Protein 1S1F (pdb70)

Nearest PDB structures (foldseek):
  1s1f-assembly1_A  TM=1.003E+00  e=2.176E-70  Streptomyces coelicolor A3(2)
  2nz5-assembly1_B  TM=9.493E-01  e=1.781E-42  Streptomyces coelicolor A3(2)
  2nza-assembly1_B  TM=9.553E-01  e=6.452E-41  Streptomyces coelicolor A3(2)
  5x7e-assembly1_A  TM=8.746E-01  e=1.124E-27  Streptomyces griseolus
  5foi-assembly2_B  TM=8.870E-01  e=5.517E-25  Micromonospora griseorubida

CATH classification: 1.10.630.10

Sequence (397 aa):
QAVPPVRDDWPAVDLPGSDFDPVLTELMREGPVTRISLPNGEGWAWLVTRHDDVRRLVTNDPRFGREAVMDRQVTRLAPHFIPARGAVGFLDPPDHTRLRRSVAAAFTARGVERVRRERSRGMLDELVDAMLRAGPPADLTEAVLSPFPIAVICELMGVPATDRHSMHTWTQLILSSSHGAEVSERAKNEMNAYFSDLIGLRSDSAGEDVTSLLGAAVGRDEITLSEAVGLAVLLQIGGEAVTNNSGQMFHLLLSRPELAERLRSEPEIRPRAIDELLRWIPHHRNAVGLSRIALEDVEIKGVRIRAGDAVYVSYLAANRDPEVFPDPDRIDFERNPHVSFGFGPHYCPGGMLARLESELLVDAVLDRVPGLKLAVAPEDVPFKKGALIRGPEALPVTWHA

Solvent-accessible surface area: 17422 Å² total; per-residue (Å²): 123,31,115,14,109,59,91,97,7,78,69,94,64,24,88,14,15,82,44,22,90,32,3,42,73,0,48,182,94,25,49,9,4,35,0,25,11,66,45,33,130,50,98,0,15,0,0,6,62,10,81,6,0,88,66,0,5,84,25,120,84,14,1,25,84,32,3,50,76,100,94,10,1,36,20,13,44,91,59,52,21,68,170,37,9,21,12,4,18,23,71,113,60,4,66,76,3,29,156,24,2,46,79,10,9,67,56,216,11,6,104,99,0,64,120,82,0,103,30,33,1,24,124,46,0,39,47,9,48,188,92,24,44,101,26,45,0,16,129,30,0,0,22,41,0,0,17,6,0,3,0,44,2,0,26,8,65,61,118,33,67,144,44,1,40,54,48,0,93,66,16,57,45,19,1,88,27,40,164,32,73,136,66,29,32,65,86,0,64,59,45,0,41,54,20,7,36,113,135,33,129,92,109,38,59,34,0,1,9,53,0,14,46,2,38,63,148,133,78,8,78,68,89,41,0,3,20,2,0,11,39,15,4,16,42,11,30,38,12,22,23,18,1,0,0,1,1,18,11,0,15,34,88,87,107,25,4,95,87,0,63,74,44,76,131,8,13,75,112,0,4,32,1,0,6,3,24,4,2,46,50,20,11,3,25,41,2,8,3,1,92,92,100,6,121,7,117,60,14,146,1,166,39,30,21,8,0,4,13,3,52,26,1,0,3,13,5,76,144,52,2,92,92,19,101,122,21,34,10,85,63,66,60,23,4,40,41,16,56,14,55,37,120,51,36,18,6,76,6,16,62,5,1,3,45,7,0,0,56,6,1,5,89,93,3,69,35,12,124,17,45,59,40,52,142,95,9,56,7,81,126,55,11,26,49,12,1,3,88,25,0,37,0,31,18,136,122

GO terms:
  GO:0005506 iron ion binding (F, IDA)
  GO:0042440 pigment metabolic process (P, IDA)
  GO:0016705 oxidoreductase activity, acting on paired donors, with incorporation or reduction of molecular oxygen (F, IDA)
  GO:0004497 monooxygenase activity (F, IDA)
  GO:0020037 heme binding (F, IDA)

InterPro domains:
  IPR001128 Cytochrome P450 [PF00067] (277-373)
  IPR002397 Cytochrome P450, B-class [PR00359] (96-107)
  IPR002397 Cytochrome P450, B-class [PR00359] (143-159)
  IPR002397 Cytochrome P450, B-class [PR00359] (160-175)
  IPR002397 Cytochrome P450, B-class [PR00359] (197-219)
  IPR002397 Cytochrome P450, B-class [PR00359] (276-287)
  IPR002397 Cytochrome P450, B-class [PR00359] (295-322)
  IPR002397 Cytochrome P450, B-class [PR00359] (323-338)
  IPR002397 Cytochrome P450, B-class [PR00359] (344-353)
  IPR002397 Cytochrome P450, B-class [PR00359] (353-364)
  IPR017972 Cytochrome P450, conserved site [PS00086] (346-355)
  IPR036396 Cytochrome P450 superfamily [G3DSA:1.10.630.10] (1-404)
  IPR036396 Cytochrome P450 superfamily [SSF48264] (13-404)

B-factor: mean 22.92, std 8.65, range [10.4, 55.28]

Radius of gyration: 21.13 Å; Cα contacts (8 Å, |Δi|>4): 660; chains: 1; bounding box: 53×37×59 Å

Organism: Streptomyces coelicolor (strain ATCC BAA-471 / A3(2) / M145) (NCBI:txid100226)

Foldseek 3Di:
DLDADEAEDEFDDDFQQDDDPVVVVVLVPDQKHKYAYDWFDDIFIEGQAQVLQQDQQADLLWAQLPQPPHRYGFHWNDDLADRLFLSRDDPPVNVLLCVLCLCCQDLVNLVVCLVVLLVVQLVLLVVCVVVADWDWCLVSHLQPSLLVSLCVLQVNDPVCSVVLVVLLVVSQVVRLVDDDDPVSNCPLLVVLLCCLVPHLCDQDSGLSVSLNVCCVVVSDPSNRSSSHSSVSSSVSRLLSFLLQSVVLVCQLPVVNLVCCLVCVPLVLLLVQLSLLQRQFWDDFHGWIFRCAWDADPNHTDHGGGTYTYRLNSNSQNCVQFPVSNDRDSPGHDRASQHHHSNRHSNVSVSSSSSSSVSCCVSPVFAAKHFPDNSSPFAWDRSHGTTGTPTTTMHHDD

Secondary structure (DSSP, 8-state):
--SPPEEE----PPPTT---HHHHHHHHH-SEEEEE-SBSBS-EEEE-SHHHHHHHHT-TTEESTTTTTTTB-BSSSS-SSPTTSGGG--TTHHHHHHHHHHHHHSHHHHHHHHHHHHHHHHHHHHHHHHH-SSEEHIIIIITHHHHHHHHHHHT--GGGHHHHHHHHHHHHHHHTT----HHHHTHHHHHHHHHHHTS--S---SHHHHHHHHHHTTSS-HHHHHHHHHHHHHHTTHHHHHHHHHHHHHHHSHHHHHHHHH-GGGHHHHHHHHHHHS--BSS----E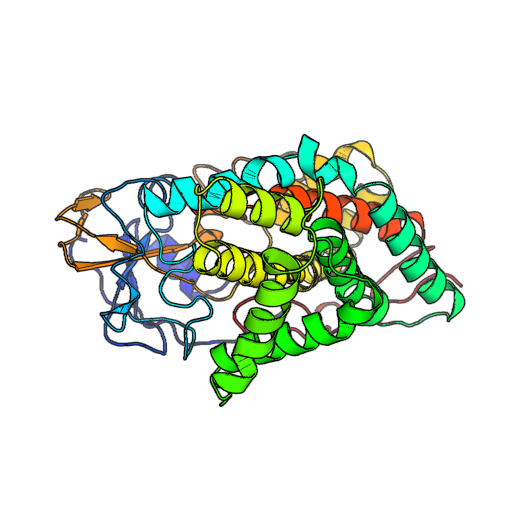EESS-EEETTEEE-TT-EEEE-HHHHTT-TTTSSSTTS--TT-----TT--STT--TTHHHHHHHHHHHHHHHHHHSTT-EESS-GGGS-B-SS-SB--BS--EEE---

Structure (mmCIF, N/CA/C/O backbone):
data_1S1F
#
_entry.id   1S1F
#
_cell.length_a   54.250
_cell.length_b   65.553
_cell.length_c   104.245
_cell.angle_alpha   90.00
_cell.angle_beta   90.00
_cell.angle_gamma   90.00
#
_symmetry.space_group_name_H-M   'P 21 21 21'
#
loop_
_entity.id
_entity.type
_entity.pdbx_description
1 polymer 'putative cytochrome P450'
2 non-polymer 'MERCURY (II) ION'
3 non-polymer 'PROTOPORPHYRIN IX CONTAINING FE'
4 non-polymer 4-PHENYL-1H-IMIDAZOLE
5 non-polymer 'MALONIC ACID'
6 non-polymer GLYCEROL
7 water water
#
loop_
_atom_site.group_PDB
_atom_site.id
_atom_site.type_symbol
_atom_site.label_atom_id
_atom_site.label_alt_id
_atom_site.label_comp_id
_atom_site.label_asym_id
_atom_site.label_entity_id
_atom_site.label_seq_id
_atom_site.pdbx_PDB_ins_code
_atom_site.Cartn_x
_atom_site.Cartn_y
_atom_site.Cartn_z
_atom_site.occupancy
_atom_site.B_iso_or_equiv
_atom_site.auth_seq_id
_atom_site.auth_comp_id
_atom_site.auth_asym_id
_atom_site.auth_atom_id
_atom_site.pdbx_PDB_model_num
ATOM 1 N N . GLN A 1 8 ? 21.383 30.468 93.488 1.00 48.97 8 GLN A N 1
ATOM 2 C CA . GLN A 1 8 ? 21.832 29.618 92.392 1.00 48.53 8 GLN A CA 1
ATOM 3 C C . GLN A 1 8 ? 20.725 29.459 91.357 1.00 46.86 8 GLN A C 1
ATOM 4 O O . GLN A 1 8 ? 20.966 29.566 90.156 1.00 47.20 8 GLN A O 1
ATOM 6 N N . ALA A 1 9 ? 19.509 29.201 91.829 1.00 43.38 9 ALA A N 1
ATOM 7 C CA . ALA A 1 9 ? 18.368 29.035 90.937 1.00 39.28 9 ALA A CA 1
ATOM 8 C C . ALA A 1 9 ? 17.950 30.386 90.368 1.00 35.92 9 ALA A C 1
ATOM 9 O O . ALA A 1 9 ? 17.302 30.457 89.323 1.00 34.32 9 ALA A O 1
ATOM 11 N N . VAL A 1 10 ? 18.320 31.456 91.067 1.00 32.02 10 VAL A N 1
ATOM 12 C CA . VAL A 1 10 ? 17.992 32.810 90.632 1.00 29.94 10 VAL A CA 1
ATOM 13 C C . VAL A 1 10 ? 19.241 33.688 90.579 1.00 29.07 10 VAL A C 1
ATOM 14 O O . VAL A 1 10 ? 19.480 34.507 91.466 1.00 28.84 10 VAL A O 1
ATOM 18 N N . PRO A 1 11 ? 20.065 33.516 89.536 1.00 27.04 11 PRO A N 1
ATOM 19 C CA . PRO A 1 11 ? 21.288 34.310 89.384 1.00 25.99 11 PRO A CA 1
ATOM 20 C C . PRO A 1 11 ? 20.939 35.762 89.062 1.00 25.36 11 PRO A C 1
ATOM 21 O O . PRO A 1 11 ? 19.912 36.035 88.445 1.00 25.52 11 PRO A O 1
ATOM 25 N N . PRO A 1 12 ? 21.783 36.712 89.482 1.00 24.64 12 PRO A N 1
ATOM 26 C CA . PRO A 1 12 ? 21.509 38.125 89.198 1.00 24.89 12 PRO A CA 1
ATOM 27 C C . PRO A 1 12 ? 21.620 38.359 87.688 1.00 23.71 12 PRO A C 1
ATOM 28 O O . PRO A 1 12 ? 22.349 37.644 86.998 1.00 25.29 12 PRO A O 1
ATOM 32 N N . VAL A 1 13 ? 20.899 39.346 87.169 1.00 21.72 13 VAL A N 1
ATOM 33 C CA . VAL A 1 13 ? 20.988 39.637 85.739 1.00 20.38 13 VAL A CA 1
ATOM 34 C C . VAL A 1 13 ? 22.222 40.493 85.506 1.00 20.64 13 VAL A C 1
ATOM 35 O O . VAL A 1 13 ? 22.383 41.549 86.116 1.00 20.25 13 VAL A O 1
ATOM 39 N N . ARG A 1 14 ? 23.097 40.036 84.620 1.00 19.42 14 ARG A N 1
ATOM 40 C CA . ARG A 1 14 ? 24.314 40.773 84.324 1.00 20.53 14 ARG A CA 1
ATOM 41 C C . ARG A 1 14 ? 24.103 41.558 83.035 1.00 19.86 14 ARG A C 1
ATOM 42 O O . ARG A 1 14 ? 23.732 40.982 82.012 1.00 19.55 14 ARG A O 1
ATOM 50 N N A ASP A 1 15 ? 24.309 42.870 83.085 0.50 20.16 15 ASP A N 1
ATOM 51 N N B ASP A 1 15 ? 24.309 42.870 83.085 0.50 20.41 15 ASP A N 1
ATOM 52 C CA A ASP A 1 15 ? 24.163 43.680 81.882 0.50 20.94 15 ASP A CA 1
ATOM 53 C CA B ASP A 1 15 ? 24.163 43.680 81.882 0.50 21.41 15 ASP A CA 1
ATOM 54 C C A ASP A 1 15 ? 25.423 43.500 81.045 0.50 20.08 15 ASP A C 1
ATOM 55 C C B ASP A 1 15 ? 25.423 43.500 81.045 0.50 20.31 15 ASP A C 1
ATOM 56 O O A ASP A 1 15 ? 26.544 43.545 81.561 0.50 19.85 15 ASP A O 1
ATOM 57 O O B ASP A 1 15 ? 26.544 43.545 81.561 0.50 20.01 15 ASP A O 1
ATOM 66 N N . TRP A 1 16 ? 25.227 43.287 79.748 1.00 18.75 16 TRP A N 1
ATOM 67 C CA . TRP A 1 16 ? 26.328 43.050 78.826 1.00 18.61 16 TRP A CA 1
ATOM 68 C C . TRP A 1 16 ? 26.253 44.072 77.693 1.00 19.04 16 TRP A C 1
ATOM 69 O O . TRP A 1 16 ? 25.837 43.754 76.580 1.00 18.48 16 TRP A O 1
ATOM 80 N N . PRO A 1 17 ? 26.643 45.326 77.971 1.00 18.32 17 PRO A N 1
ATOM 81 C CA . PRO A 1 17 ? 26.603 46.371 76.944 1.00 19.16 17 PRO A CA 1
ATOM 82 C C . PRO A 1 17 ? 27.619 46.130 75.831 1.00 19.11 17 PRO A C 1
ATOM 83 O O . PRO A 1 17 ? 28.591 45.399 76.022 1.00 19.87 17 PRO A O 1
ATOM 87 N N . ALA A 1 18 ? 27.392 46.743 74.673 1.00 19.21 18 ALA A N 1
ATOM 88 C CA . ALA A 1 18 ? 28.307 46.582 73.550 1.00 20.48 18 ALA A CA 1
ATOM 89 C C . ALA A 1 18 ? 29.589 47.362 73.804 1.00 21.02 18 ALA A C 1
ATOM 90 O O . ALA A 1 18 ? 29.553 48.553 74.118 1.00 23.59 18 ALA A O 1
ATOM 92 N N . VAL A 1 19 ? 30.718 46.678 73.667 1.00 22.99 19 VAL A N 1
ATOM 93 C CA . VAL A 1 19 ? 32.030 47.279 73.871 1.00 23.47 19 VAL A CA 1
ATOM 94 C C . VAL A 1 19 ? 32.985 46.709 72.826 1.00 22.99 19 VAL A C 1
ATOM 95 O O . VAL A 1 19 ? 33.007 45.498 72.596 1.00 25.04 19 VAL A O 1
ATOM 99 N N . ASP A 1 20 ? 33.755 47.580 72.183 1.00 22.83 20 ASP A N 1
ATOM 100 C CA . ASP A 1 20 ? 34.716 47.144 71.177 1.00 19.58 20 ASP A CA 1
ATOM 101 C C . ASP A 1 20 ? 35.990 46.667 71.861 1.00 20.61 20 ASP A C 1
ATOM 102 O O . ASP A 1 20 ? 36.567 47.377 72.686 1.00 22.58 20 ASP A O 1
ATOM 107 N N . LEU A 1 21 ? 36.417 45.453 71.525 1.00 18.08 21 LEU A N 1
ATOM 108 C CA . LEU A 1 21 ? 37.619 44.876 72.114 1.00 19.51 21 LEU A CA 1
ATOM 109 C C . LEU A 1 21 ? 38.789 44.953 71.137 1.00 18.94 21 LEU A C 1
ATOM 110 O O . LEU A 1 21 ? 38.619 44.786 69.930 1.00 19.09 21 LEU A O 1
ATOM 115 N N . PRO A 1 22 ? 39.997 45.223 71.654 1.00 20.08 22 PRO A N 1
ATOM 116 C CA . PRO A 1 22 ? 41.198 45.323 70.819 1.00 20.99 22 PRO A CA 1
ATOM 117 C C . PRO A 1 22 ? 41.654 43.955 70.322 1.00 20.08 22 PRO A C 1
ATOM 118 O O . PRO A 1 22 ? 41.571 42.970 71.055 1.00 19.65 22 PRO A O 1
ATOM 122 N N . GLY A 1 23 ? 42.141 43.909 69.084 1.00 20.29 23 GLY A N 1
ATOM 123 C CA . GLY A 1 23 ? 42.627 42.665 68.507 1.00 19.07 23 GLY A CA 1
ATOM 124 C C . GLY A 1 23 ? 41.787 41.445 68.840 1.00 18.84 23 GLY A C 1
ATOM 125 O O . GLY A 1 23 ? 40.581 41.445 68.608 1.00 20.58 23 GLY A O 1
ATOM 126 N N . SER A 1 24 ? 42.425 40.409 69.382 1.00 18.70 24 SER A N 1
ATOM 127 C CA . SER A 1 24 ? 41.730 39.176 69.747 1.00 18.25 24 SER A CA 1
ATOM 128 C C . SER A 1 24 ? 41.592 39.000 71.257 1.00 17.95 24 SER A C 1
ATOM 129 O O . SER A 1 24 ? 41.467 37.875 71.738 1.00 18.39 24 SER A O 1
ATOM 132 N N . ASP A 1 25 ? 41.608 40.103 72.001 1.00 17.73 25 ASP A N 1
ATOM 133 C CA . ASP A 1 25 ? 41.478 40.035 73.456 1.00 17.26 25 ASP A CA 1
ATOM 134 C C . ASP A 1 25 ? 40.132 39.423 73.830 1.00 17.44 25 ASP A C 1
ATOM 135 O O . ASP A 1 25 ? 39.122 39.670 73.165 1.00 15.73 25 ASP A O 1
ATOM 140 N N . PHE A 1 26 ? 40.120 38.612 74.883 1.00 16.55 26 PHE A N 1
ATOM 141 C CA . PHE A 1 26 ? 38.884 37.967 75.321 1.00 16.50 26 PHE A CA 1
ATOM 142 C C . PHE A 1 26 ? 38.018 38.943 76.120 1.00 17.87 26 PHE A C 1
ATOM 143 O O . PHE A 1 26 ? 38.530 39.751 76.891 1.00 19.74 26 PHE A O 1
ATOM 151 N N . ASP A 1 27 ? 36.706 38.855 75.926 1.00 15.27 27 ASP A N 1
ATOM 152 C CA . ASP A 1 27 ? 35.731 39.717 76.604 1.00 16.53 27 ASP A CA 1
ATOM 153 C C . ASP A 1 27 ? 35.775 39.539 78.130 1.00 16.73 27 ASP A C 1
ATOM 154 O O . ASP A 1 27 ? 35.457 38.475 78.642 1.00 15.86 27 ASP A O 1
ATOM 159 N N . PRO A 1 28 ? 36.150 40.594 78.874 1.00 17.46 28 PRO A N 1
ATOM 160 C CA . PRO A 1 28 ? 36.221 40.508 80.339 1.00 18.36 28 PRO A CA 1
ATOM 161 C C . PRO A 1 28 ? 34.888 40.154 81.009 1.00 18.20 28 PRO A C 1
ATOM 162 O O . PRO A 1 28 ? 34.866 39.508 82.062 1.00 16.62 28 PRO A O 1
ATOM 166 N N . VAL A 1 29 ? 33.781 40.584 80.409 1.00 18.21 29 VAL A N 1
ATOM 167 C CA . VAL A 1 29 ? 32.470 40.290 80.975 1.00 18.05 29 VAL A CA 1
ATOM 168 C C . VAL A 1 29 ? 32.175 38.802 80.812 1.00 17.78 29 VAL A C 1
ATOM 169 O O . VAL A 1 29 ? 31.594 38.174 81.697 1.00 17.86 29 VAL A O 1
ATOM 173 N N . LEU A 1 30 ? 32.574 38.238 79.675 1.00 16.77 30 LEU A N 1
ATOM 174 C CA . LEU A 1 30 ? 32.355 36.819 79.444 1.00 16.13 30 LEU A CA 1
ATOM 175 C C . LEU A 1 30 ? 33.223 36.030 80.429 1.00 16.46 30 LEU A C 1
ATOM 176 O O . LEU A 1 30 ? 32.796 35.010 80.963 1.00 16.87 30 LEU A O 1
ATOM 181 N N . THR A 1 31 ? 34.439 36.508 80.672 1.00 16.70 31 THR A N 1
ATOM 182 C CA . THR A 1 31 ? 35.327 35.844 81.622 1.00 18.11 31 THR A CA 1
ATOM 183 C C . THR A 1 31 ? 34.680 35.783 83.008 1.00 18.97 31 THR A C 1
ATOM 184 O O . THR A 1 31 ? 34.770 34.765 83.699 1.00 18.65 31 THR A O 1
ATOM 188 N N . GLU A 1 32 ? 34.017 36.865 83.409 1.00 19.45 32 GLU A N 1
ATOM 189 C CA . GLU A 1 32 ? 33.363 36.891 84.715 1.00 19.05 32 GLU A CA 1
ATOM 190 C C . GLU A 1 32 ? 32.163 35.951 84.758 1.00 19.29 32 GLU A C 1
ATOM 191 O O . GLU A 1 32 ? 31.947 35.253 85.749 1.00 19.65 32 GLU A O 1
ATOM 197 N N . LEU A 1 33 ? 31.374 35.939 83.689 1.00 17.83 33 LEU A N 1
ATOM 198 C CA . LEU A 1 33 ? 30.211 35.064 83.641 1.00 17.37 33 LEU A CA 1
ATOM 199 C C . LEU A 1 33 ? 30.660 33.608 83.745 1.00 18.36 33 LEU A C 1
ATOM 200 O O . LEU A 1 33 ? 30.031 32.802 84.427 1.00 19.08 33 LEU A O 1
ATOM 205 N N . MET A 1 34 ? 31.761 33.275 83.082 1.00 18.02 34 MET A N 1
ATOM 206 C CA . MET A 1 34 ? 32.277 31.912 83.110 1.00 19.19 34 MET A CA 1
ATOM 207 C C . MET A 1 34 ? 32.663 31.461 84.519 1.00 21.93 34 MET A C 1
ATOM 208 O O . MET A 1 34 ? 32.556 30.280 84.851 1.00 23.33 34 MET A O 1
ATOM 213 N N . ARG A 1 35 ? 33.092 32.407 85.346 1.00 22.79 35 ARG A N 1
ATOM 214 C CA . ARG A 1 35 ? 33.509 32.104 86.715 1.00 25.58 35 ARG A CA 1
ATOM 215 C C . ARG A 1 35 ? 32.362 31.988 87.716 1.00 26.45 35 ARG A C 1
ATOM 216 O O . ARG A 1 35 ? 32.523 31.389 88.780 1.00 25.55 35 ARG A O 1
ATOM 224 N N . GLU A 1 36 ? 31.208 32.551 87.375 1.00 27.78 36 GLU A N 1
ATOM 225 C CA . GLU A 1 36 ? 30.060 32.555 88.281 1.00 30.62 36 GLU A CA 1
ATOM 226 C C . GLU A 1 36 ? 29.276 31.264 88.472 1.00 31.38 36 GLU A C 1
ATOM 227 O O . GLU A 1 36 ? 28.565 31.114 89.463 1.00 33.69 36 GLU A O 1
ATOM 233 N N . GLY A 1 37 ? 29.396 30.332 87.539 1.00 30.48 37 GLY A N 1
ATOM 234 C CA . GLY A 1 37 ? 28.657 29.089 87.664 1.00 28.17 37 GLY A CA 1
ATOM 235 C C . GLY A 1 37 ? 28.159 28.674 86.299 1.00 25.41 37 GLY A C 1
ATOM 236 O O . GLY A 1 37 ? 28.148 29.495 85.386 1.00 25.91 37 GLY A O 1
ATOM 237 N N . PRO A 1 38 ? 27.721 27.419 86.128 1.00 23.01 38 PRO A N 1
ATOM 238 C CA . PRO A 1 38 ? 27.231 26.928 84.834 1.00 21.83 38 PRO A CA 1
ATOM 239 C C . PRO A 1 38 ? 26.100 27.727 84.191 1.00 19.49 38 PRO A C 1
ATOM 240 O O . PRO A 1 38 ? 26.092 27.917 82.973 1.00 18.39 38 PRO A O 1
ATOM 244 N N . VAL A 1 39 ? 25.145 28.183 84.997 1.00 18.79 39 VAL A N 1
ATOM 245 C CA . VAL A 1 39 ? 24.003 28.926 84.473 1.00 18.71 39 VAL A CA 1
ATOM 246 C C . VAL A 1 39 ? 23.900 30.346 85.019 1.00 18.06 39 VAL A C 1
ATOM 247 O O . VAL A 1 39 ? 23.820 30.552 86.230 1.00 17.69 39 VAL A O 1
ATOM 251 N N . THR A 1 40 ? 23.892 31.320 84.113 1.00 15.71 40 THR A N 1
ATOM 252 C CA . THR A 1 40 ? 23.798 32.727 84.491 1.00 16.12 40 THR A CA 1
ATOM 253 C C . THR A 1 40 ? 22.656 33.400 83.739 1.00 15.25 40 THR A C 1
ATOM 254 O O . THR A 1 40 ? 21.996 32.768 82.918 1.00 15.46 40 THR A O 1
ATOM 258 N N . ARG A 1 41 ? 22.409 34.671 84.042 1.00 14.24 41 ARG A N 1
ATOM 259 C CA . ARG A 1 41 ? 21.367 35.440 83.365 1.00 15.59 41 ARG A CA 1
ATOM 260 C C . ARG A 1 41 ? 21.997 36.726 82.845 1.00 16.07 41 ARG A C 1
ATOM 261 O O . ARG A 1 41 ? 22.794 37.362 83.543 1.00 16.75 41 ARG A O 1
ATOM 269 N N . ILE A 1 42 ? 21.634 37.105 81.623 1.00 15.15 42 ILE A N 1
ATOM 270 C CA . ILE A 1 42 ? 22.176 38.305 80.993 1.00 15.88 42 ILE A CA 1
ATOM 271 C C . ILE A 1 42 ? 21.115 39.191 80.333 1.00 14.84 42 ILE A C 1
ATOM 272 O O . ILE A 1 42 ? 19.990 38.755 80.063 1.00 14.94 42 ILE A O 1
ATOM 277 N N . SER A 1 43 ? 21.481 40.449 80.095 1.00 15.70 43 SER A N 1
ATOM 278 C CA . SER A 1 43 ? 20.626 41.388 79.380 1.00 14.88 43 SER A CA 1
ATOM 279 C C . SER A 1 43 ? 21.557 42.126 78.420 1.00 15.39 43 SER A C 1
ATOM 280 O O . SER A 1 43 ? 22.548 42.734 78.844 1.00 14.72 43 SER A O 1
ATOM 283 N N . LEU A 1 44 ? 21.245 42.043 77.129 1.00 14.78 44 LEU A N 1
ATOM 284 C CA . LEU A 1 44 ? 22.045 42.676 76.083 1.00 15.65 44 LEU A CA 1
ATOM 285 C C . LEU A 1 44 ? 21.446 44.045 75.726 1.00 16.26 44 LEU A C 1
ATOM 286 O O . LEU A 1 44 ? 20.381 44.409 76.231 1.00 16.35 44 LEU A O 1
ATOM 291 N N . PRO A 1 45 ? 22.109 44.822 74.855 1.00 17.50 45 PRO A N 1
ATOM 292 C CA . PRO A 1 45 ? 21.609 46.155 74.476 1.00 17.19 45 PRO A CA 1
ATOM 293 C C . PRO A 1 45 ? 20.216 46.274 73.863 1.00 17.78 45 PRO A C 1
ATOM 294 O O . PRO A 1 45 ? 19.465 47.208 74.173 1.00 18.30 45 PRO A O 1
ATOM 298 N N . ASN A 1 46 ? 19.870 45.341 72.988 1.00 17.08 46 ASN A N 1
ATOM 299 C CA . ASN A 1 46 ? 18.581 45.399 72.326 1.00 17.40 46 ASN A CA 1
ATOM 300 C C . ASN A 1 46 ? 17.616 44.321 72.782 1.00 17.89 46 ASN A C 1
ATOM 301 O O . ASN A 1 46 ? 17.960 43.469 73.605 1.00 18.58 46 ASN A O 1
ATOM 306 N N . GLY A 1 47 ? 16.397 44.370 72.257 1.00 18.71 47 GLY A N 1
ATOM 307 C CA . GLY A 1 47 ? 15.398 43.408 72.676 1.00 20.01 47 GLY A CA 1
ATOM 308 C C . GLY A 1 47 ? 14.934 43.811 74.062 1.00 20.69 47 GLY A C 1
ATOM 309 O O . GLY A 1 47 ? 15.336 44.865 74.569 1.00 20.26 47 GLY A O 1
ATOM 310 N N . GLU A 1 48 ? 14.104 42.981 74.683 1.00 20.01 48 GLU A N 1
ATOM 311 C CA . GLU A 1 48 ? 13.580 43.295 76.009 1.00 20.58 48 GLU A CA 1
ATOM 312 C C . GLU A 1 48 ? 13.810 42.197 77.034 1.00 19.58 48 GLU A C 1
ATOM 313 O O . GLU A 1 48 ? 13.706 41.012 76.723 1.00 20.07 48 GLU A O 1
ATOM 319 N N . GLY A 1 49 ? 14.117 42.603 78.262 1.00 17.87 49 GLY A N 1
ATOM 320 C CA . GLY A 1 49 ? 14.318 41.644 79.332 1.00 16.32 49 GLY A CA 1
ATOM 321 C C . GLY A 1 49 ? 15.668 40.960 79.434 1.00 15.95 49 GLY A C 1
ATOM 322 O O . GLY A 1 49 ? 16.700 41.516 79.051 1.00 16.70 49 GLY A O 1
ATOM 323 N N . TRP A 1 50 ? 15.643 39.737 79.957 1.00 14.92 50 TRP A N 1
ATOM 324 C CA . TRP A 1 50 ? 16.842 38.934 80.168 1.00 15.97 50 TRP A CA 1
ATOM 325 C C . TRP A 1 50 ? 16.743 37.563 79.512 1.00 15.62 50 TRP A C 1
ATOM 326 O O . TRP A 1 50 ? 15.700 37.190 78.976 1.00 13.95 50 TRP A O 1
ATOM 337 N N . ALA A 1 51 ? 17.844 36.819 79.573 1.00 15.65 51 ALA A N 1
ATOM 338 C CA . ALA A 1 51 ? 17.906 35.471 79.019 1.00 15.88 51 ALA A CA 1
ATOM 339 C C . ALA A 1 51 ? 18.917 34.664 79.819 1.00 14.88 51 ALA A C 1
ATOM 340 O O . ALA A 1 51 ? 19.824 35.232 80.435 1.00 14.22 51 ALA A O 1
ATOM 342 N N . TRP A 1 52 ? 18.752 33.343 79.829 1.00 13.87 52 TRP A N 1
ATOM 343 C CA . TRP A 1 52 ? 19.700 32.483 80.525 1.00 13.77 52 TRP A CA 1
ATOM 344 C C . TRP A 1 52 ? 20.912 32.331 79.608 1.00 13.14 52 TRP A C 1
ATOM 345 O O . TRP A 1 52 ? 20.805 32.540 78.391 1.00 14.05 52 TRP A O 1
ATOM 356 N N . LEU A 1 53 ? 22.052 31.969 80.194 1.00 13.38 53 LEU A N 1
ATOM 357 C CA . LEU A 1 53 ? 23.289 31.753 79.443 1.00 12.85 53 LEU A CA 1
ATOM 358 C C . LEU A 1 53 ? 24.060 30.562 80.007 1.00 13.47 53 LEU A C 1
ATOM 359 O O . LEU A 1 53 ? 24.183 30.424 81.225 1.00 15.14 53 LEU A O 1
ATOM 364 N N . VAL A 1 54 ? 24.548 29.692 79.126 1.00 13.72 54 VAL A N 1
ATOM 365 C CA . VAL A 1 54 ? 25.362 28.555 79.556 1.00 14.56 54 VAL A CA 1
ATOM 366 C C . VAL A 1 54 ? 26.725 28.677 78.886 1.00 15.86 54 VAL A C 1
ATOM 367 O O . VAL A 1 54 ? 26.831 29.086 77.718 1.00 14.87 54 VAL A O 1
ATOM 371 N N . THR A 1 55 ? 27.764 28.326 79.640 1.00 15.96 55 THR A N 1
ATOM 372 C CA . THR A 1 55 ? 29.131 28.447 79.169 1.00 15.58 55 THR A CA 1
ATOM 373 C C . THR A 1 55 ? 29.972 27.179 79.144 1.00 16.26 55 THR A C 1
ATOM 374 O O . THR A 1 55 ? 30.979 27.135 78.444 1.00 16.68 55 THR A O 1
ATOM 378 N N . ARG A 1 56 ? 29.581 26.152 79.896 1.00 15.63 56 ARG A N 1
ATOM 379 C CA . ARG A 1 56 ? 30.360 24.915 79.904 1.00 16.07 56 ARG A CA 1
ATOM 380 C C . ARG A 1 56 ? 30.145 24.121 78.619 1.00 14.71 56 ARG A C 1
ATOM 381 O O . ARG A 1 56 ? 29.067 24.144 78.033 1.00 15.55 56 ARG A O 1
ATOM 389 N N . HIS A 1 57 ? 31.184 23.408 78.199 1.00 14.83 57 HIS A N 1
ATOM 390 C CA . HIS A 1 57 ? 31.157 22.608 76.981 1.00 15.75 57 HIS A CA 1
ATOM 391 C C . HIS A 1 57 ? 29.985 21.612 76.949 1.00 14.66 57 HIS A C 1
ATOM 392 O O . HIS A 1 57 ? 29.261 21.527 75.949 1.00 15.72 57 HIS A O 1
ATOM 399 N N . ASP A 1 58 ? 29.770 20.872 78.035 1.00 16.34 58 ASP A N 1
ATOM 400 C CA . ASP A 1 58 ? 28.675 19.909 78.046 1.00 16.35 58 ASP A CA 1
ATOM 401 C C . ASP A 1 58 ? 27.289 20.560 78.034 1.00 15.00 58 ASP A C 1
ATOM 402 O O . ASP A 1 58 ? 26.381 20.080 77.341 1.00 16.48 58 ASP A O 1
ATOM 407 N N . ASP A 1 59 ? 27.116 21.658 78.768 1.00 15.39 59 ASP A N 1
ATOM 408 C CA . ASP A 1 59 ? 25.816 22.336 78.781 1.00 15.70 59 ASP A CA 1
ATOM 409 C C . ASP A 1 59 ? 25.504 22.962 77.412 1.00 14.54 59 ASP A C 1
ATOM 410 O O . ASP A 1 59 ? 24.350 22.972 76.962 1.00 14.36 59 ASP A O 1
ATOM 415 N N . VAL A 1 60 ? 26.529 23.493 76.752 1.00 14.12 60 VAL A N 1
ATOM 416 C CA . VAL A 1 60 ? 26.351 24.085 75.429 1.00 15.61 60 VAL A CA 1
ATOM 417 C C . VAL A 1 60 ? 25.937 22.999 74.430 1.00 16.40 60 VAL A C 1
ATOM 418 O O . VAL A 1 60 ? 25.089 23.228 73.568 1.00 14.97 60 VAL A O 1
ATOM 422 N N A ARG A 1 61 ? 26.518 21.809 74.563 0.50 17.43 61 ARG A N 1
ATOM 423 N N B ARG A 1 61 ? 26.518 21.809 74.563 0.50 17.27 61 ARG A N 1
ATOM 424 C CA A ARG A 1 61 ? 26.165 20.700 73.682 0.50 19.70 61 ARG A CA 1
ATOM 425 C CA B ARG A 1 61 ? 26.165 20.700 73.682 0.50 19.33 61 ARG A CA 1
ATOM 426 C C A ARG A 1 61 ? 24.721 20.255 73.912 0.50 18.47 61 ARG A C 1
ATOM 427 C C B ARG A 1 61 ? 24.721 20.255 73.912 0.50 18.26 61 ARG A C 1
ATOM 428 O O A ARG A 1 61 ? 24.038 19.828 72.983 0.50 19.45 61 ARG A O 1
ATOM 429 O O B ARG A 1 61 ? 24.038 19.828 72.983 0.50 19.31 61 ARG A O 1
ATOM 444 N N . LEU A 1 62 ? 24.253 20.357 75.152 1.00 18.34 62 LEU A N 1
ATOM 445 C CA . LEU A 1 62 ? 22.889 19.954 75.476 1.00 18.45 62 LEU A CA 1
ATOM 446 C C . LEU A 1 62 ? 21.852 20.901 74.883 1.00 17.06 62 LEU A C 1
ATOM 447 O O . LEU A 1 62 ? 20.936 20.473 74.182 1.00 18.33 62 LEU A O 1
ATOM 452 N N . VAL A 1 63 ? 22.010 22.192 75.159 1.00 16.70 63 VAL A N 1
ATOM 453 C CA . VAL A 1 63 ? 21.076 23.199 74.681 1.00 15.72 63 VAL A CA 1
ATOM 454 C C . VAL A 1 63 ? 20.965 23.237 73.165 1.00 16.51 63 VAL A C 1
ATOM 455 O O . VAL A 1 63 ? 19.872 23.390 72.620 1.00 17.01 63 VAL A O 1
ATOM 459 N N . THR A 1 64 ? 22.094 23.092 72.479 1.00 15.54 64 THR A N 1
ATOM 460 C CA . THR A 1 64 ? 22.088 23.137 71.024 1.00 15.60 64 THR A CA 1
ATOM 461 C C . THR A 1 64 ? 21.689 21.832 70.345 1.00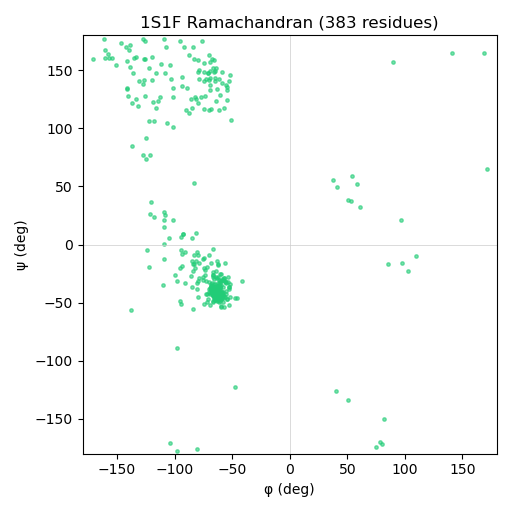 16.28 64 THR A C 1
ATOM 462 O O . THR A 1 64 ? 21.378 21.833 69.155 1.00 16.30 64 THR A O 1
ATOM 466 N N . ASN A 1 65 ? 21.670 20.732 71.096 1.00 17.25 65 ASN A N 1
ATOM 467 C CA . ASN A 1 65 ? 21.339 19.428 70.517 1.00 20.55 65 ASN A CA 1
ATOM 468 C C . ASN A 1 65 ? 20.139 18.721 71.153 1.00 23.47 65 ASN A C 1
ATOM 469 O O . ASN A 1 65 ? 20.043 17.488 71.126 1.00 24.78 65 ASN A O 1
ATOM 474 N N . ASP A 1 66 ? 19.222 19.494 71.723 1.00 24.01 66 ASP A N 1
ATOM 475 C CA . ASP A 1 66 ? 18.040 18.914 72.351 1.00 24.24 66 ASP A CA 1
ATOM 476 C C . ASP A 1 66 ? 16.772 19.547 71.774 1.00 23.62 66 ASP A C 1
ATOM 477 O O . ASP A 1 66 ? 16.639 20.771 71.739 1.00 23.18 66 ASP A O 1
ATOM 482 N N . PRO A 1 67 ? 15.824 18.715 71.306 1.00 23.82 67 PRO A N 1
ATOM 483 C CA . PRO A 1 67 ? 14.549 19.144 70.716 1.00 22.85 67 PRO A CA 1
ATOM 484 C C . PRO A 1 67 ? 13.684 20.039 71.604 1.00 22.18 67 PRO A C 1
ATOM 485 O O . PRO A 1 67 ? 12.759 20.692 71.117 1.00 21.50 67 PRO A O 1
ATOM 489 N N . ARG A 1 68 ? 13.988 20.069 72.897 1.00 21.43 68 ARG A N 1
ATOM 490 C CA . ARG A 1 68 ? 13.232 20.887 73.842 1.00 21.01 68 ARG A CA 1
ATOM 491 C C . ARG A 1 68 ? 13.575 22.370 73.733 1.00 20.87 68 ARG A C 1
ATOM 492 O O . ARG A 1 68 ? 12.886 23.215 74.305 1.00 20.98 68 ARG A O 1
ATOM 500 N N . PHE A 1 69 ? 14.649 22.680 73.013 1.00 18.55 69 PHE A N 1
ATOM 501 C CA . PHE A 1 69 ? 15.051 24.067 72.803 1.00 19.02 69 PHE A CA 1
ATOM 502 C C . PHE A 1 69 ? 14.884 24.341 71.310 1.00 20.09 69 PHE A C 1
ATOM 503 O O . PHE A 1 69 ? 15.452 23.627 70.479 1.00 21.00 69 PHE A O 1
ATOM 511 N N . GLY A 1 70 ? 14.101 25.363 70.970 1.00 16.36 70 GLY A N 1
ATOM 512 C CA . GLY A 1 70 ? 13.856 25.670 69.571 1.00 18.57 70 GLY A CA 1
ATOM 513 C C . GLY A 1 70 ? 14.146 27.082 69.089 1.00 16.93 70 GLY A C 1
ATOM 514 O O . GLY A 1 70 ? 14.200 28.035 69.870 1.00 16.45 70 GLY A O 1
ATOM 515 N N . ARG A 1 71 ? 14.322 27.213 67.777 1.00 16.23 71 ARG A N 1
ATOM 516 C CA . ARG A 1 71 ? 14.609 28.497 67.140 1.00 16.44 71 ARG A CA 1
ATOM 517 C C . ARG A 1 71 ? 13.358 29.150 66.555 1.00 18.31 71 ARG A C 1
ATOM 518 O O . ARG A 1 71 ? 13.260 30.374 66.493 1.00 19.09 71 ARG A O 1
ATOM 526 N N . GLU A 1 72 ? 12.414 28.329 66.109 1.00 20.42 72 GLU A N 1
ATOM 527 C CA . GLU A 1 72 ? 11.187 28.839 65.507 1.00 21.54 72 GLU A CA 1
ATOM 528 C C . GLU A 1 72 ? 10.418 29.801 66.413 1.00 21.40 72 GLU A C 1
ATOM 529 O O . GLU A 1 72 ? 9.792 30.745 65.934 1.00 24.23 72 GLU A O 1
ATOM 535 N N . ALA A 1 73 ? 10.491 29.575 67.718 1.00 20.37 73 ALA A N 1
ATOM 536 C CA . ALA A 1 73 ? 9.774 30.410 68.682 1.00 20.11 73 ALA A CA 1
ATOM 537 C C . ALA A 1 73 ? 10.471 31.717 69.073 1.00 20.98 73 ALA A C 1
ATOM 538 O O . ALA A 1 73 ? 9.878 32.561 69.747 1.00 20.61 73 ALA A O 1
ATOM 540 N N . VAL A 1 74 ? 11.721 31.890 68.655 1.00 21.06 74 VAL A N 1
ATOM 541 C CA . VAL A 1 74 ? 12.471 33.094 69.001 1.00 21.42 74 VAL A CA 1
ATOM 542 C C . VAL A 1 74 ? 11.922 34.391 68.414 1.00 24.44 74 VAL A C 1
ATOM 543 O O . VAL A 1 74 ? 11.858 35.405 69.102 1.00 24.89 74 VAL A O 1
ATOM 547 N N . MET A 1 75 ? 11.493 34.357 67.176 1.00 27.53 75 MET A N 1
ATOM 548 C CA . MET A 1 75 ? 11.027 35.548 66.460 1.00 31.29 75 MET A CA 1
ATOM 549 C C . MET A 1 75 ? 9.868 36.332 67.068 1.00 33.15 75 MET A C 1
ATOM 550 O O . MET A 1 75 ? 9.789 37.553 66.899 1.00 34.06 75 MET A O 1
ATOM 555 N N . ASP A 1 76 ? 8.989 35.658 67.774 1.00 33.57 7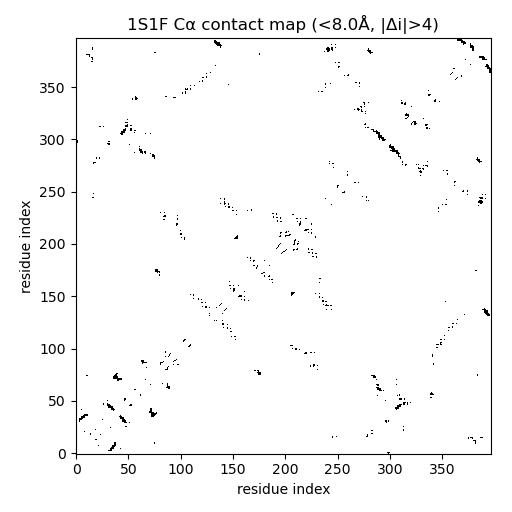6 ASP A N 1
ATOM 556 C CA . ASP A 1 76 ? 7.857 36.437 68.249 1.00 34.91 76 ASP A CA 1
ATOM 557 C C . ASP A 1 76 ? 8.022 37.257 69.550 1.00 35.22 76 ASP A C 1
ATOM 558 O O . ASP A 1 76 ? 7.223 38.165 69.780 1.00 35.95 76 ASP A O 1
ATOM 560 N N . ARG A 1 77 ? 9.021 36.981 70.354 1.00 34.58 77 ARG A N 1
ATOM 561 C CA . ARG A 1 77 ? 9.128 37.478 71.747 1.00 33.79 77 ARG A CA 1
ATOM 562 C C . ARG A 1 77 ? 10.151 38.532 72.131 1.00 31.21 77 ARG A C 1
ATOM 563 O O . ARG A 1 77 ? 10.483 38.662 73.311 1.00 32.04 77 ARG A O 1
ATOM 571 N N . GLN A 1 78 ? 10.637 39.290 71.169 1.00 28.64 78 GLN A N 1
ATOM 572 C CA . GLN A 1 78 ? 11.643 40.325 71.430 1.00 24.72 78 GLN A CA 1
ATOM 573 C C . GLN A 1 78 ? 12.686 39.945 72.487 1.00 21.95 78 GLN A C 1
ATOM 574 O O . GLN A 1 78 ? 12.883 40.661 73.476 1.00 19.64 78 GLN A O 1
ATOM 580 N N . VAL A 1 79 ? 13.355 38.821 72.277 1.00 17.68 79 VAL A N 1
ATOM 581 C CA . VAL A 1 79 ? 14.383 38.361 73.208 1.00 16.13 79 VAL A CA 1
ATOM 582 C C . VAL A 1 79 ? 15.566 39.330 73.242 1.00 14.61 79 VAL A C 1
ATOM 583 O O . VAL A 1 79 ? 15.959 39.869 72.208 1.00 15.42 79 VAL A O 1
ATOM 587 N N . THR A 1 80 ? 16.124 39.554 74.431 1.00 14.93 80 THR A N 1
ATOM 588 C CA . THR A 1 80 ? 17.268 40.447 74.576 1.00 14.32 80 THR A CA 1
ATOM 589 C C . THR A 1 80 ? 18.362 39.954 73.624 1.00 15.34 80 THR A C 1
ATOM 590 O O . THR A 1 80 ? 18.600 38.747 73.505 1.00 15.68 80 THR A O 1
ATOM 594 N N . ARG A 1 81 ? 19.010 40.885 72.931 1.00 13.58 81 ARG A N 1
ATOM 595 C CA . ARG A 1 81 ? 20.030 40.521 71.955 1.00 14.89 81 ARG A CA 1
ATOM 596 C C . ARG A 1 81 ? 20.998 41.660 71.691 1.00 15.33 81 ARG A C 1
ATOM 597 O O . ARG A 1 81 ? 20.715 42.814 72.006 1.00 15.23 81 ARG A O 1
ATOM 605 N N . LEU A 1 82 ? 22.134 41.326 71.082 1.00 15.33 82 LEU A N 1
ATOM 606 C CA . LEU A 1 82 ? 23.157 42.315 70.757 1.00 16.46 82 LEU A CA 1
ATOM 607 C C . LEU A 1 82 ? 22.781 43.195 69.562 1.00 17.04 82 LEU A C 1
ATOM 608 O O . LEU A 1 82 ? 22.844 44.418 69.639 1.00 17.35 82 LEU A O 1
ATOM 613 N N . ALA A 1 83 ? 22.394 42.565 68.460 1.00 17.46 83 ALA A N 1
ATOM 614 C CA . ALA A 1 83 ? 22.056 43.289 67.236 1.00 19.62 83 ALA A CA 1
ATOM 615 C C . ALA A 1 83 ? 20.717 44.009 67.255 1.00 20.17 83 ALA A C 1
ATOM 616 O O . ALA A 1 83 ? 19.734 43.501 67.796 1.00 21.03 83 ALA A O 1
ATOM 618 N N . PRO A 1 84 ? 20.663 45.217 66.669 1.00 21.28 84 PRO A N 1
ATOM 619 C CA . PRO A 1 84 ? 19.395 45.949 66.648 1.00 22.02 84 PRO A CA 1
ATOM 620 C C . PRO A 1 84 ? 18.340 45.133 65.897 1.00 22.78 84 PRO A C 1
ATOM 621 O O . PRO A 1 84 ? 17.173 45.112 66.283 1.00 24.71 84 PRO A O 1
ATOM 625 N N . HIS A 1 85 ? 18.766 44.450 64.832 1.00 23.76 85 HIS A N 1
ATOM 626 C CA . HIS A 1 85 ? 17.866 43.623 64.027 1.00 25.44 85 HIS A CA 1
ATOM 627 C C . HIS A 1 85 ? 18.506 42.297 63.614 1.00 25.88 85 HIS A C 1
ATOM 628 O O . HIS A 1 85 ? 19.726 42.194 63.485 1.00 24.49 85 HIS A O 1
ATOM 635 N N . PHE A 1 86 ? 17.664 41.289 63.402 1.00 28.06 86 PHE A N 1
ATOM 636 C CA . PHE A 1 86 ? 18.112 39.964 62.983 1.00 30.58 86 PHE A CA 1
ATOM 637 C C . PHE A 1 86 ? 18.523 39.968 61.521 1.00 30.58 86 PHE A C 1
ATOM 638 O O . PHE A 1 86 ? 18.063 40.798 60.736 1.00 32.33 86 PHE A O 1
ATOM 646 N N . ILE A 1 87 ? 19.383 39.024 61.157 1.00 31.10 87 ILE A N 1
ATOM 647 C CA . ILE A 1 87 ? 19.824 38.890 59.779 1.00 31.42 87 ILE A CA 1
ATOM 648 C C . ILE A 1 87 ? 18.925 37.856 59.099 1.00 31.48 87 ILE A C 1
ATOM 649 O O . ILE A 1 87 ? 18.369 38.116 58.033 1.00 31.53 87 ILE A O 1
ATOM 654 N N . PRO A 1 88 ? 18.768 36.668 59.710 1.00 30.38 88 PRO A N 1
ATOM 655 C CA . PRO A 1 88 ? 17.912 35.648 59.094 1.00 30.14 88 PRO A CA 1
ATOM 656 C C . PRO A 1 88 ? 16.443 36.053 59.159 1.00 30.34 88 PRO A C 1
ATOM 657 O O . PRO A 1 88 ? 15.993 36.624 60.154 1.00 29.52 88 PRO A O 1
ATOM 661 N N . ALA A 1 89 ? 15.700 35.760 58.097 1.00 31.25 89 ALA A N 1
ATOM 662 C CA . ALA A 1 89 ? 14.282 36.089 58.051 1.00 32.10 89 ALA A CA 1
ATOM 663 C C . ALA A 1 89 ? 13.459 34.914 58.565 1.00 31.65 89 ALA A C 1
ATOM 664 O O . ALA A 1 89 ? 13.984 33.823 58.785 1.00 32.45 89 ALA A O 1
ATOM 666 N N . ARG A 1 90 ? 12.167 35.148 58.764 1.00 31.93 90 ARG A N 1
ATOM 667 C CA . ARG A 1 90 ? 11.270 34.099 59.231 1.00 32.22 90 ARG A CA 1
ATOM 668 C C . ARG A 1 90 ? 11.283 32.984 58.193 1.00 31.46 90 ARG A C 1
ATOM 669 O O . ARG A 1 90 ? 11.106 33.238 57.004 1.00 31.68 90 ARG A O 1
ATOM 677 N N . GLY A 1 91 ? 11.509 31.752 58.636 1.00 30.69 91 GLY A N 1
ATOM 678 C CA . GLY A 1 91 ? 11.537 30.645 57.698 1.00 29.33 91 GLY A CA 1
ATOM 679 C C . GLY A 1 91 ? 12.933 30.239 57.258 1.00 28.30 91 GLY A C 1
ATOM 680 O O . GLY A 1 91 ? 13.110 29.161 56.692 1.00 30.09 91 GLY A O 1
ATOM 681 N N . ALA A 1 92 ? 13.925 31.096 57.498 1.00 25.74 92 ALA A N 1
ATOM 682 C CA . ALA A 1 92 ? 15.305 30.784 57.130 1.00 23.39 92 ALA A CA 1
ATOM 683 C C . ALA A 1 92 ? 15.778 29.666 58.053 1.00 22.11 92 ALA A C 1
ATOM 684 O O . ALA A 1 92 ? 15.242 29.502 59.149 1.00 18.83 92 ALA A O 1
ATOM 686 N N . VAL A 1 93 ? 16.787 28.911 57.629 1.00 20.80 93 VAL A N 1
ATOM 687 C CA . VAL A 1 93 ? 17.269 27.798 58.440 1.00 19.44 93 VAL A CA 1
ATOM 688 C C . VAL A 1 93 ? 17.639 28.173 59.866 1.00 18.78 93 VAL A C 1
ATOM 689 O O . VAL A 1 93 ? 17.483 27.363 60.773 1.00 17.64 93 VAL A O 1
ATOM 693 N N . GLY A 1 94 ? 18.125 29.394 60.067 1.00 17.65 94 GLY A N 1
ATOM 694 C CA . GLY A 1 94 ? 18.488 29.817 61.407 1.00 18.61 94 GLY A CA 1
ATOM 695 C C . GLY A 1 94 ? 17.299 29.796 62.351 1.00 17.19 94 GLY A C 1
ATOM 696 O O . GLY A 1 94 ? 17.447 29.543 63.549 1.00 17.92 94 GLY A O 1
ATOM 697 N N . PHE A 1 95 ? 16.110 30.052 61.813 1.00 16.02 95 PHE A N 1
ATOM 698 C CA . PHE A 1 95 ? 14.894 30.068 62.627 1.00 17.90 95 PHE A CA 1
ATOM 699 C C . PHE A 1 95 ? 13.969 28.884 62.359 1.00 17.35 95 PHE A C 1
ATOM 700 O O . PHE A 1 95 ? 12.756 28.970 62.552 1.00 19.56 95 PHE A O 1
ATOM 708 N N . LEU A 1 96 ? 14.555 27.775 61.930 1.00 16.85 96 LEU A N 1
ATOM 709 C CA . LEU A 1 96 ? 13.799 26.567 61.637 1.00 17.40 96 LEU A CA 1
ATOM 710 C C . LEU A 1 96 ? 14.207 25.451 62.591 1.00 17.66 96 LEU A C 1
ATOM 711 O O . LEU A 1 96 ? 15.361 25.385 63.022 1.00 17.84 96 LEU A O 1
ATOM 716 N N . ASP A 1 97 ? 13.257 24.582 62.933 1.00 17.98 97 ASP A N 1
ATOM 717 C CA . ASP A 1 97 ? 13.529 23.446 63.811 1.00 18.27 97 ASP A CA 1
ATOM 718 C C . ASP A 1 97 ? 13.216 22.179 63.034 1.00 17.34 97 ASP A C 1
ATOM 719 O O . ASP A 1 97 ? 12.525 22.227 62.020 1.00 15.85 97 ASP A O 1
ATOM 724 N N . PRO A 1 98 ? 13.742 21.029 63.486 1.00 18.66 98 PRO A N 1
ATOM 725 C CA . PRO A 1 98 ? 13.427 19.795 62.761 1.00 19.83 98 PRO A CA 1
ATOM 726 C C . PRO A 1 98 ? 11.909 19.650 62.938 1.00 21.23 98 PRO A C 1
ATOM 727 O O . PRO A 1 98 ? 11.365 20.096 63.952 1.00 21.81 98 PRO A O 1
ATOM 731 N N . PRO A 1 99 ? 11.208 19.000 61.994 1.00 19.51 99 PRO A N 1
ATOM 732 C CA . PRO A 1 99 ? 11.657 18.361 60.754 1.00 19.03 99 PRO A CA 1
ATOM 733 C C . PRO A 1 99 ? 12.012 19.261 59.576 1.00 17.65 99 PRO A C 1
ATOM 734 O O . PRO A 1 99 ? 12.854 18.885 58.764 1.00 16.80 99 PRO A O 1
ATOM 738 N N . ASP A 1 100 ? 11.375 20.425 59.452 1.00 16.54 100 ASP A N 1
ATOM 739 C CA . ASP A 1 100 ? 11.666 21.290 58.310 1.00 16.11 100 ASP A CA 1
ATOM 740 C C . ASP A 1 100 ? 13.142 21.632 58.168 1.00 15.82 100 ASP A C 1
ATOM 741 O O . ASP A 1 100 ? 13.681 21.622 57.058 1.00 14.48 100 ASP A O 1
ATOM 746 N N . HIS A 1 101 ? 13.796 21.934 59.285 1.00 15.94 101 HIS A N 1
ATOM 747 C CA . HIS A 1 101 ? 15.216 22.275 59.263 1.00 13.44 101 HIS A CA 1
ATOM 748 C C . HIS A 1 101 ? 16.042 21.144 58.669 1.00 14.90 101 HIS A C 1
ATOM 749 O O . HIS A 1 101 ? 16.955 21.380 57.871 1.00 13.72 101 HIS A O 1
ATOM 756 N N . THR A 1 102 ? 15.711 19.918 59.060 1.00 14.33 102 THR A N 1
ATOM 757 C CA . THR A 1 102 ? 16.418 18.734 58.575 1.00 15.63 102 THR A CA 1
ATOM 758 C C . THR A 1 102 ? 16.241 18.545 57.072 1.00 15.41 102 THR A C 1
ATOM 759 O O . THR A 1 102 ? 17.205 18.279 56.348 1.00 14.00 102 THR A O 1
ATOM 763 N N . ARG A 1 103 ? 15.003 18.686 56.611 1.00 13.84 103 ARG A N 1
ATOM 764 C CA . ARG A 1 103 ? 14.673 18.527 55.200 1.00 13.72 103 ARG A CA 1
ATOM 765 C C . ARG A 1 103 ? 15.440 19.536 54.344 1.00 14.01 103 ARG A C 1
ATOM 766 O O . ARG A 1 103 ? 15.992 19.191 53.297 1.00 15.38 103 ARG A O 1
ATOM 774 N N . LEU A 1 104 ? 15.493 20.782 54.806 1.00 14.89 104 LEU A N 1
ATOM 775 C CA . LEU A 1 104 ? 16.187 21.831 54.065 1.00 14.42 104 LEU A CA 1
ATOM 776 C C . LEU A 1 104 ? 17.712 21.667 54.078 1.00 13.63 104 LEU A C 1
ATOM 777 O O . LEU A 1 104 ? 18.360 21.761 53.036 1.00 14.24 104 LEU A O 1
ATOM 782 N N . ARG A 1 105 ? 18.292 21.418 55.246 1.00 14.21 105 ARG A N 1
ATOM 783 C CA . ARG A 1 105 ? 19.743 21.232 55.317 1.00 12.75 105 ARG A CA 1
ATOM 784 C C . ARG A 1 105 ? 20.221 20.043 54.472 1.00 13.64 105 ARG A C 1
ATOM 785 O O . ARG A 1 105 ? 21.291 20.100 53.872 1.00 13.44 105 ARG A O 1
ATOM 793 N N . ARG A 1 106 ? 19.436 18.972 54.412 1.00 12.47 106 ARG A N 1
ATOM 794 C CA . ARG A 1 106 ? 19.847 17.805 53.636 1.00 13.65 106 ARG A CA 1
ATOM 795 C C . ARG A 1 106 ? 19.913 18.065 52.138 1.00 13.95 106 ARG A C 1
ATOM 796 O O . ARG A 1 106 ? 20.668 17.392 51.430 1.00 13.81 106 ARG A O 1
ATOM 804 N N . SER A 1 107 ? 19.139 19.031 51.647 1.00 12.96 107 SER A N 1
ATOM 805 C CA . SER A 1 107 ? 19.151 19.317 50.212 1.00 14.22 107 SER A CA 1
ATOM 806 C C . SER A 1 107 ? 20.525 19.738 49.683 1.00 14.83 107 SER A C 1
ATOM 807 O O . SER A 1 107 ? 20.817 19.554 48.497 1.00 15.69 107 SER A O 1
ATOM 810 N N . VAL A 1 108 ? 21.369 20.284 50.562 1.00 14.21 108 VAL A N 1
ATOM 811 C CA . VAL A 1 108 ? 22.708 20.730 50.163 1.00 14.50 108 VAL A CA 1
ATOM 812 C C . VAL A 1 108 ? 23.864 20.121 50.960 1.00 14.84 108 VAL A C 1
ATOM 813 O O . VAL A 1 108 ? 25.029 20.350 50.635 1.00 14.47 108 VAL A O 1
ATOM 817 N N . ALA A 1 109 ? 23.554 19.333 51.981 1.00 14.01 109 ALA A N 1
ATOM 818 C CA . ALA A 1 109 ? 24.594 18.745 52.831 1.00 13.61 109 ALA A CA 1
ATOM 819 C C . ALA A 1 109 ? 25.765 18.090 52.095 1.00 13.47 109 ALA A C 1
ATOM 820 O O . ALA A 1 109 ? 26.926 18.315 52.448 1.00 14.40 109 ALA A O 1
ATOM 822 N N . ALA A 1 110 ? 25.474 17.281 51.081 1.00 14.36 110 ALA A N 1
ATOM 823 C CA . ALA A 1 110 ? 26.534 16.600 50.341 1.00 15.49 110 ALA A CA 1
ATOM 824 C C . ALA A 1 110 ? 27.510 17.534 49.613 1.00 15.30 110 ALA A C 1
ATOM 825 O O . ALA A 1 110 ? 28.614 17.121 49.249 1.00 17.47 110 ALA A O 1
ATOM 827 N N . ALA A 1 111 ? 27.124 18.788 49.408 1.00 13.43 111 ALA A N 1
ATOM 828 C CA . ALA A 1 111 ? 28.009 19.729 48.726 1.00 13.94 111 ALA A CA 1
ATOM 829 C C . ALA A 1 111 ? 28.994 20.358 49.710 1.00 14.43 111 ALA A C 1
ATOM 830 O O . ALA A 1 111 ? 29.999 20.950 49.297 1.00 16.43 111 ALA A O 1
ATOM 832 N N . PHE A 1 112 ? 28.719 20.205 51.005 1.00 12.07 112 PHE A N 1
ATOM 833 C CA . PHE A 1 112 ? 29.545 20.821 52.044 1.00 11.19 112 PHE A CA 1
ATOM 834 C C . PHE A 1 112 ? 30.421 19.919 52.912 1.00 12.32 112 PHE A C 1
ATOM 835 O O . PHE A 1 112 ? 31.106 20.398 53.824 1.00 13.40 112 PHE A O 1
ATOM 843 N N . THR A 1 113 ? 30.387 18.615 52.658 1.00 12.64 113 THR A N 1
ATOM 844 C CA . THR A 1 113 ? 31.236 17.685 53.399 1.00 12.05 113 THR A CA 1
ATOM 845 C C . THR A 1 113 ? 32.654 17.826 52.835 1.00 12.91 113 THR A C 1
ATOM 846 O O . THR A 1 113 ? 32.871 18.546 51.858 1.00 12.62 113 THR A O 1
ATOM 850 N N . ALA A 1 114 ? 33.619 17.130 53.433 1.00 14.48 114 ALA A N 1
ATOM 851 C CA . ALA A 1 114 ? 34.993 17.186 52.936 1.00 16.43 114 ALA A CA 1
ATOM 852 C C . ALA A 1 114 ? 35.036 16.722 51.479 1.00 16.12 114 ALA A C 1
ATOM 853 O O . ALA A 1 114 ? 35.708 17.324 50.646 1.00 17.19 114 ALA A O 1
ATOM 855 N N . ARG A 1 115 ? 34.324 15.643 51.171 1.00 17.29 115 ARG A N 1
ATOM 856 C CA . ARG A 1 115 ? 34.289 15.145 49.800 1.00 19.48 115 ARG A CA 1
ATOM 857 C C . ARG A 1 115 ? 33.635 16.175 48.883 1.00 18.45 115 ARG A C 1
ATOM 858 O O . ARG A 1 115 ? 34.089 16.390 47.757 1.00 21.41 115 ARG A O 1
ATOM 866 N N . GLY A 1 116 ? 32.573 16.818 49.369 1.00 17.29 116 GLY A N 1
ATOM 867 C CA . GLY A 1 116 ? 31.880 17.820 48.581 1.00 17.24 116 GLY A CA 1
ATOM 868 C C . GLY A 1 116 ? 32.686 19.067 48.249 1.00 16.82 116 GLY A C 1
ATOM 869 O O . GLY A 1 116 ? 32.712 19.497 47.092 1.00 17.95 116 GLY A O 1
ATOM 870 N N . VAL A 1 117 ? 33.352 19.660 49.238 1.00 15.52 117 VAL A N 1
ATOM 871 C CA . VAL A 1 117 ? 34.133 20.868 48.971 1.00 13.32 117 VAL A CA 1
ATOM 872 C C . VAL A 1 117 ? 35.412 20.601 48.178 1.00 14.59 117 VAL A C 1
ATOM 873 O O . VAL A 1 117 ? 35.963 21.512 47.567 1.00 14.29 117 VAL A O 1
ATOM 877 N N . GLU A 1 118 ? 35.877 19.355 48.169 1.00 14.98 118 GLU A N 1
ATOM 878 C CA . GLU A 1 118 ? 37.083 19.032 47.408 1.00 17.33 118 GLU A CA 1
ATOM 879 C C . GLU A 1 118 ? 36.886 19.407 45.935 1.00 18.49 118 GLU A C 1
ATOM 880 O O . GLU A 1 118 ? 37.842 19.752 45.239 1.00 17.24 118 GLU A O 1
ATOM 886 N N . ARG A 1 119 ? 35.639 19.358 45.473 1.00 19.65 119 ARG A N 1
ATOM 887 C CA . ARG A 1 119 ? 35.306 19.684 44.086 1.00 20.20 119 ARG A CA 1
ATOM 888 C C . ARG A 1 119 ? 35.827 21.046 43.627 1.00 20.48 119 ARG A C 1
ATOM 889 O O . ARG A 1 119 ? 36.229 21.201 42.470 1.00 21.82 119 ARG A O 1
ATOM 897 N N . VAL A 1 120 ? 35.822 22.032 44.520 1.00 19.09 120 VAL A N 1
ATOM 898 C CA . VAL A 1 120 ? 36.289 23.372 44.169 1.00 18.46 120 VAL A CA 1
ATOM 899 C C . VAL A 1 120 ? 37.683 23.721 44.689 1.00 17.34 120 VAL A C 1
ATOM 900 O O . VAL A 1 120 ? 38.147 24.846 44.502 1.00 17.05 120 VAL A O 1
ATOM 904 N N A ARG A 1 121 ? 38.363 22.764 45.316 0.50 16.86 121 ARG A N 1
ATOM 905 N N B ARG A 1 121 ? 38.363 22.764 45.316 0.50 16.90 121 ARG A N 1
ATOM 906 C CA A ARG A 1 121 ? 39.680 23.040 45.882 0.50 17.55 121 ARG A CA 1
ATOM 907 C CA B ARG A 1 121 ? 39.680 23.040 45.882 0.50 17.59 121 ARG A CA 1
ATOM 908 C C A ARG A 1 121 ? 40.753 23.468 44.878 0.50 18.26 121 ARG A C 1
ATOM 909 C C B ARG A 1 121 ? 40.753 23.468 44.878 0.50 18.27 121 ARG A C 1
ATOM 910 O O A ARG A 1 121 ? 41.454 24.448 45.110 0.50 17.11 121 ARG A O 1
ATOM 911 O O B ARG A 1 121 ? 41.454 24.448 45.110 0.50 17.25 121 ARG A O 1
ATOM 926 N N . GLU A 1 122 ? 40.885 22.751 43.765 1.00 18.29 122 GLU A N 1
ATOM 927 C CA . GLU A 1 122 ? 41.889 23.115 42.766 1.00 20.79 122 GLU A CA 1
ATOM 928 C C . GLU A 1 122 ? 41.659 24.507 42.180 1.00 19.65 122 GLU A C 1
ATOM 929 O O . GLU A 1 122 ? 42.587 25.310 42.096 1.00 19.35 122 GLU A O 1
ATOM 935 N N . ARG A 1 123 ? 40.426 24.795 41.772 1.00 19.27 123 ARG A N 1
ATOM 936 C CA . ARG A 1 123 ? 40.113 26.106 41.204 1.00 20.32 123 ARG A CA 1
ATOM 937 C C . ARG A 1 123 ? 40.358 27.208 42.237 1.00 20.00 123 ARG A C 1
ATOM 938 O O . ARG A 1 123 ? 40.841 28.291 41.903 1.00 19.72 123 ARG A O 1
ATOM 946 N N . SER A 1 124 ? 40.011 26.927 43.489 1.00 19.40 124 SER A N 1
ATOM 947 C CA . SER A 1 124 ? 40.202 27.894 44.563 1.00 18.14 124 SER A CA 1
ATOM 948 C C . SER A 1 124 ? 41.685 28.192 44.772 1.00 16.61 124 SER A C 1
ATOM 949 O O . SER A 1 124 ? 42.070 29.342 44.989 1.00 16.09 124 SER A O 1
ATOM 952 N N . ARG A 1 125 ? 42.519 27.161 44.702 1.00 16.54 125 ARG A N 1
ATOM 953 C CA . ARG A 1 125 ? 43.953 27.365 44.875 1.00 18.74 125 ARG A CA 1
ATOM 954 C C . ARG A 1 125 ? 44.475 28.243 43.738 1.00 18.10 125 ARG A C 1
ATOM 955 O O . ARG A 1 125 ? 45.309 29.119 43.952 1.00 17.60 125 ARG A O 1
ATOM 963 N N . GLY A 1 126 ? 43.966 28.012 42.529 1.00 18.88 126 GLY A N 1
ATOM 964 C CA . GLY A 1 126 ? 44.392 28.803 41.389 1.00 19.98 126 GLY A CA 1
ATOM 965 C C . GLY A 1 126 ? 44.016 30.269 41.532 1.00 19.15 126 GLY A C 1
ATOM 966 O O . GLY A 1 126 ? 44.836 31.154 41.277 1.00 20.21 126 GLY A O 1
ATOM 967 N N . MET A 1 127 ? 42.778 30.531 41.947 1.00 19.49 127 MET A N 1
ATOM 968 C CA . MET A 1 127 ? 42.309 31.904 42.128 1.00 20.34 127 MET A CA 1
ATOM 969 C C . MET A 1 127 ? 43.128 32.614 43.210 1.00 18.48 127 MET A C 1
ATOM 970 O O . MET A 1 127 ? 43.454 33.798 43.076 1.00 18.73 127 MET A O 1
ATOM 975 N N . LEU A 1 128 ? 43.454 31.889 44.278 1.00 18.02 128 LEU A N 1
ATOM 976 C CA . LEU A 1 128 ? 44.234 32.460 45.372 1.00 17.10 128 LEU A CA 1
ATOM 977 C C . LEU A 1 128 ? 45.642 32.826 44.921 1.00 17.09 128 LEU A C 1
ATOM 978 O O . LEU A 1 128 ? 46.150 33.893 45.260 1.00 17.03 128 LEU A O 1
ATOM 983 N N . ASP A 1 129 ? 46.273 31.943 44.152 1.00 17.83 129 ASP A N 1
ATOM 984 C CA . ASP A 1 129 ? 47.620 32.227 43.680 1.00 19.65 129 ASP A CA 1
ATOM 985 C C . ASP A 1 129 ? 47.637 33.479 42.807 1.00 18.26 129 ASP A C 1
ATOM 986 O O . ASP A 1 129 ? 48.599 34.241 42.839 1.00 20.10 129 ASP A O 1
ATOM 991 N N . GLU A 1 130 ? 46.571 33.706 42.044 1.00 19.57 130 GLU A N 1
ATOM 992 C CA . GLU A 1 130 ? 46.502 34.893 41.200 1.00 20.80 130 GLU A CA 1
ATOM 993 C C . GLU A 1 130 ? 46.395 36.149 42.063 1.00 19.55 130 GLU A C 1
ATOM 994 O O . GLU A 1 130 ? 47.045 37.154 41.783 1.00 20.94 130 GLU A O 1
ATOM 1000 N N . LEU A 1 131 ? 45.588 36.089 43.121 1.00 18.19 131 LEU A N 1
ATOM 1001 C CA . LEU A 1 131 ? 45.438 37.235 44.012 1.00 17.73 131 LEU A CA 1
ATOM 1002 C C . LEU A 1 131 ? 46.760 37.554 44.699 1.00 17.21 131 LEU A C 1
ATOM 1003 O O . LEU A 1 131 ? 47.158 38.713 44.769 1.00 16.98 131 LEU A O 1
ATOM 1008 N N . VAL A 1 132 ? 47.433 36.524 45.205 1.00 17.93 132 VAL A N 1
ATOM 1009 C CA . VAL A 1 132 ? 48.712 36.699 45.888 1.00 17.75 132 VAL A CA 1
ATOM 1010 C C . VAL A 1 132 ? 49.793 37.197 44.931 1.00 19.57 132 VAL A C 1
ATOM 1011 O O . VAL A 1 132 ? 50.557 38.100 45.268 1.00 19.43 132 VAL A O 1
ATOM 1015 N N . ASP A 1 133 ? 49.861 36.602 43.745 1.00 21.26 133 ASP A N 1
ATOM 1016 C CA . ASP A 1 133 ? 50.853 37.014 42.758 1.00 22.43 133 ASP A CA 1
ATOM 1017 C C . ASP A 1 133 ? 50.647 38.464 42.333 1.00 22.12 133 ASP A C 1
ATOM 1018 O O . ASP A 1 133 ? 51.615 39.193 42.108 1.00 22.03 133 ASP A O 1
ATOM 1023 N N . ALA A 1 134 ? 49.388 38.880 42.218 1.00 21.44 134 ALA A N 1
ATOM 1024 C CA . ALA A 1 134 ? 49.077 40.258 41.849 1.00 21.63 134 ALA A CA 1
ATOM 1025 C C . ALA A 1 134 ? 49.603 41.194 42.935 1.00 22.10 134 ALA A C 1
ATOM 1026 O O . ALA A 1 134 ? 50.105 42.282 42.643 1.00 23.46 134 ALA A O 1
ATOM 1028 N N . MET A 1 135 ? 49.480 40.770 44.193 1.00 21.36 135 MET A N 1
ATOM 1029 C CA . MET A 1 135 ? 49.953 41.567 45.322 1.00 20.23 135 MET A CA 1
ATOM 1030 C C . MET A 1 135 ? 51.475 41.694 45.267 1.00 21.21 135 MET A C 1
ATOM 1031 O O . MET A 1 135 ? 52.024 42.785 45.425 1.00 20.78 135 MET A O 1
ATOM 1036 N N . LEU A 1 136 ? 52.151 40.574 45.035 1.00 21.80 136 LEU A N 1
ATOM 1037 C CA . LEU A 1 136 ? 53.606 40.562 44.959 1.00 23.92 136 LEU A CA 1
ATOM 1038 C C . LEU A 1 136 ? 54.109 41.455 43.831 1.00 25.58 136 LEU A C 1
ATOM 1039 O O . LEU A 1 136 ? 55.089 42.181 43.996 1.00 26.15 136 LEU A O 1
ATOM 1044 N N . ARG A 1 137 ? 53.425 41.400 42.692 1.00 26.31 137 ARG A N 1
ATOM 1045 C CA . ARG A 1 137 ? 53.790 42.188 41.519 1.00 27.89 137 ARG A CA 1
ATOM 1046 C C . ARG A 1 137 ? 53.684 43.690 41.774 1.00 26.85 137 ARG A C 1
ATOM 1047 O O . ARG A 1 137 ? 54.560 44.458 41.362 1.00 27.39 137 ARG A O 1
ATOM 1055 N N . ALA A 1 138 ? 52.613 44.109 42.446 1.00 25.01 138 ALA A N 1
ATOM 1056 C CA . ALA A 1 138 ? 52.404 45.524 42.749 1.00 24.01 138 ALA A CA 1
ATOM 1057 C C . ALA A 1 138 ? 53.455 46.039 43.730 1.00 24.02 138 ALA A C 1
ATOM 1058 O O . ALA A 1 138 ? 53.767 47.230 43.752 1.00 26.23 138 ALA A O 1
ATOM 1060 N N . GLY A 1 139 ? 53.995 45.138 44.544 1.00 22.70 139 GLY A N 1
ATOM 1061 C CA . GLY A 1 139 ? 55.022 45.523 45.497 1.00 21.77 139 GLY A CA 1
ATOM 1062 C C . GLY A 1 139 ? 54.500 45.965 46.850 1.00 21.36 139 GLY A C 1
ATOM 1063 O O . GLY A 1 139 ? 53.348 46.390 46.963 1.00 22.81 139 GLY A O 1
ATOM 1064 N N . PRO A 1 140 ? 55.331 45.882 47.901 1.00 21.38 140 PRO A N 1
ATOM 1065 C CA . PRO A 1 140 ? 54.965 46.273 49.266 1.00 21.15 140 PRO A CA 1
ATOM 1066 C C . PRO A 1 140 ? 55.109 47.770 49.537 1.00 21.29 140 PRO A C 1
ATOM 1067 O O . PRO A 1 140 ? 55.818 48.478 48.821 1.00 21.01 140 PRO A O 1
ATOM 1071 N N . PRO A 1 141 ? 54.427 48.271 50.576 1.00 21.08 141 PRO A N 1
ATOM 1072 C CA . PRO A 1 141 ? 53.556 47.487 51.459 1.00 20.31 141 PRO A CA 1
ATOM 1073 C C . PRO A 1 141 ? 52.152 47.337 50.876 1.00 20.57 141 PRO A C 1
ATOM 1074 O O . PRO A 1 141 ? 51.799 47.987 49.890 1.00 21.47 141 PRO A O 1
ATOM 1078 N N . ALA A 1 142 ? 51.352 46.471 51.487 1.00 19.35 142 ALA A N 1
ATOM 1079 C CA . ALA A 1 142 ? 49.992 46.261 51.018 1.00 19.45 142 ALA A CA 1
ATOM 1080 C C . ALA A 1 142 ? 49.060 45.954 52.178 1.00 18.60 142 ALA A C 1
ATOM 1081 O O . ALA A 1 142 ? 49.492 45.810 53.318 1.00 20.70 142 ALA A O 1
ATOM 1083 N N . ASP A 1 143 ? 47.772 45.877 51.869 1.00 18.67 143 ASP A N 1
ATOM 1084 C CA . ASP A 1 143 ? 46.749 45.560 52.856 1.00 17.18 143 ASP A CA 1
ATOM 1085 C C . ASP A 1 143 ? 46.335 44.128 52.537 1.00 16.70 143 ASP A C 1
ATOM 1086 O O . ASP A 1 143 ? 45.628 43.882 51.562 1.00 17.61 143 ASP A O 1
ATOM 1091 N N . LEU A 1 144 ? 46.795 43.182 53.350 1.00 17.12 144 LEU A N 1
ATOM 1092 C CA . LEU A 1 144 ? 46.489 41.777 53.113 1.00 16.05 144 LEU A CA 1
ATOM 1093 C C . LEU A 1 144 ? 44.993 41.491 53.039 1.00 15.93 144 LEU A C 1
ATOM 1094 O O . LEU A 1 144 ? 44.565 40.591 52.318 1.00 15.20 144 LEU A O 1
ATOM 1099 N N . THR A 1 145 ? 44.197 42.258 53.778 1.00 15.54 145 THR A N 1
ATOM 1100 C CA . THR A 1 145 ? 42.752 42.060 53.770 1.00 15.94 145 THR A CA 1
ATOM 1101 C C . THR A 1 145 ? 42.135 42.463 52.427 1.00 16.29 145 THR A C 1
ATOM 1102 O O . THR A 1 145 ? 41.415 41.686 51.815 1.00 18.18 145 THR A O 1
ATOM 1106 N N . GLU A 1 146 ? 42.430 43.669 51.956 1.00 17.53 146 GLU A N 1
ATOM 1107 C CA . GLU A 1 146 ? 41.870 44.124 50.685 1.00 17.92 146 GLU A CA 1
ATOM 1108 C C . GLU A 1 146 ? 42.432 43.347 49.497 1.00 16.58 146 GLU A C 1
ATOM 1109 O O . GLU A 1 146 ? 41.720 43.062 48.534 1.00 17.45 146 GLU A O 1
ATOM 1115 N N . ALA A 1 147 ? 43.708 42.985 49.579 1.00 16.64 147 ALA A N 1
ATOM 1116 C CA . ALA A 1 147 ? 44.365 42.274 48.490 1.00 16.16 147 ALA A CA 1
ATOM 1117 C C . ALA A 1 147 ? 44.076 40.780 48.393 1.00 15.77 147 ALA A C 1
ATOM 1118 O O . ALA A 1 147 ? 44.093 40.218 47.294 1.00 16.29 147 ALA A O 1
ATOM 1120 N N . VAL A 1 148 ? 43.796 40.138 49.525 1.00 15.36 148 VAL A N 1
ATOM 1121 C CA . VAL A 1 148 ? 43.580 38.697 49.522 1.00 16.09 148 VAL A CA 1
ATOM 1122 C C . VAL A 1 148 ? 42.423 38.162 50.371 1.00 15.17 148 VAL A C 1
ATOM 1123 O O . VAL A 1 148 ? 41.535 37.475 49.858 1.00 16.38 148 VAL A O 1
ATOM 1127 N N . LEU A 1 149 ? 42.438 38.474 51.665 1.00 16.01 149 LEU A N 1
ATOM 1128 C CA . LEU A 1 149 ? 41.424 37.960 52.587 1.00 14.82 149 LEU A CA 1
ATOM 1129 C C . LEU A 1 149 ? 39.976 38.309 52.275 1.00 14.67 149 LEU A C 1
ATOM 1130 O O . LEU A 1 149 ? 39.075 37.547 52.608 1.00 14.62 149 LEU A O 1
ATOM 1135 N N . SER A 1 150 ? 39.745 39.457 51.644 1.00 15.15 150 SER A N 1
ATOM 1136 C CA . SER A 1 150 ? 38.390 39.845 51.289 1.00 16.10 150 SER A CA 1
ATOM 1137 C C . SER A 1 150 ? 37.937 39.216 49.962 1.00 15.37 150 SER A C 1
ATOM 1138 O O . SER A 1 150 ? 36.923 38.518 49.910 1.00 15.97 150 SER A O 1
ATOM 1141 N N . PRO A 1 151 ? 38.693 39.424 48.872 1.00 14.99 151 PRO A N 1
ATOM 1142 C CA . PRO A 1 151 ? 38.236 38.822 47.616 1.00 14.66 151 PRO A CA 1
ATOM 1143 C C . PRO A 1 151 ? 38.206 37.290 47.522 1.00 14.86 151 PRO A C 1
ATOM 1144 O O . PRO A 1 151 ? 37.316 36.730 46.883 1.00 17.02 151 PRO A O 1
ATOM 1148 N N . PHE A 1 152 ? 39.162 36.609 48.145 1.00 13.66 152 PHE A N 1
ATOM 1149 C CA . PHE A 1 152 ? 39.201 35.148 48.050 1.00 13.92 152 PHE A CA 1
ATOM 1150 C C . PHE A 1 152 ? 37.933 34.407 48.517 1.00 14.55 152 PHE A C 1
ATOM 1151 O O . PHE A 1 152 ? 37.383 33.607 47.766 1.00 14.34 152 PHE A O 1
ATOM 1159 N N . PRO A 1 153 ? 37.452 34.660 49.751 1.00 13.62 153 PRO A N 1
ATOM 1160 C CA . PRO A 1 153 ? 36.243 33.959 50.210 1.00 14.31 153 PRO A CA 1
ATOM 1161 C C . PRO A 1 153 ? 35.006 34.213 49.338 1.00 15.15 153 PRO A C 1
ATOM 1162 O O . PRO A 1 153 ? 34.167 33.324 49.165 1.00 14.98 153 PRO A O 1
ATOM 1166 N N . ILE A 1 154 ? 34.894 35.428 48.806 1.00 15.72 154 ILE A N 1
ATOM 1167 C CA . ILE A 1 154 ? 33.770 35.789 47.947 1.00 17.11 154 ILE A CA 1
ATOM 1168 C C . ILE A 1 154 ? 33.816 34.941 46.673 1.00 16.01 154 ILE A C 1
ATOM 1169 O O . ILE A 1 154 ? 32.805 34.389 46.246 1.00 16.18 154 ILE A O 1
ATOM 1174 N N . ALA A 1 155 ? 35.000 34.817 46.080 1.00 15.85 155 ALA A N 1
ATOM 1175 C CA . ALA A 1 155 ? 35.155 34.022 44.867 1.00 16.53 155 ALA A CA 1
ATOM 1176 C C . ALA A 1 155 ? 34.871 32.537 45.122 1.00 15.94 155 ALA A C 1
ATOM 1177 O O . ALA A 1 155 ? 34.224 31.867 44.310 1.00 16.53 155 ALA A O 1
ATOM 1179 N N . VAL A 1 156 ? 35.330 32.028 46.260 1.00 15.16 156 VAL A N 1
ATOM 1180 C CA . VAL A 1 156 ? 35.117 30.622 46.589 1.00 15.55 156 VAL A CA 1
ATOM 1181 C C . VAL A 1 156 ? 33.647 30.261 46.798 1.00 16.34 156 VAL A C 1
ATOM 1182 O O . VAL A 1 156 ? 33.176 29.274 46.232 1.00 16.21 156 VAL A O 1
ATOM 1186 N N . ILE A 1 157 ? 32.912 31.039 47.584 1.00 14.76 157 ILE A N 1
ATOM 1187 C CA . ILE A 1 157 ? 31.510 30.688 47.797 1.00 15.87 157 ILE A CA 1
ATOM 1188 C C . ILE A 1 157 ? 30.709 30.852 46.504 1.00 17.49 157 ILE A C 1
ATOM 1189 O O . ILE A 1 157 ? 29.809 30.063 46.230 1.00 17.31 157 ILE A O 1
ATOM 1194 N N . CYS A 1 158 ? 31.043 31.855 45.692 1.00 17.22 158 CYS A N 1
ATOM 1195 C CA . CYS A 1 158 ? 30.334 32.033 44.424 1.00 18.16 158 CYS A CA 1
ATOM 1196 C C . CYS A 1 158 ? 30.590 30.829 43.513 1.00 19.11 158 CYS A C 1
ATOM 1197 O O . CYS A 1 158 ? 29.683 30.356 42.827 1.00 19.46 158 CYS A O 1
ATOM 1200 N N . GLU A 1 159 ? 31.824 30.332 43.515 1.00 19.59 159 GLU A N 1
ATOM 1201 C CA . GLU A 1 159 ? 32.187 29.174 42.699 1.00 21.36 159 GLU A CA 1
ATOM 1202 C C . GLU A 1 159 ? 31.409 27.935 43.141 1.00 20.03 159 GLU A C 1
ATOM 1203 O O . GLU A 1 159 ? 30.854 27.209 42.315 1.00 21.07 159 GLU A O 1
ATOM 1209 N N . LEU A 1 160 ? 31.368 27.695 44.447 1.00 19.61 160 LEU A N 1
ATOM 1210 C CA . LEU A 1 160 ? 30.652 26.541 44.983 1.00 19.33 160 LEU A CA 1
ATOM 1211 C C . LEU A 1 160 ? 29.143 26.654 44.738 1.00 18.86 160 LEU A C 1
ATOM 1212 O O . LEU A 1 160 ? 28.478 25.650 44.472 1.00 18.25 160 LEU A O 1
ATOM 1217 N N . MET A 1 161 ? 28.611 27.873 44.825 1.00 17.94 161 MET A N 1
ATOM 1218 C CA . MET A 1 161 ? 27.183 28.109 44.622 1.00 17.92 161 MET A CA 1
ATOM 1219 C C . MET A 1 161 ? 26.760 28.054 43.156 1.00 19.98 161 MET A C 1
ATOM 1220 O O . MET A 1 161 ? 25.610 27.737 42.849 1.00 19.26 161 MET A O 1
ATOM 1225 N N . GLY A 1 162 ? 27.682 28.373 42.257 1.00 19.19 162 GLY A N 1
ATOM 1226 C CA . GLY A 1 162 ? 27.348 28.370 40.843 1.00 20.17 162 GLY A CA 1
ATOM 1227 C C . GLY A 1 162 ? 26.992 29.762 40.345 1.00 21.13 162 GLY A C 1
ATOM 1228 O O . GLY A 1 162 ? 26.323 29.914 39.321 1.00 22.14 162 GLY A O 1
ATOM 1229 N N . VAL A 1 163 ? 27.437 30.783 41.076 1.00 19.74 163 VAL A N 1
ATOM 1230 C CA . VAL A 1 163 ? 27.190 32.177 40.713 1.00 21.61 163 VAL A CA 1
ATOM 1231 C C . VAL A 1 163 ? 28.277 32.648 39.741 1.00 23.69 163 VAL A C 1
ATOM 1232 O O . VAL A 1 163 ? 29.470 32.549 40.037 1.00 23.98 163 VAL A O 1
ATOM 1236 N N . PRO A 1 164 ? 27.881 33.161 38.563 1.00 25.71 164 PRO A N 1
ATOM 1237 C CA . PRO A 1 164 ? 28.852 33.641 37.571 1.00 27.19 164 PRO A CA 1
ATOM 1238 C C . PRO A 1 164 ? 29.822 34.646 38.189 1.00 28.00 164 PRO A C 1
ATOM 1239 O O . PRO A 1 164 ? 29.424 35.486 38.998 1.00 28.10 164 PRO A O 1
ATOM 1243 N N . ALA A 1 165 ? 31.090 34.561 37.800 1.00 28.87 165 ALA A N 1
ATOM 1244 C CA . ALA A 1 165 ? 32.119 35.453 38.324 1.00 29.52 165 ALA A CA 1
ATOM 1245 C C . ALA A 1 165 ? 31.792 36.933 38.134 1.00 29.71 165 ALA A C 1
ATOM 1246 O O . ALA A 1 165 ? 32.146 37.767 38.969 1.00 30.34 165 ALA A O 1
ATOM 1248 N N . THR A 1 166 ? 31.113 37.253 37.037 1.00 29.17 166 THR A N 1
ATOM 1249 C CA . THR A 1 166 ? 30.752 38.632 36.732 1.00 29.54 166 THR A CA 1
ATOM 1250 C C . THR A 1 166 ? 29.815 39.253 37.773 1.00 28.13 166 THR A C 1
ATOM 1251 O O . THR A 1 166 ? 29.667 40.476 37.828 1.00 27.97 166 THR A O 1
ATOM 1255 N N . ASP A 1 167 ? 29.188 38.418 38.599 1.00 27.47 167 ASP A N 1
ATOM 1256 C CA . ASP A 1 167 ? 28.262 38.915 39.618 1.00 26.90 167 ASP A CA 1
ATOM 1257 C C . ASP A 1 167 ? 28.812 38.907 41.046 1.00 25.69 167 ASP A C 1
ATOM 1258 O O . ASP A 1 167 ? 28.082 39.202 41.993 1.00 26.32 167 ASP A O 1
ATOM 1263 N N . ARG A 1 168 ? 30.088 38.574 41.207 1.00 24.75 168 ARG A N 1
ATOM 1264 C CA . ARG A 1 168 ? 30.689 38.535 42.538 1.00 25.31 168 ARG A CA 1
ATOM 1265 C C . ARG A 1 168 ? 30.558 39.870 43.262 1.00 26.06 168 ARG A C 1
ATOM 1266 O O . ARG A 1 168 ? 30.208 39.914 44.444 1.00 24.90 168 ARG A O 1
ATOM 1274 N N . HIS A 1 169 ? 30.834 40.959 42.551 1.00 26.31 169 HIS A N 1
ATOM 1275 C CA . HIS A 1 169 ? 30.757 42.284 43.149 1.00 26.48 169 HIS A CA 1
ATOM 1276 C C . HIS A 1 169 ? 29.351 42.615 43.640 1.00 26.00 169 HIS A C 1
ATOM 1277 O O . HIS A 1 169 ? 29.187 43.164 44.732 1.00 23.52 169 HIS A O 1
ATOM 1284 N N . SER A 1 170 ? 28.342 42.289 42.835 1.00 25.46 170 SER A N 1
ATOM 1285 C CA . SER A 1 170 ? 26.955 42.547 43.215 1.00 24.94 170 SER A CA 1
ATOM 1286 C C . SER A 1 170 ? 26.596 41.759 44.469 1.00 24.19 170 SER A C 1
ATOM 1287 O O . SER A 1 170 ? 26.001 42.298 45.402 1.00 23.73 170 SER A O 1
ATOM 1290 N N . MET A 1 171 ? 26.959 40.482 44.485 1.00 23.72 171 MET A N 1
ATOM 1291 C CA . MET A 1 171 ? 26.689 39.628 45.637 1.00 23.14 171 MET A CA 1
ATOM 1292 C C . MET A 1 171 ? 27.261 40.245 46.900 1.00 22.38 171 MET A C 1
ATOM 1293 O O . MET A 1 171 ? 26.597 40.306 47.935 1.00 22.84 171 MET A O 1
ATOM 1298 N N . HIS A 1 172 ? 28.507 40.693 46.810 1.00 21.67 172 HIS A N 1
ATOM 1299 C CA . HIS A 1 172 ? 29.171 41.295 47.952 1.00 20.55 172 HIS A CA 1
ATOM 1300 C C . HIS A 1 172 ? 28.465 42.561 48.429 1.00 20.10 172 HIS A C 1
ATOM 1301 O O . HIS A 1 172 ? 28.303 42.774 49.631 1.00 20.43 172 HIS A O 1
ATOM 1308 N N . THR A 1 173 ? 28.048 43.408 47.491 1.00 19.18 173 THR A N 1
ATOM 1309 C CA . THR A 1 173 ? 27.362 44.637 47.865 1.00 18.40 173 THR A CA 1
ATOM 1310 C C . THR A 1 173 ? 26.044 44.312 48.556 1.00 17.93 173 THR A C 1
ATOM 1311 O O . THR A 1 173 ? 25.695 44.934 49.556 1.00 18.21 173 THR A O 1
ATOM 1315 N N . TRP A 1 174 ? 25.321 43.326 48.033 1.00 20.05 174 TRP A N 1
ATOM 1316 C CA . TRP A 1 174 ? 24.052 42.930 48.632 1.00 20.94 174 TRP A CA 1
ATOM 1317 C C . TRP A 1 174 ? 24.288 42.366 50.026 1.00 20.16 174 TRP A C 1
ATOM 1318 O O . TRP A 1 174 ? 23.533 42.649 50.957 1.00 20.15 174 TRP A O 1
ATOM 1329 N N . THR A 1 175 ? 25.345 41.573 50.170 1.00 20.73 175 THR A N 1
ATOM 1330 C CA . THR A 1 175 ? 25.671 40.999 51.466 1.00 19.91 175 THR A CA 1
ATOM 1331 C C . THR A 1 175 ? 25.954 42.123 52.456 1.00 20.10 175 THR A C 1
ATOM 1332 O O . THR A 1 175 ? 25.473 42.090 53.587 1.00 20.28 175 THR A O 1
ATOM 1336 N N . GLN A 1 176 ? 26.713 43.127 52.021 1.00 19.47 176 GLN A N 1
ATOM 1337 C CA . GLN A 1 176 ? 27.044 44.262 52.881 1.00 20.20 176 GLN A CA 1
ATOM 1338 C C . GLN A 1 176 ? 25.812 45.048 53.324 1.00 20.18 176 GLN A C 1
ATOM 1339 O O . GLN A 1 176 ? 25.742 45.510 54.461 1.00 20.78 176 GLN A O 1
ATOM 1345 N N . LEU A 1 177 ? 24.844 45.213 52.425 1.00 21.13 177 LEU A N 1
ATOM 1346 C CA . LEU A 1 177 ? 23.624 45.942 52.763 1.00 21.82 177 LEU A CA 1
ATOM 1347 C C . LEU A 1 177 ? 22.819 45.195 53.824 1.00 22.52 177 LEU A C 1
ATOM 1348 O O . LEU A 1 177 ? 22.318 45.795 54.780 1.00 21.40 177 LEU A O 1
ATOM 1353 N N . ILE A 1 178 ? 22.698 43.882 53.650 1.00 22.01 178 ILE A N 1
ATOM 1354 C CA . ILE A 1 178 ? 21.962 43.054 54.596 1.00 21.98 178 ILE A CA 1
ATOM 1355 C C . ILE A 1 178 ? 22.623 43.113 55.969 1.00 22.34 178 ILE A C 1
ATOM 1356 O O . ILE A 1 178 ? 21.952 43.308 56.982 1.00 22.58 178 ILE A O 1
ATOM 1361 N N . LEU A 1 179 ? 23.942 42.955 56.005 1.00 22.19 179 LEU A N 1
ATOM 1362 C CA . LEU A 1 179 ? 24.660 42.997 57.271 1.00 23.42 179 LEU A CA 1
ATOM 1363 C C . LEU A 1 179 ? 24.582 44.389 57.885 1.00 24.43 179 LEU A C 1
ATOM 1364 O O . LEU A 1 179 ? 24.454 44.537 59.100 1.00 24.89 179 LEU A O 1
ATOM 1369 N N . SER A 1 180 ? 24.656 45.413 57.042 1.00 25.36 180 SER A N 1
ATOM 1370 C CA . SER A 1 180 ? 24.577 46.785 57.522 1.00 26.23 180 SER A CA 1
ATOM 1371 C C . SER A 1 180 ? 23.229 47.000 58.208 1.00 26.87 180 SER A C 1
ATOM 1372 O O . SER A 1 180 ? 23.135 47.702 59.216 1.00 27.08 180 SER A O 1
ATOM 1375 N N . SER A 1 181 ? 22.188 46.380 57.657 1.00 27.61 181 SER A N 1
ATOM 1376 C CA . SER A 1 181 ? 20.839 46.484 58.207 1.00 28.54 181 SER A CA 1
ATOM 1377 C C . SER A 1 181 ? 20.762 45.905 59.621 1.00 29.79 181 SER A C 1
ATOM 1378 O O . SER A 1 181 ? 19.998 46.389 60.461 1.00 29.52 181 SER A O 1
ATOM 1381 N N . SER A 1 182 ? 21.549 44.867 59.885 1.00 29.90 182 SER A N 1
ATOM 1382 C CA . SER A 1 182 ? 21.551 44.251 61.206 1.00 32.24 182 SER A CA 1
ATOM 1383 C C . SER A 1 182 ? 22.152 45.224 62.210 1.00 33.56 182 SER A C 1
ATOM 1384 O O . SER A 1 182 ? 21.700 45.305 63.351 1.00 32.23 182 SER A O 1
ATOM 1387 N N . HIS A 1 183 ? 23.169 45.964 61.776 1.00 35.59 183 HIS A N 1
ATOM 1388 C CA . HIS A 1 183 ? 23.837 46.938 62.635 1.00 37.73 183 HIS A CA 1
ATOM 1389 C C . HIS A 1 183 ? 22.931 48.109 63.004 1.00 38.03 183 HIS A C 1
ATOM 1390 O O . HIS A 1 183 ? 23.323 48.987 63.773 1.00 37.74 183 HIS A O 1
ATOM 1397 N N . GLY A 1 184 ? 21.723 48.122 62.453 1.00 38.95 184 GLY A N 1
ATOM 1398 C CA . GLY A 1 184 ? 20.791 49.192 62.756 1.00 39.95 184 GLY A CA 1
ATOM 1399 C C . GLY A 1 184 ? 20.550 50.130 61.592 1.00 40.99 184 GLY A C 1
ATOM 1400 O O . GLY A 1 184 ? 19.654 50.972 61.643 1.00 41.40 184 GLY A O 1
ATOM 1401 N N . ALA A 1 185 ? 21.351 49.990 60.541 1.00 41.84 185 ALA A N 1
ATOM 1402 C CA . ALA A 1 185 ? 21.208 50.837 59.365 1.00 43.15 185 ALA A CA 1
ATOM 1403 C C . ALA A 1 185 ? 19.808 50.679 58.785 1.00 44.33 185 ALA A C 1
ATOM 1404 O O . ALA A 1 185 ? 19.203 49.610 58.876 1.00 43.69 185 ALA A O 1
ATOM 1406 N N . GLU A 1 186 ? 19.295 51.753 58.196 1.00 45.60 186 GLU A N 1
ATOM 1407 C CA . GLU A 1 186 ? 17.968 51.727 57.599 1.00 46.84 186 GLU A CA 1
ATOM 1408 C C . GLU A 1 186 ? 18.059 51.306 56.136 1.00 46.94 186 GLU A C 1
ATOM 1409 O O . GLU A 1 186 ? 18.662 51.998 55.314 1.00 47.02 186 GLU A O 1
ATOM 1415 N N . VAL A 1 187 ? 17.468 50.157 55.823 1.00 46.84 187 VAL A N 1
ATOM 141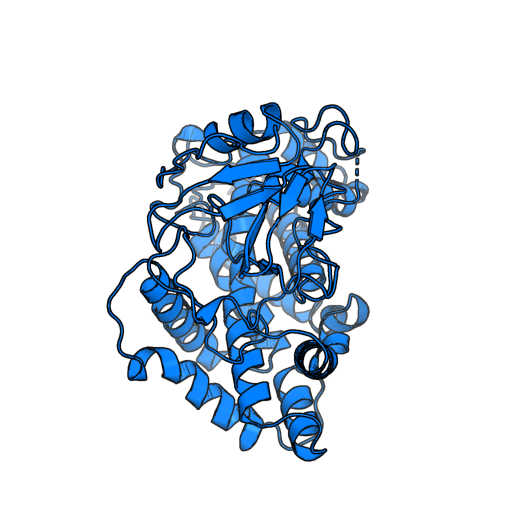6 C CA . VAL A 1 187 ? 17.473 49.633 54.464 1.00 46.81 187 VAL A CA 1
ATOM 1417 C C . VAL A 1 187 ? 16.101 49.029 54.174 1.00 46.92 187 VAL A C 1
ATOM 1418 O O . VAL A 1 187 ? 15.604 48.204 54.942 1.00 47.43 187 VAL A O 1
ATOM 1422 N N . SER A 1 188 ? 15.488 49.446 53.071 1.00 46.51 188 SER A N 1
ATOM 1423 C CA . SER A 1 188 ? 14.169 48.945 52.699 1.00 45.81 188 SER A CA 1
ATOM 1424 C C . SER A 1 188 ? 14.207 47.455 52.385 1.00 45.42 188 SER A C 1
ATOM 1425 O O . SER A 1 188 ? 15.217 46.934 51.909 1.00 45.10 188 SER A O 1
ATOM 1428 N N . GLU A 1 189 ? 13.101 46.770 52.655 1.00 44.79 189 GLU A N 1
ATOM 1429 C CA . GLU A 1 189 ? 13.023 45.343 52.385 1.00 44.74 189 GLU A CA 1
ATOM 1430 C C . GLU A 1 189 ? 13.287 45.119 50.902 1.00 44.64 189 GLU A C 1
ATOM 1431 O O . GLU A 1 189 ? 13.821 44.085 50.504 1.00 43.60 189 GLU A O 1
ATOM 1437 N N . ARG A 1 190 ? 12.917 46.107 50.092 1.00 45.07 190 ARG A N 1
ATOM 1438 C CA . ARG A 1 190 ? 13.114 46.038 48.650 1.00 45.57 190 ARG A CA 1
ATOM 1439 C C . ARG A 1 190 ? 14.602 45.992 48.322 1.00 46.03 190 ARG A C 1
ATOM 1440 O O . ARG A 1 190 ? 15.003 45.439 47.298 1.00 46.65 190 ARG A O 1
ATOM 1442 N N . ALA A 1 191 ? 15.418 46.571 49.199 1.00 45.50 191 ALA A N 1
ATOM 1443 C CA . ALA A 1 191 ? 16.861 46.595 48.999 1.00 45.36 191 ALA A CA 1
ATOM 1444 C C . ALA A 1 191 ? 17.509 45.277 49.418 1.00 45.08 191 ALA A C 1
ATOM 1445 O O . ALA A 1 191 ? 18.437 44.799 48.765 1.00 45.32 191 ALA A O 1
ATOM 1447 N N . LYS A 1 192 ? 17.018 44.690 50.506 1.00 44.70 192 LYS A N 1
ATOM 1448 C CA . LYS A 1 192 ? 17.566 43.426 50.990 1.00 44.42 192 LYS A CA 1
ATOM 1449 C C . LYS A 1 192 ? 17.076 42.206 50.221 1.00 43.93 192 LYS A C 1
ATOM 1450 O O . LYS A 1 192 ? 17.665 41.131 50.331 1.00 43.44 192 LYS A O 1
ATOM 1456 N N . ASN A 1 193 ? 16.002 42.361 49.452 1.00 42.53 193 ASN A N 1
ATOM 1457 C CA . ASN A 1 193 ? 15.467 41.235 48.694 1.00 41.56 193 ASN A CA 1
ATOM 1458 C C . ASN A 1 193 ? 16.014 41.139 47.273 1.00 39.82 193 ASN A C 1
ATOM 1459 O O . ASN A 1 193 ? 15.517 40.353 46.465 1.00 40.10 193 ASN A O 1
ATOM 1464 N N . GLU A 1 194 ? 17.027 41.942 46.963 1.00 37.24 194 GLU A N 1
ATOM 1465 C CA . GLU A 1 194 ? 17.624 41.904 45.634 1.00 34.98 194 GLU A CA 1
ATOM 1466 C C . GLU A 1 194 ? 18.367 40.586 45.432 1.00 32.21 194 GLU A C 1
ATOM 1467 O O . GLU A 1 194 ? 18.343 40.015 44.340 1.00 30.01 194 GLU A O 1
ATOM 1473 N N . MET A 1 195 ? 19.028 40.101 46.481 1.00 29.41 195 MET A N 1
ATOM 1474 C CA . MET A 1 195 ? 19.740 38.833 46.373 1.00 26.70 195 MET A CA 1
ATOM 1475 C C . MET A 1 195 ? 18.687 37.732 46.279 1.00 25.93 195 MET A C 1
ATOM 1476 O O . MET A 1 195 ? 18.897 36.713 45.628 1.00 23.32 195 MET A O 1
ATOM 1481 N N . ASN A 1 196 ? 17.549 37.953 46.932 1.00 25.68 196 ASN A N 1
ATOM 1482 C CA . ASN A 1 196 ? 16.451 36.991 46.910 1.00 26.39 196 ASN A CA 1
ATOM 1483 C C . ASN A 1 196 ? 15.941 36.817 45.483 1.00 25.20 196 ASN A C 1
ATOM 1484 O O . ASN A 1 196 ? 15.713 35.698 45.021 1.00 24.88 196 ASN A O 1
ATOM 1489 N N . ALA A 1 197 ? 15.760 37.934 44.787 1.00 23.07 197 ALA A N 1
ATOM 1490 C CA . ALA A 1 197 ? 15.279 37.889 43.416 1.00 22.00 197 ALA A CA 1
ATOM 1491 C C . ALA A 1 197 ? 16.331 37.263 42.514 1.00 21.46 197 ALA A C 1
ATOM 1492 O O . ALA A 1 197 ? 16.002 36.548 41.567 1.00 21.44 197 ALA A O 1
ATOM 1494 N N . TYR A 1 198 ? 17.600 37.529 42.816 1.00 20.51 198 TYR A N 1
ATOM 1495 C CA . TYR A 1 198 ? 18.691 36.991 42.017 1.00 18.86 198 TYR A CA 1
ATOM 1496 C C . TYR A 1 198 ? 18.700 35.472 42.070 1.00 17.62 198 TYR A C 1
ATOM 1497 O O . TYR A 1 198 ? 18.824 34.813 41.037 1.00 18.27 198 TYR A O 1
ATOM 1506 N N . PHE A 1 199 ? 18.589 34.916 43.276 1.00 17.32 199 PHE A N 1
ATOM 1507 C CA . PHE A 1 199 ? 18.587 33.469 43.424 1.00 16.01 199 PHE A CA 1
ATOM 1508 C C . PHE A 1 199 ? 17.278 32.851 42.962 1.00 17.27 199 PHE A C 1
ATOM 1509 O O . PHE A 1 199 ? 17.257 31.698 42.548 1.00 17.16 199 PHE A O 1
ATOM 1517 N N . SER A 1 200 ? 16.185 33.610 43.018 1.00 17.50 200 SER A N 1
ATOM 1518 C CA . SER A 1 200 ? 14.903 33.083 42.547 1.00 18.81 200 SER A CA 1
ATOM 1519 C C . SER A 1 200 ? 15.040 32.814 41.053 1.00 20.53 200 SER A C 1
ATOM 1520 O O . SER A 1 200 ? 14.532 31.814 40.538 1.00 19.18 200 SER A O 1
ATOM 1523 N N . ASP A 1 201 ? 15.739 33.708 40.362 1.00 19.91 201 ASP A N 1
ATOM 1524 C CA . ASP A 1 201 ? 15.959 33.546 38.930 1.00 21.34 201 ASP A CA 1
ATOM 1525 C C . ASP A 1 201 ? 16.946 32.415 38.658 1.00 20.56 201 ASP A C 1
ATOM 1526 O O . ASP A 1 201 ? 16.674 31.527 37.849 1.00 20.75 201 ASP A O 1
ATOM 1531 N N . LEU A 1 202 ? 18.085 32.437 39.343 1.00 19.53 202 LEU A N 1
ATOM 1532 C CA . LEU A 1 202 ? 19.106 31.417 39.139 1.00 19.22 202 LEU A CA 1
ATOM 1533 C C . LEU A 1 202 ? 18.634 29.993 39.437 1.00 19.78 202 LEU A C 1
ATOM 1534 O O . LEU A 1 202 ? 18.901 29.072 38.666 1.00 21.39 202 LEU A O 1
ATOM 1539 N N . ILE A 1 203 ? 17.935 29.816 40.553 1.00 18.86 203 ILE A N 1
ATOM 1540 C CA . ILE A 1 203 ? 17.444 28.500 40.945 1.00 19.51 203 ILE A CA 1
ATOM 1541 C C . ILE A 1 203 ? 16.175 28.093 40.200 1.00 20.42 203 ILE A C 1
ATOM 1542 O O . ILE A 1 203 ? 16.060 26.967 39.712 1.00 21.47 203 ILE A O 1
ATOM 1547 N N . GLY A 1 204 ? 15.231 29.021 40.110 1.00 19.44 204 GLY A N 1
ATOM 1548 C CA . GLY A 1 204 ? 13.966 28.726 39.466 1.00 21.13 204 GLY A CA 1
ATOM 1549 C C . GLY A 1 204 ? 13.899 28.754 37.951 1.00 22.52 204 GLY A C 1
ATOM 1550 O O . GLY A 1 204 ? 13.117 28.007 37.367 1.00 25.03 204 GLY A O 1
ATOM 1551 N N . LEU A 1 205 ? 14.703 29.596 37.307 1.00 23.46 205 LEU A N 1
ATOM 1552 C CA . LEU A 1 205 ? 14.668 29.700 35.846 1.00 24.45 205 LEU A CA 1
ATOM 1553 C C . LEU A 1 205 ? 15.898 29.144 35.142 1.00 26.70 205 LEU A C 1
ATOM 1554 O O . LEU A 1 205 ? 15.798 28.600 34.040 1.00 27.17 205 LEU A O 1
ATOM 1559 N N . ARG A 1 206 ? 17.058 29.300 35.770 1.00 29.25 206 ARG A N 1
ATOM 1560 C CA . ARG A 1 206 ? 18.309 28.828 35.193 1.00 32.18 206 ARG A CA 1
ATOM 1561 C C . ARG A 1 206 ? 18.717 27.552 35.926 1.00 36.52 206 ARG A C 1
ATOM 1562 O O . ARG A 1 206 ? 17.934 27.014 36.713 1.00 38.11 206 ARG A O 1
ATOM 1570 N N . SER A 1 207 ? 19.929 27.065 35.678 1.00 40.47 207 SER A N 1
ATOM 1571 C CA . SER A 1 207 ? 20.393 25.836 36.321 1.00 44.55 207 SER A CA 1
ATOM 1572 C C . SER A 1 207 ? 19.241 24.833 36.342 1.00 46.91 207 SER A C 1
ATOM 1573 O O . SER A 1 207 ? 18.917 24.255 37.380 1.00 48.17 207 SER A O 1
ATOM 1576 N N . ASP A 1 208 ? 18.620 24.644 35.182 1.00 49.03 208 ASP A N 1
ATOM 1577 C CA . ASP A 1 208 ? 17.492 23.732 35.045 1.00 50.64 208 ASP A CA 1
ATOM 1578 C C . ASP A 1 208 ? 17.981 22.357 34.592 1.00 50.53 208 ASP A C 1
ATOM 1579 O O . ASP A 1 208 ? 17.219 21.390 34.564 1.00 51.32 208 ASP A O 1
ATOM 1584 N N . SER A 1 209 ? 19.260 22.283 34.240 1.00 49.34 209 SER A N 1
ATOM 1585 C CA . SER A 1 209 ? 19.870 21.035 33.799 1.00 47.95 209 SER A CA 1
ATOM 1586 C C . SER A 1 209 ? 20.615 20.389 34.966 1.00 46.28 209 SER A C 1
ATOM 1587 O O . SER A 1 209 ? 20.601 20.910 36.083 1.00 46.35 209 SER A O 1
ATOM 1590 N N . ALA A 1 210 ? 21.262 19.258 34.704 1.00 43.32 210 ALA A N 1
ATOM 1591 C CA . ALA A 1 210 ? 22.009 18.553 35.740 1.00 40.42 210 ALA A CA 1
ATOM 1592 C C . ALA A 1 210 ? 23.242 19.351 36.144 1.00 38.12 210 ALA A C 1
ATOM 1593 O O . ALA A 1 210 ? 23.944 19.903 35.296 1.00 37.76 210 ALA A O 1
ATOM 1595 N N . GLY A 1 211 ? 23.496 19.413 37.447 1.00 34.32 211 GLY A N 1
ATOM 1596 C CA . GLY A 1 211 ? 24.644 20.148 37.943 1.00 31.89 211 GLY A CA 1
ATOM 1597 C C . GLY A 1 211 ? 25.017 19.712 39.345 1.00 29.11 211 GLY A C 1
ATOM 1598 O O . GLY A 1 211 ? 24.200 19.122 40.057 1.00 27.93 211 GLY A O 1
ATOM 1599 N N . GLU A 1 212 ? 26.249 20.010 39.748 1.00 26.67 212 GLU A N 1
ATOM 1600 C CA . GLU A 1 212 ? 26.728 19.632 41.071 1.00 26.14 212 GLU A CA 1
ATOM 1601 C C . GLU A 1 212 ? 26.902 20.825 42.009 1.00 24.11 212 GLU A C 1
ATOM 1602 O O . GLU A 1 212 ? 27.080 20.640 43.218 1.00 23.83 212 GLU A O 1
ATOM 1604 N N . ASP A 1 213 ? 26.859 22.041 41.467 1.00 21.78 213 ASP A N 1
ATOM 1605 C CA . ASP A 1 213 ? 26.999 23.220 42.315 1.00 19.69 213 ASP A CA 1
ATOM 1606 C C . ASP A 1 213 ? 25.749 23.354 43.180 1.00 18.59 213 ASP A C 1
ATOM 1607 O O . ASP A 1 213 ? 24.713 22.752 42.895 1.00 17.54 213 ASP A O 1
ATOM 1612 N N . VAL A 1 214 ? 25.838 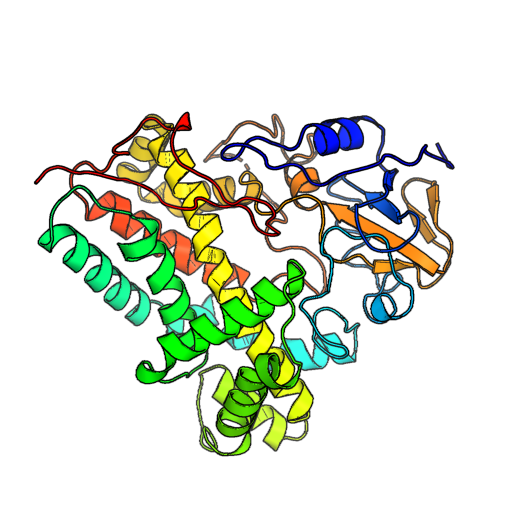24.150 44.236 1.00 15.76 214 VAL A N 1
ATOM 1613 C CA . VAL A 1 214 ? 24.718 24.283 45.153 1.00 15.96 214 VAL A CA 1
ATOM 1614 C C . VAL A 1 214 ? 23.389 24.729 44.546 1.00 15.16 214 VAL A C 1
ATOM 1615 O O . VAL A 1 214 ? 22.350 24.141 44.853 1.00 14.97 214 VAL A O 1
ATOM 1619 N N . THR A 1 215 ? 23.400 25.744 43.687 1.00 15.44 215 THR A N 1
ATOM 1620 C CA . THR A 1 215 ? 22.143 26.188 43.093 1.00 14.72 215 THR A CA 1
ATOM 1621 C C . THR A 1 215 ? 21.530 25.123 42.182 1.00 16.51 215 THR A C 1
ATOM 1622 O O . THR A 1 215 ? 20.306 25.050 42.061 1.00 17.15 215 THR A O 1
ATOM 1626 N N . SER A 1 216 ? 22.362 24.287 41.561 1.00 17.08 216 SER A N 1
ATOM 1627 C CA . SER A 1 216 ? 21.839 23.211 40.714 1.00 16.78 216 SER A CA 1
ATOM 1628 C C . SER A 1 216 ? 21.139 22.168 41.594 1.00 16.45 216 SER A C 1
ATOM 1629 O O . SER A 1 216 ? 20.063 21.672 41.247 1.00 15.49 216 SER A O 1
ATOM 1632 N N . LEU A 1 217 ? 21.748 21.833 42.732 1.00 15.50 217 LEU A N 1
ATOM 1633 C CA . LEU A 1 217 ? 21.161 20.857 43.647 1.00 15.81 217 LEU A CA 1
ATOM 1634 C C . LEU A 1 217 ? 19.843 21.397 44.194 1.00 15.13 217 LEU A C 1
ATOM 1635 O O . LEU A 1 217 ? 18.859 20.660 44.312 1.00 15.57 217 LEU A O 1
ATOM 1640 N N . LEU A 1 218 ? 19.818 22.686 44.522 1.00 14.47 218 LEU A N 1
ATOM 1641 C CA . LEU A 1 218 ? 18.595 23.286 45.041 1.00 14.32 218 LEU A CA 1
ATOM 1642 C C . LEU A 1 218 ? 17.505 23.258 43.974 1.00 14.89 218 LEU A C 1
ATOM 1643 O O . LEU A 1 218 ? 16.366 22.900 44.256 1.00 15.20 218 LEU A O 1
ATOM 1648 N N . GLY A 1 219 ? 17.860 23.624 42.746 1.00 14.95 219 GLY A N 1
ATOM 1649 C CA . GLY A 1 219 ? 16.881 23.619 41.669 1.00 16.53 219 GLY A CA 1
ATOM 1650 C C . GLY A 1 219 ? 16.296 22.238 41.439 1.00 16.51 219 GLY A C 1
ATOM 1651 O O . GLY A 1 219 ? 15.086 22.080 41.243 1.00 17.63 219 GLY A O 1
ATOM 1652 N N . ALA A 1 220 ? 17.148 21.220 41.482 1.00 16.60 220 ALA A N 1
ATOM 1653 C CA . ALA A 1 220 ? 16.683 19.857 41.266 1.00 15.56 220 ALA A CA 1
ATOM 1654 C C . ALA A 1 220 ? 15.802 19.373 42.412 1.00 16.11 220 ALA A C 1
ATOM 1655 O O . ALA A 1 220 ? 14.858 18.613 42.194 1.00 16.58 220 ALA A O 1
ATOM 1657 N N . ALA A 1 221 ? 16.106 19.817 43.629 1.00 15.28 221 ALA A N 1
ATOM 1658 C CA . ALA A 1 221 ? 15.327 19.423 44.798 1.00 15.55 221 ALA A CA 1
ATOM 1659 C C . ALA A 1 221 ? 13.929 20.037 44.704 1.00 16.01 221 ALA A C 1
ATOM 1660 O O . ALA A 1 221 ? 12.937 19.413 45.087 1.00 17.27 221 ALA A O 1
ATOM 1662 N N . VAL A 1 222 ? 13.855 21.260 44.187 1.00 15.99 222 VAL A N 1
ATOM 1663 C CA . VAL A 1 222 ? 12.568 21.930 44.015 1.00 17.86 222 VAL A CA 1
ATOM 1664 C C . VAL A 1 222 ? 11.788 21.172 42.936 1.00 19.42 222 VAL A C 1
ATOM 1665 O O . VAL A 1 222 ? 10.582 20.945 43.068 1.00 19.27 222 VAL A O 1
ATOM 1669 N N . GLY A 1 223 ? 12.486 20.773 41.875 1.00 19.68 223 GLY A N 1
ATOM 1670 C CA . GLY A 1 223 ? 11.843 20.036 40.797 1.00 20.43 223 GLY A CA 1
ATOM 1671 C C . GLY A 1 223 ? 11.270 18.697 41.226 1.00 21.05 223 GLY A C 1
ATOM 1672 O O . GLY A 1 223 ? 10.306 18.206 40.627 1.00 21.21 223 GLY A O 1
ATOM 1673 N N . ARG A 1 224 ? 11.862 18.094 42.256 1.00 19.46 224 ARG A N 1
ATOM 1674 C CA . ARG A 1 224 ? 11.394 16.808 42.771 1.00 18.39 224 ARG A CA 1
ATOM 1675 C C . ARG A 1 224 ? 10.398 16.984 43.921 1.00 17.46 224 ARG A C 1
ATOM 1676 O O . ARG A 1 224 ? 10.027 16.015 44.584 1.00 18.65 224 ARG A O 1
ATOM 1684 N N . ASP A 1 225 ? 9.971 18.224 44.145 1.00 17.50 225 ASP A N 1
ATOM 1685 C CA . ASP A 1 225 ? 9.010 18.547 45.203 1.00 19.65 225 ASP A CA 1
ATOM 1686 C C . ASP A 1 225 ? 9.479 18.224 46.622 1.00 19.03 225 ASP A C 1
ATOM 1687 O O . ASP A 1 225 ? 8.668 17.890 47.491 1.00 19.19 225 ASP A O 1
ATOM 1692 N N . GLU A 1 226 ? 10.782 18.338 46.864 1.00 18.11 226 GLU A N 1
ATOM 1693 C CA . GLU A 1 226 ? 11.348 18.058 48.182 1.00 16.93 226 GLU A CA 1
ATOM 1694 C C . GLU A 1 226 ? 11.385 19.322 49.038 1.00 17.96 226 GLU A C 1
ATOM 1695 O O . GLU A 1 226 ? 11.227 19.254 50.254 1.00 18.47 226 GLU A O 1
ATOM 1701 N N . ILE A 1 227 ? 11.598 20.464 48.389 1.00 16.46 227 ILE A N 1
ATOM 1702 C CA . ILE A 1 227 ? 11.618 21.773 49.047 1.00 16.87 227 ILE A CA 1
ATOM 1703 C C . ILE A 1 227 ? 10.933 22.769 48.101 1.00 18.06 227 ILE A C 1
ATOM 1704 O O . ILE A 1 227 ? 10.830 22.518 46.897 1.00 18.91 227 ILE A O 1
ATOM 1709 N N . THR A 1 228 ? 10.441 23.882 48.638 1.00 17.91 228 THR A N 1
ATOM 1710 C CA . THR A 1 228 ? 9.796 24.887 47.796 1.00 19.14 228 THR A CA 1
ATOM 1711 C C . THR A 1 228 ? 10.849 25.854 47.272 1.00 19.16 228 THR A C 1
ATOM 1712 O O . THR A 1 228 ? 11.962 25.916 47.796 1.00 18.11 228 THR A O 1
ATOM 1716 N N . LEU A 1 229 ? 10.508 26.603 46.228 1.00 18.38 229 LEU A N 1
ATOM 1717 C CA . LEU A 1 229 ? 11.449 27.569 45.680 1.00 19.02 229 LEU A CA 1
ATOM 1718 C C . LEU A 1 229 ? 11.821 28.554 46.785 1.00 19.30 229 LEU A C 1
ATOM 1719 O O . LEU A 1 229 ? 12.987 28.925 46.939 1.00 17.25 229 LEU A O 1
ATOM 1724 N N . SER A 1 230 ? 10.821 28.963 47.562 1.00 18.25 230 SER A N 1
ATOM 1725 C CA . SER A 1 230 ? 11.032 29.896 48.662 1.00 18.52 230 SER A CA 1
ATOM 1726 C C . SER A 1 230 ? 12.051 29.364 49.668 1.00 17.31 230 SER A C 1
ATOM 1727 O O . SER A 1 230 ? 12.948 30.090 50.104 1.00 17.36 230 SER A O 1
ATOM 1730 N N . GLU A 1 231 ? 11.910 28.097 50.038 1.00 15.42 231 GLU A N 1
ATOM 1731 C CA . GLU A 1 231 ? 12.835 27.498 50.993 1.00 15.79 231 GLU A CA 1
ATOM 1732 C C . GLU A 1 231 ? 14.243 27.464 50.399 1.00 15.77 231 GLU A C 1
ATOM 1733 O O . GLU A 1 231 ? 15.224 27.778 51.083 1.00 17.42 231 GLU A O 1
ATOM 1739 N N . ALA A 1 232 ? 14.331 27.095 49.124 1.00 16.58 232 ALA A N 1
ATOM 1740 C CA . ALA A 1 232 ? 15.614 27.008 48.424 1.00 14.64 232 ALA A CA 1
ATOM 1741 C C . ALA A 1 232 ? 16.319 28.363 48.361 1.00 14.13 232 ALA A C 1
ATOM 1742 O O . ALA A 1 232 ? 17.509 28.475 48.677 1.00 15.72 232 ALA A O 1
ATOM 1744 N N . VAL A 1 233 ? 15.583 29.390 47.944 1.00 15.03 233 VAL A N 1
ATOM 1745 C CA . VAL A 1 233 ? 16.136 30.737 47.843 1.00 16.42 233 VAL A CA 1
ATOM 1746 C C . VAL A 1 233 ? 16.610 31.251 49.201 1.00 17.00 233 VAL A C 1
ATOM 1747 O O . VAL A 1 233 ? 17.677 31.859 49.307 1.00 17.75 233 VAL A O 1
ATOM 1751 N N . GLY A 1 234 ? 15.824 30.995 50.242 1.00 16.91 234 GLY A N 1
ATOM 1752 C CA . GLY A 1 234 ? 16.197 31.448 51.568 1.00 17.22 234 GLY A CA 1
ATOM 1753 C C . GLY A 1 234 ? 17.500 30.825 52.025 1.00 17.08 234 GLY A C 1
ATOM 1754 O O . GLY A 1 234 ? 18.310 31.474 52.689 1.00 18.58 234 GLY A O 1
ATOM 1755 N N . LEU A 1 235 ? 17.708 29.562 51.673 1.00 15.93 235 LEU A N 1
ATOM 1756 C CA . LEU A 1 235 ? 18.936 28.881 52.059 1.00 16.32 235 LEU A CA 1
ATOM 1757 C C . LEU A 1 235 ? 20.127 29.421 51.264 1.00 16.77 235 LEU A C 1
ATOM 1758 O O . LEU A 1 235 ? 21.202 29.651 51.826 1.00 14.92 235 LEU A O 1
ATOM 1763 N N . ALA A 1 236 ? 19.940 29.628 49.961 1.00 15.86 236 ALA A N 1
ATOM 1764 C CA . ALA A 1 236 ? 21.015 30.140 49.114 1.00 14.27 236 ALA A CA 1
ATOM 1765 C C . ALA A 1 236 ? 21.518 31.490 49.616 1.00 15.53 236 ALA A C 1
ATOM 1766 O O . ALA A 1 236 ? 22.727 31.732 49.674 1.00 14.74 236 ALA A O 1
ATOM 1768 N N . VAL A 1 237 ? 20.589 32.367 49.984 1.00 14.07 237 VAL A N 1
ATOM 1769 C CA . VAL A 1 237 ? 20.954 33.688 50.480 1.00 15.64 237 VAL A CA 1
ATOM 1770 C C . VAL A 1 237 ? 21.827 33.605 51.731 1.00 15.39 237 VAL A C 1
ATOM 1771 O O . VAL A 1 237 ? 22.859 34.275 51.818 1.00 14.40 237 VAL A O 1
ATOM 1775 N N . LEU A 1 238 ? 21.425 32.775 52.692 1.00 15.39 238 LEU A N 1
ATOM 1776 C CA . LEU A 1 238 ? 22.184 32.636 53.932 1.00 15.35 238 LEU A CA 1
ATOM 1777 C C . LEU A 1 238 ? 23.559 32.000 53.708 1.00 14.92 238 LEU A C 1
ATOM 1778 O O . LEU A 1 238 ? 24.536 32.373 54.370 1.00 14.07 238 LEU A O 1
ATOM 1783 N N . LEU A 1 239 ? 23.642 31.038 52.790 1.00 12.60 239 LEU A N 1
ATOM 1784 C CA . LEU A 1 239 ? 24.927 30.411 52.486 1.00 12.99 239 LEU A CA 1
ATOM 1785 C C . LEU A 1 239 ? 25.856 31.446 51.842 1.00 14.16 239 LEU A C 1
ATOM 1786 O O . LEU A 1 239 ? 27.052 31.508 52.154 1.00 13.40 239 LEU A O 1
ATOM 1791 N N . GLN A 1 240 ? 25.299 32.265 50.950 1.00 15.19 240 GLN A N 1
ATOM 1792 C CA . GLN A 1 240 ? 26.069 33.294 50.256 1.00 15.93 240 GLN A CA 1
ATOM 1793 C C . GLN A 1 240 ? 26.651 34.290 51.256 1.00 15.38 240 GLN A C 1
ATOM 1794 O O . GLN A 1 240 ? 27.837 34.637 51.187 1.00 18.04 240 GLN A O 1
ATOM 1800 N N . ILE A 1 241 ? 25.817 34.736 52.194 1.00 16.88 241 ILE A N 1
ATOM 1801 C CA . ILE A 1 241 ? 26.239 35.678 53.225 1.00 15.55 241 ILE A CA 1
ATOM 1802 C C . ILE A 1 241 ? 27.258 35.013 54.146 1.00 13.82 241 ILE A C 1
ATOM 1803 O O . ILE A 1 241 ? 28.287 35.602 54.485 1.00 14.77 241 ILE A O 1
ATOM 1808 N N . GLY A 1 242 ? 26.972 33.777 54.539 1.00 13.00 242 GLY A N 1
ATOM 1809 C CA . GLY A 1 242 ? 27.873 33.062 55.427 1.00 14.74 242 GLY A CA 1
ATOM 1810 C C . GLY A 1 242 ? 29.288 32.898 54.907 1.00 13.27 242 GLY A C 1
ATOM 1811 O O . GLY A 1 242 ? 30.252 32.933 55.674 1.00 13.81 242 GLY A O 1
ATOM 1812 N N . GLY A 1 243 ? 29.415 32.701 53.599 1.00 13.44 243 GLY A N 1
ATOM 1813 C CA . GLY A 1 243 ? 30.723 32.510 53.005 1.00 14.18 243 GLY A CA 1
ATOM 1814 C C . GLY A 1 243 ? 31.740 33.592 53.311 1.00 14.38 243 GLY A C 1
ATOM 1815 O O . GLY A 1 243 ? 32.947 33.334 53.333 1.00 16.31 243 GLY A O 1
ATOM 1816 N N . GLU A 1 244 ? 31.269 34.806 53.558 1.00 14.44 244 GLU A N 1
ATOM 1817 C CA . GLU A 1 244 ? 32.182 35.909 53.837 1.00 14.64 244 GLU A CA 1
ATOM 1818 C C . GLU A 1 244 ? 32.843 35.907 55.212 1.00 14.97 244 GLU A C 1
ATOM 1819 O O . GLU A 1 244 ? 33.801 36.647 55.436 1.00 15.12 244 GLU A O 1
ATOM 1825 N N . ALA A 1 245 ? 32.369 35.056 56.118 1.00 13.94 245 ALA A N 1
ATOM 1826 C CA . ALA A 1 245 ? 32.937 35.012 57.465 1.00 14.52 245 ALA A CA 1
ATOM 1827 C C . ALA A 1 245 ? 34.428 34.666 57.499 1.00 14.25 245 ALA A C 1
ATOM 1828 O O . ALA A 1 245 ? 35.132 35.032 58.443 1.00 14.48 245 ALA A O 1
ATOM 1830 N N . VAL A 1 246 ? 34.915 33.967 56.478 1.00 12.99 246 VAL A N 1
ATOM 1831 C CA . VAL A 1 246 ? 36.327 33.592 56.444 1.00 12.84 246 VAL A CA 1
ATOM 1832 C C . VAL A 1 246 ? 37.239 34.820 56.388 1.00 12.18 246 VAL A C 1
ATOM 1833 O O . VAL A 1 246 ? 38.357 34.781 56.873 1.00 13.16 246 VAL A O 1
ATOM 1837 N N . THR A 1 247 ? 36.752 35.913 55.815 1.00 13.60 247 THR A N 1
ATOM 1838 C CA . THR A 1 247 ? 37.564 37.124 55.734 1.00 13.24 247 THR A CA 1
ATOM 1839 C C . THR A 1 247 ? 37.962 37.624 57.120 1.00 13.85 247 THR A C 1
ATOM 1840 O O . THR A 1 247 ? 39.147 37.829 57.400 1.00 13.82 247 THR A O 1
ATOM 1844 N N . ASN A 1 248 ? 36.979 37.823 57.994 1.00 13.24 248 ASN A N 1
ATOM 1845 C CA . ASN A 1 248 ? 37.294 38.289 59.344 1.00 14.04 248 ASN A CA 1
ATOM 1846 C C . ASN A 1 248 ? 38.074 37.253 60.159 1.00 14.16 248 ASN A C 1
ATOM 1847 O O . ASN A 1 248 ? 39.032 37.596 60.861 1.00 15.55 248 ASN A O 1
ATOM 1852 N N . ASN A 1 249 ? 37.668 35.988 60.080 1.00 13.49 249 ASN A N 1
ATOM 1853 C CA . ASN A 1 249 ? 38.344 34.949 60.850 1.00 14.75 249 ASN A CA 1
ATOM 1854 C C . ASN A 1 249 ? 39.802 34.750 60.435 1.00 14.19 249 ASN A C 1
ATOM 1855 O O . ASN A 1 249 ? 40.694 34.671 61.288 1.00 13.04 249 ASN A O 1
ATOM 1860 N N . SER A 1 250 ? 40.053 34.670 59.129 1.00 13.79 250 SER A N 1
ATOM 1861 C CA . SER A 1 250 ? 41.422 34.500 58.656 1.00 13.53 250 SER A CA 1
ATOM 1862 C C . SER A 1 250 ? 42.216 35.759 58.974 1.00 13.81 250 SER A C 1
ATOM 1863 O O . SER A 1 250 ? 43.429 35.700 59.164 1.00 13.48 250 SER A O 1
ATOM 1866 N N . GLY A 1 251 ? 41.526 36.895 59.034 1.00 14.05 251 GLY A N 1
ATOM 1867 C CA . GLY A 1 251 ? 42.184 38.145 59.381 1.00 15.68 251 GLY A CA 1
ATOM 1868 C C . GLY A 1 251 ? 42.713 38.068 60.807 1.00 14.83 251 GLY A C 1
ATOM 1869 O O . GLY A 1 251 ? 43.827 38.510 61.100 1.00 15.29 251 GLY A O 1
ATOM 1870 N N . GLN A 1 252 ? 41.916 37.502 61.710 1.00 15.59 252 GLN A N 1
ATOM 1871 C CA . GLN A 1 252 ? 42.363 37.354 63.090 1.00 15.65 252 GLN A CA 1
ATOM 1872 C C . GLN A 1 252 ? 43.487 36.332 63.139 1.00 16.35 252 GLN A C 1
ATOM 1873 O O . GLN A 1 252 ? 44.431 36.466 63.920 1.00 16.43 252 GLN A O 1
ATOM 1879 N N . MET A 1 253 ? 43.392 35.308 62.293 1.00 15.55 253 MET A N 1
ATOM 1880 C CA . MET A 1 253 ? 44.404 34.264 62.265 1.00 16.99 253 MET A CA 1
ATOM 1881 C C . MET A 1 253 ? 45.762 34.824 61.870 1.00 17.16 253 MET A C 1
ATOM 1882 O O . MET A 1 253 ? 46.768 34.537 62.518 1.00 16.30 253 MET A O 1
ATOM 1887 N N . PHE A 1 254 ? 45.801 35.627 60.810 1.00 16.16 254 PHE A N 1
ATOM 1888 C CA . PHE A 1 254 ? 47.075 36.197 60.390 1.00 16.05 254 PHE A CA 1
ATOM 1889 C C . PHE A 1 254 ? 47.583 37.295 61.318 1.00 17.57 254 PHE A C 1
ATOM 1890 O O . PHE A 1 254 ? 48.794 37.462 61.472 1.00 17.54 254 PHE A O 1
ATOM 1898 N N . HIS A 1 255 ? 46.675 38.039 61.944 1.00 16.20 255 HIS A N 1
ATOM 1899 C CA . HIS A 1 255 ? 47.106 39.070 62.887 1.00 16.80 255 HIS A CA 1
ATOM 1900 C C . HIS A 1 255 ? 47.823 38.364 64.040 1.00 17.65 255 HIS A C 1
ATOM 1901 O O . HIS A 1 255 ? 48.862 38.825 64.514 1.00 19.03 255 HIS A O 1
ATOM 1908 N N . LEU A 1 256 ? 47.286 37.227 64.469 1.00 18.86 256 LEU A N 1
ATOM 1909 C CA . LEU A 1 256 ? 47.884 36.469 65.563 1.00 20.03 256 LEU A CA 1
ATOM 1910 C C . LEU A 1 256 ? 49.244 35.895 65.160 1.00 21.22 256 LEU A C 1
ATOM 1911 O O . LEU A 1 256 ? 50.229 36.043 65.884 1.00 22.18 256 LEU A O 1
ATOM 1916 N N . LEU A 1 257 ? 49.295 35.246 64.000 1.00 20.66 257 LEU A N 1
ATOM 1917 C CA . LEU A 1 257 ? 50.529 34.646 63.499 1.00 21.84 257 LEU A CA 1
ATOM 1918 C C . LEU A 1 257 ? 51.645 35.657 63.254 1.00 23.84 257 LEU A C 1
ATOM 1919 O O . LEU A 1 257 ? 52.822 35.357 63.475 1.00 25.82 257 LEU A O 1
ATOM 1924 N N . LEU A 1 258 ? 51.285 36.849 62.791 1.00 24.82 258 LEU A N 1
ATOM 1925 C CA . LEU A 1 258 ? 52.287 37.875 62.519 1.00 26.16 258 LEU A CA 1
ATOM 1926 C C . LEU A 1 258 ? 52.651 38.663 63.774 1.00 27.25 258 LEU A C 1
ATOM 1927 O O . LEU A 1 258 ? 53.681 39.341 63.813 1.00 27.99 258 LEU A O 1
ATOM 1932 N N . SER A 1 259 ? 51.808 38.574 64.800 1.00 27.67 259 SER A N 1
ATOM 1933 C CA . SER A 1 259 ? 52.077 39.260 66.061 1.00 29.54 259 SER A CA 1
ATOM 1934 C C . SER A 1 259 ? 52.999 38.382 66.897 1.00 31.72 259 SER A C 1
ATOM 1935 O O . SER A 1 259 ? 53.692 38.861 67.794 1.00 32.46 259 SER A O 1
ATOM 1938 N N . ARG A 1 260 ? 52.990 37.087 66.597 1.00 33.66 260 ARG A N 1
ATOM 1939 C CA . ARG A 1 260 ? 53.834 36.120 67.291 1.00 36.30 260 ARG A CA 1
ATOM 1940 C C . ARG A 1 260 ? 54.652 35.393 66.233 1.00 38.30 260 ARG A C 1
ATOM 1941 O O . ARG A 1 260 ? 54.391 34.229 65.921 1.00 37.86 260 ARG A O 1
ATOM 1949 N N . PRO A 1 261 ? 55.654 36.080 65.661 1.00 40.68 261 PRO A N 1
ATOM 1950 C CA . PRO A 1 261 ? 56.542 35.546 64.625 1.00 42.21 261 PRO A CA 1
ATOM 1951 C C . PRO A 1 261 ? 56.984 34.106 64.866 1.00 43.42 261 PRO A C 1
ATOM 1952 O O . PRO A 1 261 ? 57.209 33.355 63.916 1.00 43.99 261 PRO A O 1
ATOM 1956 N N . GLU A 1 262 ? 57.105 33.724 66.133 1.00 44.34 262 GLU A N 1
ATOM 1957 C CA . GLU A 1 262 ? 57.521 32.369 66.469 1.00 45.17 262 GLU A CA 1
ATOM 1958 C C . GLU A 1 262 ? 56.527 31.351 65.912 1.00 44.82 262 GLU A C 1
ATOM 1959 O O . GLU A 1 262 ? 56.924 30.375 65.274 1.00 44.66 262 GLU A O 1
ATOM 1965 N N . LEU A 1 263 ? 55.237 31.580 66.150 1.00 43.79 263 LEU A N 1
ATOM 1966 C CA . LEU A 1 263 ? 54.197 30.679 65.660 1.00 42.38 263 LEU A CA 1
ATOM 1967 C C . LEU A 1 263 ? 54.199 30.633 64.139 1.00 41.45 263 LEU A C 1
ATOM 1968 O O . LEU A 1 263 ? 54.025 29.572 63.539 1.00 40.80 263 LEU A O 1
ATOM 1973 N N . ALA A 1 264 ? 54.392 31.793 63.520 1.00 40.07 264 ALA A N 1
ATOM 1974 C CA . ALA A 1 264 ? 54.420 31.884 62.068 1.00 39.91 264 ALA A CA 1
ATOM 1975 C C . ALA A 1 264 ? 55.561 31.039 61.515 1.00 39.71 264 ALA A C 1
ATOM 1976 O O . ALA A 1 264 ? 55.404 30.351 60.507 1.00 39.21 264 ALA A O 1
ATOM 1978 N N . GLU A 1 265 ? 56.707 31.092 62.188 1.00 40.22 265 GLU A N 1
ATOM 1979 C CA . GLU A 1 265 ? 57.878 30.335 61.760 1.00 40.42 265 GLU A CA 1
ATOM 1980 C C . GLU A 1 265 ? 57.610 28.840 61.878 1.00 38.71 265 GLU A C 1
ATOM 1981 O O . GLU A 1 265 ? 58.017 28.059 61.018 1.00 38.47 265 GLU A O 1
ATOM 1987 N N . ARG A 1 266 ? 56.922 28.451 62.948 1.00 37.39 266 ARG A N 1
ATOM 1988 C CA . ARG A 1 266 ? 56.581 27.052 63.174 1.00 36.28 266 ARG A CA 1
ATOM 1989 C C . ARG A 1 266 ? 55.736 26.511 62.025 1.00 34.36 266 ARG A C 1
ATOM 1990 O O . ARG A 1 266 ? 56.003 25.428 61.507 1.00 33.64 266 ARG A O 1
ATOM 1998 N N . LEU A 1 267 ? 54.719 27.269 61.627 1.00 32.96 267 LEU A N 1
ATOM 1999 C CA . LEU A 1 267 ? 53.846 26.846 60.536 1.00 32.07 267 LEU A CA 1
ATOM 2000 C C . LEU A 1 267 ? 54.551 26.876 59.188 1.00 31.81 267 LEU A C 1
ATOM 2001 O O . LEU A 1 267 ? 54.377 25.975 58.369 1.00 30.64 267 LEU A O 1
ATOM 2006 N N . ARG A 1 268 ? 55.348 27.912 58.955 1.00 32.20 268 ARG A N 1
ATOM 2007 C CA . ARG A 1 268 ? 56.057 28.035 57.691 1.00 31.76 268 ARG A CA 1
ATOM 2008 C C . ARG A 1 268 ? 57.088 26.925 57.500 1.00 31.05 268 ARG A C 1
ATOM 2009 O O . ARG A 1 268 ? 57.301 26.456 56.380 1.00 30.41 268 ARG A O 1
ATOM 2017 N N . SER A 1 269 ? 57.708 26.491 58.594 1.00 29.17 269 SER A N 1
ATOM 2018 C CA . SER A 1 269 ? 58.730 25.449 58.523 1.00 28.89 269 SER A CA 1
ATOM 2019 C C . SER A 1 269 ? 58.233 24.019 58.744 1.00 28.45 269 SER A C 1
ATOM 2020 O O . SER A 1 269 ? 58.923 23.065 58.385 1.00 27.10 269 SER A O 1
ATOM 2023 N N . GLU A 1 270 ? 57.052 23.864 59.340 1.00 28.56 270 GLU A N 1
ATOM 2024 C CA . GLU A 1 270 ? 56.500 22.531 59.590 1.00 28.21 270 GLU A CA 1
ATOM 2025 C C . GLU A 1 270 ? 55.142 22.365 58.910 1.00 26.50 270 GLU A C 1
ATOM 2026 O O . GLU A 1 270 ? 54.096 22.414 59.563 1.00 26.85 270 GLU A O 1
ATOM 2032 N N . PRO A 1 271 ? 55.142 22.153 57.587 1.00 24.38 271 PRO A N 1
ATOM 2033 C CA . PRO A 1 271 ? 53.902 21.981 56.823 1.00 23.69 271 PRO A CA 1
ATOM 2034 C C . PRO A 1 271 ? 52.990 20.899 57.398 1.00 22.60 271 PRO A C 1
ATOM 2035 O O . PRO A 1 271 ? 51.765 21.029 57.369 1.00 21.04 271 PRO A O 1
ATOM 2039 N N . GLU A 1 272 ? 53.596 19.834 57.915 1.00 21.81 272 GLU A N 1
ATOM 2040 C CA . GLU A 1 272 ? 52.860 18.704 58.471 1.00 22.21 272 GLU A CA 1
ATOM 2041 C C . GLU A 1 272 ? 51.891 19.033 59.608 1.00 20.95 272 GLU A C 1
ATOM 2042 O O . GLU A 1 272 ? 50.882 18.345 59.783 1.00 20.24 272 GLU A O 1
ATOM 2048 N N . ILE A 1 273 ? 52.183 20.075 60.379 1.00 20.27 273 ILE A N 1
ATOM 2049 C CA . ILE A 1 273 ? 51.315 20.427 61.500 1.00 20.20 273 ILE A CA 1
ATOM 2050 C C . ILE A 1 273 ? 50.266 21.484 61.175 1.00 19.70 273 ILE A C 1
ATOM 2051 O O . ILE A 1 273 ? 49.419 21.787 62.012 1.00 18.23 273 ILE A O 1
ATOM 2056 N N . ARG A 1 274 ? 50.303 22.037 59.968 1.00 18.61 274 ARG A N 1
ATOM 2057 C CA . ARG A 1 274 ? 49.341 23.073 59.605 1.00 16.90 274 ARG A CA 1
ATOM 2058 C C . ARG A 1 274 ? 47.872 22.692 59.849 1.00 18.20 274 ARG A C 1
ATOM 2059 O O . ARG A 1 274 ? 47.111 23.488 60.400 1.00 16.31 274 ARG A O 1
ATOM 2067 N N . PRO A 1 275 ? 47.455 21.472 59.469 1.00 16.93 275 PRO A N 1
ATOM 2068 C CA . PRO A 1 275 ? 46.048 21.110 59.710 1.00 17.03 275 PRO A CA 1
ATOM 2069 C C . PRO A 1 275 ? 45.671 21.188 61.198 1.00 17.85 275 PRO A C 1
ATOM 2070 O O . PRO A 1 275 ? 44.629 21.740 61.561 1.00 17.95 275 PRO A O 1
ATOM 2074 N N . ARG A 1 276 ? 46.531 20.634 62.045 1.00 18.96 276 ARG A N 1
ATOM 2075 C CA . ARG A 1 276 ? 46.331 20.613 63.494 1.00 20.44 276 ARG A CA 1
ATOM 2076 C C . ARG A 1 276 ? 46.403 22.025 64.073 1.00 19.78 276 ARG A C 1
ATOM 2077 O O . ARG A 1 276 ? 45.600 22.417 64.928 1.00 17.68 276 ARG A O 1
ATOM 2085 N N . ALA A 1 277 ? 47.383 22.784 63.606 1.00 17.53 277 ALA A N 1
ATOM 2086 C CA . ALA A 1 277 ? 47.592 24.149 64.069 1.00 18.12 277 ALA A CA 1
ATOM 2087 C C . ALA A 1 277 ? 46.406 25.046 63.734 1.00 17.30 277 ALA A C 1
ATOM 2088 O O . ALA A 1 277 ? 45.935 25.804 64.582 1.00 17.88 277 ALA A O 1
ATOM 2090 N N . ILE A 1 278 ? 45.922 24.957 62.498 1.00 17.77 278 ILE A N 1
ATOM 2091 C CA . ILE A 1 278 ? 44.788 25.763 62.065 1.00 15.97 278 ILE A CA 1
ATOM 2092 C C . ILE A 1 278 ? 43.550 25.415 62.886 1.00 16.00 278 ILE A C 1
ATOM 2093 O O . ILE A 1 278 ? 42.759 26.289 63.239 1.00 14.99 278 ILE A O 1
ATOM 2098 N N . ASP A 1 279 ? 43.408 24.141 63.232 1.00 15.73 279 ASP A N 1
ATOM 2099 C CA . ASP A 1 279 ? 42.262 23.706 64.019 1.00 14.63 279 ASP A CA 1
ATOM 2100 C C . ASP A 1 279 ? 42.326 24.343 65.412 1.00 15.52 279 ASP A C 1
ATOM 2101 O O . ASP A 1 279 ? 41.295 24.715 65.976 1.00 15.18 279 ASP A O 1
ATOM 2106 N N . GLU A 1 280 ? 43.533 24.456 65.964 1.00 15.51 280 GLU A N 1
ATOM 2107 C CA . GLU A 1 280 ? 43.721 25.057 67.288 1.00 15.38 280 GLU A CA 1
ATOM 2108 C C . GLU A 1 280 ? 43.442 26.565 67.229 1.00 15.59 280 GLU A C 1
ATOM 2109 O O . GLU A 1 280 ? 42.883 27.143 68.167 1.00 16.22 280 GLU A O 1
ATOM 2115 N N . LEU A 1 281 ? 43.828 27.208 66.132 1.00 13.59 281 LEU A N 1
ATOM 2116 C CA . LEU A 1 281 ? 43.576 28.638 65.981 1.00 12.95 281 LEU A CA 1
ATOM 2117 C C . LEU A 1 281 ? 42.066 28.851 65.893 1.00 13.78 281 LEU A C 1
ATOM 2118 O O . LEU A 1 281 ? 41.534 29.805 66.462 1.00 14.94 281 LEU A O 1
ATOM 2123 N N . LEU A 1 282 ? 41.373 27.964 65.181 1.00 13.98 282 LEU A N 1
ATOM 2124 C CA . LEU A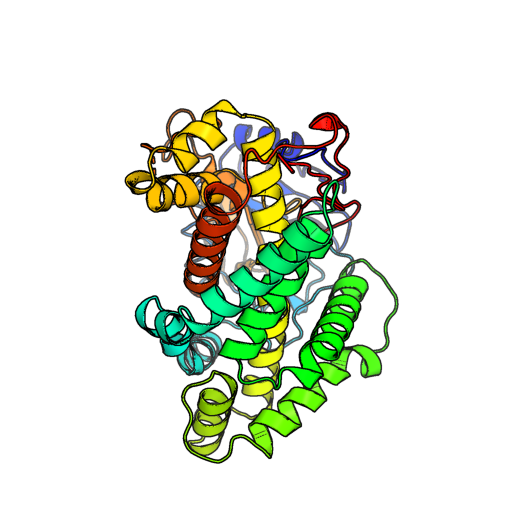 1 282 ? 39.922 28.076 65.067 1.00 13.55 282 LEU A CA 1
ATOM 2125 C C . LEU A 1 282 ? 39.258 27.945 66.444 1.00 13.83 282 LEU A C 1
ATOM 2126 O O . LEU A 1 282 ? 38.265 28.613 66.723 1.00 13.78 282 LEU A O 1
ATOM 2131 N N . ARG A 1 283 ? 39.802 27.097 67.314 1.00 15.14 283 ARG A N 1
ATOM 2132 C CA . ARG A 1 283 ? 39.235 26.950 68.658 1.00 15.24 283 ARG A CA 1
ATOM 2133 C C . ARG A 1 283 ? 39.413 28.225 69.476 1.00 16.20 283 ARG A C 1
ATOM 2134 O O . ARG A 1 283 ? 38.477 28.720 70.099 1.00 16.66 283 ARG A O 1
ATOM 2142 N N . TRP A 1 284 ? 40.640 28.735 69.464 1.00 15.58 284 TRP A N 1
ATOM 2143 C CA . TRP A 1 284 ? 41.033 29.893 70.262 1.00 15.40 284 TRP A CA 1
ATOM 2144 C C . TRP A 1 284 ? 40.519 31.264 69.833 1.00 14.95 284 TRP A C 1
ATOM 2145 O O . TRP A 1 284 ? 40.115 32.066 70.675 1.00 16.43 284 TRP A O 1
ATOM 2156 N N . ILE A 1 285 ? 40.534 31.542 68.536 1.00 14.25 285 ILE A N 1
ATOM 2157 C CA . ILE A 1 285 ? 40.088 32.842 68.044 1.00 14.62 285 ILE A CA 1
ATOM 2158 C C . ILE A 1 285 ? 38.674 33.229 68.488 1.00 14.84 285 ILE A C 1
ATOM 2159 O O . ILE A 1 285 ? 37.722 32.488 68.275 1.00 14.43 285 ILE A O 1
ATOM 2164 N N . PRO A 1 286 ? 38.528 34.399 69.138 1.00 15.32 286 PRO A N 1
ATOM 2165 C CA . PRO A 1 286 ? 37.196 34.835 69.575 1.00 14.45 286 PRO A CA 1
ATOM 2166 C C . PRO A 1 286 ? 36.518 35.461 68.349 1.00 14.53 286 PRO A C 1
ATOM 2167 O O . PRO A 1 286 ? 36.641 36.659 68.098 1.00 15.33 286 PRO A O 1
ATOM 2171 N N A HIS A 1 287 ? 35.805 34.622 67.594 0.50 14.25 287 HIS A N 1
ATOM 2172 N N B HIS A 1 287 ? 35.805 34.622 67.594 0.50 14.28 287 HIS A N 1
ATOM 2173 C CA A HIS A 1 287 ? 35.151 34.998 66.336 0.50 15.61 287 HIS A CA 1
ATOM 2174 C CA B HIS A 1 287 ? 35.151 34.998 66.336 0.50 15.88 287 HIS A CA 1
ATOM 2175 C C A HIS A 1 287 ? 34.075 36.085 66.315 0.50 14.98 287 HIS A C 1
ATOM 2176 C C B HIS A 1 287 ? 34.075 36.085 66.315 0.50 15.02 287 HIS A C 1
ATOM 2177 O O A HIS A 1 287 ? 33.936 36.798 65.320 0.50 15.22 287 HIS A O 1
ATOM 2178 O O B HIS A 1 287 ? 33.936 36.798 65.320 0.50 15.26 287 HIS A O 1
ATOM 2191 N N . ARG A 1 288 ? 33.322 36.217 67.403 1.00 13.80 288 ARG A N 1
ATOM 2192 C CA . ARG A 1 288 ? 32.239 37.190 67.458 1.00 13.92 288 ARG A CA 1
ATOM 2193 C C . ARG A 1 288 ? 32.190 37.935 68.779 1.00 13.09 288 ARG A C 1
ATOM 2194 O O . ARG A 1 288 ? 32.878 37.569 69.743 1.00 13.48 288 ARG A O 1
ATOM 2202 N N . ASN A 1 289 ? 31.364 38.982 68.807 1.00 13.93 289 ASN A N 1
ATOM 2203 C CA . ASN A 1 289 ? 31.132 39.756 70.022 1.00 13.18 289 ASN A CA 1
ATOM 2204 C C . ASN A 1 289 ? 29.895 39.142 70.679 1.00 12.72 289 ASN A C 1
ATOM 2205 O O . ASN A 1 289 ? 28.903 38.842 70.001 1.00 13.82 289 ASN A O 1
ATOM 2210 N N . ALA A 1 290 ? 29.968 38.964 71.991 1.00 13.72 290 ALA A N 1
ATOM 2211 C CA . ALA A 1 290 ? 28.872 38.406 72.778 1.00 13.66 290 ALA A CA 1
ATOM 2212 C C . ALA A 1 290 ? 28.325 37.107 72.205 1.00 13.42 290 ALA A C 1
ATOM 2213 O O . ALA A 1 290 ? 29.087 36.202 71.851 1.00 14.33 290 ALA A O 1
ATOM 2215 N N . VAL A 1 291 ? 26.998 37.021 72.136 1.00 14.46 291 VAL A N 1
ATOM 2216 C CA . VAL A 1 291 ? 26.305 35.837 71.629 1.00 14.42 291 VAL A CA 1
ATOM 2217 C C . VAL A 1 291 ? 25.329 36.234 70.524 1.00 16.13 291 VAL A C 1
ATOM 2218 O O . VAL A 1 291 ? 24.912 37.392 70.445 1.00 15.62 291 VAL A O 1
ATOM 2222 N N . GLY A 1 292 ? 24.950 35.266 69.692 1.00 16.27 292 GLY A N 1
ATOM 2223 C CA . GLY A 1 292 ? 24.078 35.539 68.560 1.00 17.38 292 GLY A CA 1
ATOM 2224 C C . GLY A 1 292 ? 22.585 35.288 68.650 1.00 17.78 292 GLY A C 1
ATOM 2225 O O . GLY A 1 292 ? 21.822 36.189 68.996 1.00 18.34 292 GLY A O 1
ATOM 2226 N N . LEU A 1 293 ? 22.162 34.073 68.310 1.00 16.66 293 LEU A N 1
ATOM 2227 C CA . LEU A 1 293 ? 20.744 33.727 68.332 1.00 16.10 293 LEU A CA 1
ATOM 2228 C C . LEU A 1 293 ? 20.439 32.714 69.416 1.00 16.07 293 LEU A C 1
ATOM 2229 O O . LEU A 1 293 ? 21.055 31.650 69.480 1.00 14.06 293 LEU A O 1
ATOM 2234 N N . SER A 1 294 ? 19.465 33.045 70.257 1.00 14.39 294 SER A N 1
ATOM 2235 C CA . SER A 1 294 ? 19.080 32.173 71.355 1.00 14.86 294 SER A CA 1
ATOM 2236 C C . SER A 1 294 ? 18.159 31.053 70.903 1.00 14.71 294 SER A C 1
ATOM 2237 O O . SER A 1 294 ? 17.881 30.895 69.712 1.00 14.26 294 SER A O 1
ATOM 2240 N N . ARG A 1 295 ? 17.704 30.279 71.885 1.00 15.01 295 ARG A N 1
ATOM 2241 C CA . ARG A 1 295 ? 16.763 29.190 71.677 1.00 16.11 295 ARG A CA 1
ATOM 2242 C C . ARG A 1 295 ? 15.746 29.313 72.809 1.00 16.01 295 ARG A C 1
ATOM 2243 O O . ARG A 1 295 ? 16.083 29.754 73.909 1.00 19.03 295 ARG A O 1
ATOM 2251 N N . ILE A 1 296 ? 14.502 28.943 72.533 1.00 14.64 296 ILE A N 1
ATOM 2252 C CA . ILE A 1 296 ? 13.442 29.022 73.537 1.00 14.93 296 ILE A CA 1
ATOM 2253 C C . ILE A 1 296 ? 13.130 27.658 74.152 1.00 15.36 296 ILE A C 1
ATOM 2254 O O . ILE A 1 296 ? 13.025 26.664 73.437 1.00 16.52 296 ILE A O 1
ATOM 2259 N N . ALA A 1 297 ? 12.991 27.600 75.474 1.00 15.50 297 ALA A N 1
ATOM 2260 C CA . ALA A 1 297 ? 12.630 26.339 76.132 1.00 17.56 297 ALA A CA 1
ATOM 2261 C C . ALA A 1 297 ? 11.181 26.045 75.722 1.00 19.75 297 ALA A C 1
ATOM 2262 O O . ALA A 1 297 ? 10.273 26.808 76.051 1.00 21.02 297 ALA A O 1
ATOM 2264 N N . LEU A 1 298 ? 10.963 24.949 74.999 1.00 20.59 298 LEU A N 1
ATOM 2265 C CA . LEU A 1 298 ? 9.622 24.606 74.529 1.00 21.29 298 LEU A CA 1
ATOM 2266 C C . LEU A 1 298 ? 8.749 23.951 75.591 1.00 22.38 298 LEU A C 1
ATOM 2267 O O . LEU A 1 298 ? 7.546 23.757 75.396 1.00 23.85 298 LEU A O 1
ATOM 2272 N N . GLU A 1 299 ? 9.369 23.613 76.711 1.00 22.28 299 GLU A N 1
ATOM 2273 C CA . GLU A 1 299 ? 8.685 23.011 77.846 1.00 23.70 299 GLU A CA 1
ATOM 2274 C C . GLU A 1 299 ? 9.619 23.262 79.017 1.00 24.04 299 GLU A C 1
ATOM 2275 O O . GLU A 1 299 ? 10.764 23.672 78.810 1.00 23.81 299 GLU A O 1
ATOM 2281 N N . ASP A 1 300 ? 9.144 23.050 80.240 1.00 23.36 300 ASP A N 1
ATOM 2282 C CA . ASP A 1 300 ? 9.997 23.259 81.404 1.00 24.36 300 ASP A CA 1
ATOM 2283 C C . ASP A 1 300 ? 11.160 22.276 81.349 1.00 25.21 300 ASP A C 1
ATOM 2284 O O . ASP A 1 300 ? 10.967 21.087 81.089 1.00 26.58 300 ASP A O 1
ATOM 2289 N N . VAL A 1 301 ? 12.366 22.777 81.588 1.00 25.60 301 VAL A N 1
ATOM 2290 C CA . VAL A 1 301 ? 13.559 21.941 81.568 1.00 27.02 301 VAL A CA 1
ATOM 2291 C C . VAL A 1 301 ? 14.488 22.336 82.709 1.00 27.65 301 VAL A C 1
ATOM 2292 O O . VAL A 1 301 ? 14.303 23.374 83.346 1.00 28.38 301 VAL A O 1
ATOM 2296 N N . GLU A 1 302 ? 15.485 21.499 82.966 1.00 29.41 302 GLU A N 1
ATOM 2297 C CA . GLU A 1 302 ? 16.453 21.776 84.015 1.00 30.87 302 GLU A CA 1
ATOM 2298 C C . GLU A 1 302 ? 17.858 21.596 83.462 1.00 30.40 302 GLU A C 1
ATOM 2299 O O . GLU A 1 302 ? 18.113 20.688 82.667 1.00 31.99 302 GLU A O 1
ATOM 2305 N N . ILE A 1 303 ? 18.763 22.475 83.873 1.00 27.77 303 ILE A N 1
ATOM 2306 C CA . ILE A 1 303 ? 20.153 22.397 83.455 1.00 25.27 303 ILE A CA 1
ATOM 2307 C C . ILE A 1 303 ? 20.963 22.533 84.731 1.00 23.79 303 ILE A C 1
ATOM 2308 O O . ILE A 1 303 ? 20.861 23.542 85.425 1.00 22.36 303 ILE A O 1
ATOM 2313 N N . LYS A 1 304 ? 21.753 21.510 85.043 1.00 24.04 304 LYS A N 1
ATOM 2314 C CA . LYS A 1 304 ? 22.567 21.515 86.251 1.00 24.84 304 LYS A CA 1
ATOM 2315 C C . LYS A 1 304 ? 21.719 21.874 87.471 1.00 25.31 304 LYS A C 1
ATOM 2316 O O . LYS A 1 304 ? 22.166 22.590 88.367 1.00 24.31 304 LYS A O 1
ATOM 2322 N N . GLY A 1 305 ? 20.485 21.375 87.489 1.00 26.37 305 GLY A N 1
ATOM 2323 C CA . GLY A 1 305 ? 19.591 21.636 88.604 1.00 27.00 305 GLY A CA 1
ATOM 2324 C C . GLY A 1 305 ? 18.806 22.933 88.510 1.00 28.28 305 GLY A C 1
ATOM 2325 O O . GLY A 1 305 ? 17.811 23.109 89.213 1.00 29.27 305 GLY A O 1
ATOM 2326 N N . VAL A 1 306 ? 19.246 23.845 87.648 1.00 27.65 306 VAL A N 1
ATOM 2327 C CA . VAL A 1 306 ? 18.562 25.124 87.489 1.00 26.63 306 VAL A CA 1
ATOM 2328 C C . VAL A 1 306 ? 17.296 24.979 86.657 1.00 26.89 306 VAL A C 1
ATOM 2329 O O . VAL A 1 306 ? 17.321 24.446 85.545 1.00 25.49 306 VAL A O 1
ATOM 2333 N N . ARG A 1 307 ? 16.189 25.460 87.209 1.00 27.96 307 ARG A N 1
ATOM 2334 C CA . ARG A 1 307 ? 14.895 25.386 86.548 1.00 28.07 307 ARG A CA 1
ATOM 2335 C C . ARG A 1 307 ? 14.723 26.475 85.493 1.00 27.16 307 ARG A C 1
ATOM 2336 O O . ARG A 1 307 ? 14.824 27.663 85.791 1.00 27.90 307 ARG A O 1
ATOM 2344 N N . ILE A 1 308 ? 14.468 26.054 84.259 1.00 25.31 308 ILE A N 1
ATOM 2345 C CA . ILE A 1 308 ? 14.248 26.967 83.147 1.00 24.64 308 ILE A CA 1
ATOM 2346 C C . ILE A 1 308 ? 12.814 26.732 82.691 1.00 23.83 308 ILE A C 1
ATOM 2347 O O . ILE A 1 308 ? 12.455 25.632 82.273 1.00 25.27 308 ILE A O 1
ATOM 2352 N N . ARG A 1 309 ? 11.990 27.769 82.795 1.00 21.47 309 ARG A N 1
ATOM 2353 C CA . ARG A 1 309 ? 10.577 27.676 82.437 1.00 22.70 309 ARG A CA 1
ATOM 2354 C C . ARG A 1 309 ? 10.285 27.764 80.945 1.00 21.15 309 ARG A C 1
ATOM 2355 O O . ARG A 1 309 ? 10.993 28.438 80.196 1.00 21.39 309 ARG A O 1
ATOM 2363 N N . ALA A 1 310 ? 9.233 27.070 80.517 1.00 19.51 310 ALA A N 1
ATOM 2364 C CA . ALA A 1 310 ? 8.823 27.094 79.121 1.00 19.35 310 ALA A CA 1
ATOM 2365 C C . ALA A 1 310 ? 8.627 28.558 78.743 1.00 18.48 310 ALA A C 1
ATOM 2366 O O . ALA A 1 310 ? 7.992 29.316 79.480 1.00 20.35 310 ALA A O 1
ATOM 2368 N N . GLY A 1 311 ? 9.180 28.957 77.602 1.00 17.13 311 GLY A N 1
ATOM 2369 C CA . GLY A 1 311 ? 9.054 30.333 77.161 1.00 16.88 311 GLY A CA 1
ATOM 2370 C C . GLY A 1 311 ? 10.312 31.150 77.395 1.00 16.53 311 GLY A C 1
ATOM 2371 O O . GLY A 1 311 ? 10.512 32.171 76.740 1.00 17.84 311 GLY A O 1
ATOM 2372 N N . ASP A 1 312 ? 11.150 30.721 78.337 1.00 17.60 312 ASP A N 1
ATOM 2373 C CA . ASP A 1 312 ? 12.394 31.441 78.614 1.00 16.63 312 ASP A CA 1
ATOM 2374 C C . ASP A 1 312 ? 13.391 31.261 77.470 1.00 17.84 312 ASP A C 1
ATOM 2375 O O . ASP A 1 312 ? 13.432 30.206 76.825 1.00 16.40 312 ASP A O 1
ATOM 2380 N N . ALA A 1 313 ? 14.198 32.289 77.229 1.00 14.92 313 ALA A N 1
ATOM 2381 C CA . ALA A 1 313 ? 15.214 32.221 76.187 1.00 15.70 313 ALA A CA 1
ATOM 2382 C C . ALA A 1 313 ? 16.527 31.773 76.816 1.00 13.84 313 ALA A C 1
ATOM 2383 O O . ALA A 1 313 ? 16.843 32.151 77.945 1.00 14.05 313 ALA A O 1
ATOM 2385 N N . VAL A 1 314 ? 17.291 30.976 76.074 1.00 14.24 314 VAL A N 1
ATOM 2386 C CA . VAL A 1 314 ? 18.572 30.471 76.544 1.00 14.34 314 VAL A CA 1
ATOM 2387 C C . VAL A 1 314 ? 19.646 30.618 75.467 1.00 13.20 314 VAL A C 1
ATOM 2388 O O . VAL A 1 314 ? 19.480 30.151 74.334 1.00 15.21 314 VAL A O 1
ATOM 2392 N N . TYR A 1 315 ? 20.739 31.279 75.832 1.00 13.21 315 TYR A N 1
ATOM 2393 C CA . TYR A 1 315 ? 21.873 31.465 74.928 1.00 11.94 315 TYR A CA 1
ATOM 2394 C C . TYR A 1 315 ? 23.003 30.534 75.315 1.00 13.90 315 TYR A C 1
ATOM 2395 O O . TYR A 1 315 ? 23.120 30.121 76.475 1.00 14.06 315 TYR A O 1
ATOM 2404 N N . VAL A 1 316 ? 23.834 30.203 74.332 1.00 14.32 316 VAL A N 1
ATOM 2405 C CA . VAL A 1 316 ? 25.036 29.417 74.584 1.00 12.97 316 VAL A CA 1
ATOM 2406 C C . VAL A 1 316 ? 26.166 30.302 74.073 1.00 12.07 316 VAL A C 1
ATOM 2407 O O . VAL A 1 316 ? 25.952 31.148 73.201 1.00 13.15 316 VAL A O 1
ATOM 2411 N N . SER A 1 317 ? 27.353 30.150 74.652 1.00 11.51 317 SER A N 1
ATOM 2412 C CA . SER A 1 317 ? 28.518 30.892 74.177 1.00 13.33 317 SER A CA 1
ATOM 2413 C C . SER A 1 317 ? 29.523 29.858 73.701 1.00 14.07 317 SER A C 1
ATOM 2414 O O . SER A 1 317 ? 30.129 29.154 74.513 1.00 12.70 317 SER A O 1
ATOM 2417 N N . TYR A 1 318 ? 29.677 29.739 72.383 1.00 12.33 318 TYR A N 1
ATOM 2418 C CA . TYR A 1 318 ? 30.623 28.778 71.832 1.00 12.90 318 TYR A CA 1
ATOM 2419 C C . TYR A 1 318 ? 32.044 29.215 72.187 1.00 12.23 318 TYR A C 1
ATOM 2420 O O . TYR A 1 318 ? 32.920 28.379 72.398 1.00 13.59 318 TYR A O 1
ATOM 2429 N N . LEU A 1 319 ? 32.264 30.527 72.261 1.00 12.82 319 LEU A N 1
ATOM 2430 C CA . LEU A 1 319 ? 33.577 31.056 72.625 1.00 13.32 319 LEU A CA 1
ATOM 2431 C C . LEU A 1 319 ? 33.957 30.608 74.037 1.00 14.28 319 LEU A C 1
ATOM 2432 O O . LEU A 1 319 ? 35.098 30.213 74.287 1.00 14.07 319 LEU A O 1
ATOM 2437 N N . ALA A 1 320 ? 32.998 30.670 74.958 1.00 13.89 320 ALA A N 1
ATOM 2438 C CA . ALA A 1 320 ? 33.245 30.244 76.337 1.00 13.36 320 ALA A CA 1
ATOM 2439 C C . ALA A 1 320 ? 33.489 28.734 76.402 1.00 14.63 320 ALA A C 1
ATOM 2440 O O . ALA A 1 320 ? 34.402 28.269 77.096 1.00 15.16 320 ALA A O 1
ATOM 2442 N N . ALA A 1 321 ? 32.673 27.968 75.682 1.00 14.29 321 ALA A N 1
ATOM 2443 C CA . ALA A 1 321 ? 32.812 26.512 75.683 1.00 13.89 321 ALA A CA 1
ATOM 2444 C C . ALA A 1 321 ? 34.187 26.083 75.173 1.00 15.37 321 ALA A C 1
ATOM 2445 O O . ALA A 1 321 ? 34.734 25.070 75.612 1.00 16.25 321 ALA A O 1
ATOM 2447 N N . ASN A 1 322 ? 34.731 26.858 74.236 1.00 14.32 322 ASN A N 1
ATOM 2448 C CA . ASN A 1 322 ? 36.044 26.583 73.658 1.00 14.82 322 ASN A CA 1
ATOM 2449 C C . ASN A 1 322 ? 37.168 26.825 74.660 1.00 15.01 322 ASN A C 1
ATOM 2450 O O . ASN A 1 322 ? 38.323 26.490 74.393 1.00 15.15 322 ASN A O 1
ATOM 2455 N N . ARG A 1 323 ? 36.833 27.416 75.804 1.00 16.35 323 ARG A N 1
ATOM 2456 C CA . ARG A 1 323 ? 37.829 27.678 76.843 1.00 17.02 323 ARG A CA 1
ATOM 2457 C C . ARG A 1 323 ? 37.475 26.910 78.124 1.00 18.13 323 ARG A C 1
ATOM 2458 O O . ARG A 1 323 ? 37.892 27.295 79.214 1.00 18.45 323 ARG A O 1
ATOM 2466 N N . ASP A 1 324 ? 36.712 25.828 77.995 1.00 18.71 324 ASP A N 1
ATOM 2467 C CA . ASP A 1 324 ? 36.325 25.028 79.161 1.00 21.00 324 ASP A CA 1
ATOM 2468 C C . ASP A 1 324 ? 37.562 24.293 79.691 1.00 22.33 324 ASP A C 1
ATOM 2469 O O . ASP A 1 324 ? 38.120 23.442 79.003 1.00 23.49 324 ASP A O 1
ATOM 2474 N N . PRO A 1 325 ? 38.003 24.615 80.920 1.00 23.90 325 PRO A N 1
ATOM 2475 C CA . PRO A 1 325 ? 39.178 23.985 81.537 1.00 26.63 325 PRO A CA 1
ATOM 2476 C C 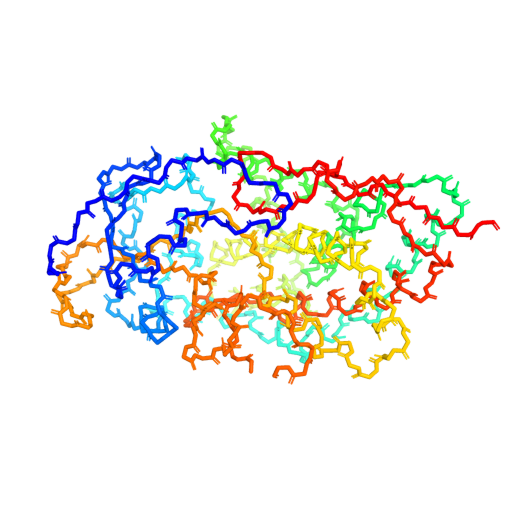. PRO A 1 325 ? 39.101 22.464 81.611 1.00 28.21 325 PRO A C 1
ATOM 2477 O O . PRO A 1 325 ? 40.121 21.776 81.542 1.00 30.33 325 PRO A O 1
ATOM 2481 N N . GLU A 1 326 ? 37.889 21.944 81.764 1.00 29.51 326 GLU A N 1
ATOM 2482 C CA . GLU A 1 326 ? 37.690 20.503 81.852 1.00 30.93 326 GLU A CA 1
ATOM 2483 C C . GLU A 1 326 ? 38.049 19.835 80.529 1.00 29.69 326 GLU A C 1
ATOM 2484 O O . GLU A 1 326 ? 38.752 18.824 80.499 1.00 31.55 326 GLU A O 1
ATOM 2490 N N . VAL A 1 327 ? 37.578 20.422 79.434 1.00 26.00 327 VAL A N 1
ATOM 2491 C CA . VAL A 1 327 ? 37.817 19.880 78.104 1.00 24.52 327 VAL A CA 1
ATOM 2492 C C . VAL A 1 327 ? 39.140 20.309 77.479 1.00 24.09 327 VAL A C 1
ATOM 2493 O O . VAL A 1 327 ? 39.779 19.521 76.777 1.00 24.59 327 VAL A O 1
ATOM 2497 N N . PHE A 1 328 ? 39.548 21.551 77.724 1.00 23.50 328 PHE A N 1
ATOM 2498 C CA . PHE A 1 328 ? 40.802 22.062 77.178 1.00 23.51 328 PHE A CA 1
ATOM 2499 C C . PHE A 1 328 ? 41.701 22.592 78.293 1.00 23.90 328 PHE A C 1
ATOM 2500 O O . PHE A 1 328 ? 41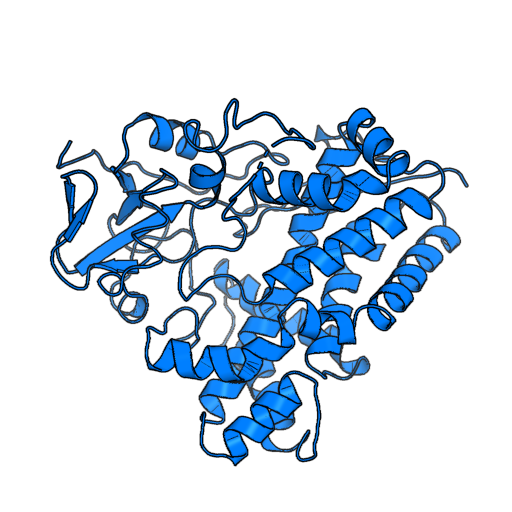.612 23.756 78.666 1.00 23.01 328 PHE A O 1
ATOM 2508 N N . PRO A 1 329 ? 42.579 21.737 78.842 1.00 24.73 329 PRO A N 1
ATOM 2509 C CA . PRO A 1 329 ? 43.491 22.146 79.919 1.00 25.47 329 PRO A CA 1
ATOM 2510 C C . PRO A 1 329 ? 44.309 23.367 79.507 1.00 25.25 329 PRO A C 1
ATOM 2511 O O . PRO A 1 329 ? 44.828 23.419 78.390 1.00 26.03 329 PRO A O 1
ATOM 2515 N N . ASP A 1 330 ? 44.429 24.338 80.411 1.00 25.29 330 ASP A N 1
ATOM 2516 C CA . ASP A 1 330 ? 45.167 25.567 80.125 1.00 24.25 330 ASP A CA 1
ATOM 2517 C C . ASP A 1 330 ? 44.551 26.122 78.834 1.00 23.22 330 ASP A C 1
ATOM 2518 O O . ASP A 1 330 ? 45.235 26.316 77.829 1.00 23.47 330 ASP A O 1
ATOM 2523 N N . PRO A 1 331 ? 43.236 26.403 78.867 1.00 21.49 331 PRO A N 1
ATOM 2524 C CA . PRO A 1 331 ? 42.440 26.923 77.746 1.00 20.85 331 PRO A CA 1
ATOM 2525 C C . PRO A 1 331 ? 42.917 28.161 76.990 1.00 20.25 331 PRO A C 1
ATOM 2526 O O . PRO A 1 331 ? 42.697 28.267 75.783 1.00 19.37 331 PRO A O 1
ATOM 2530 N N . ASP A 1 332 ? 43.552 29.102 77.679 1.00 20.07 332 ASP A N 1
ATOM 2531 C CA . ASP A 1 332 ? 44.002 30.320 77.020 1.00 21.54 332 ASP A CA 1
ATOM 2532 C C . ASP A 1 332 ? 45.309 30.160 76.258 1.00 21.50 332 ASP A C 1
ATOM 2533 O O . ASP A 1 332 ? 45.737 31.070 75.554 1.00 22.31 332 ASP A O 1
ATOM 2538 N N . ARG A 1 333 ? 45.934 28.999 76.396 1.00 22.30 333 ARG A N 1
ATOM 2539 C CA . ARG A 1 333 ? 47.188 28.727 75.709 1.00 23.85 333 ARG A CA 1
ATOM 2540 C C . ARG A 1 333 ? 46.923 28.117 74.337 1.00 22.64 333 ARG A C 1
ATOM 2541 O O . ARG A 1 333 ? 46.094 27.219 74.196 1.00 22.63 333 ARG A O 1
ATOM 2549 N N . ILE A 1 334 ? 47.624 28.619 73.330 1.00 21.80 334 ILE A N 1
ATOM 2550 C CA . ILE A 1 334 ? 47.490 28.092 71.979 1.00 21.66 334 ILE A CA 1
ATOM 2551 C C . ILE A 1 334 ? 48.481 26.937 71.865 1.00 22.28 334 ILE A C 1
ATOM 2552 O O . ILE A 1 334 ? 49.694 27.150 71.912 1.00 23.73 334 ILE A O 1
ATOM 2557 N N . ASP A 1 335 ? 47.967 25.718 71.731 1.00 21.66 335 ASP A N 1
ATOM 2558 C CA . ASP A 1 335 ? 48.826 24.543 71.623 1.00 22.44 335 ASP A CA 1
ATOM 2559 C C . ASP A 1 335 ? 48.554 23.780 70.332 1.00 21.86 335 ASP A C 1
ATOM 2560 O O . ASP A 1 335 ? 47.532 23.109 70.198 1.00 21.23 335 ASP A O 1
ATOM 2565 N N . PHE A 1 336 ? 49.477 23.884 69.382 1.00 22.41 336 PHE A N 1
ATOM 2566 C CA . PHE A 1 336 ? 49.310 23.200 68.108 1.00 26.57 336 PHE A CA 1
ATOM 2567 C C . PHE A 1 336 ? 49.281 21.679 68.255 1.00 28.71 336 PHE A C 1
ATOM 2568 O O . PHE A 1 336 ? 48.888 20.974 67.322 1.00 31.02 336 PHE A O 1
ATOM 2576 N N . GLU A 1 337 ? 49.696 21.172 69.415 1.00 30.42 337 GLU A N 1
ATOM 2577 C CA . GLU A 1 337 ? 49.684 19.729 69.661 1.00 32.53 337 GLU A CA 1
ATOM 2578 C C . GLU A 1 337 ? 48.609 19.365 70.673 1.00 33.57 337 GLU A C 1
ATOM 2579 O O . GLU A 1 337 ? 48.606 18.264 71.228 1.00 33.63 337 GLU A O 1
ATOM 2585 N N . ARG A 1 338 ? 47.699 20.289 70.911 1.00 33.66 338 ARG A N 1
ATOM 2586 C CA . ARG A 1 338 ? 46.620 20.058 71.859 1.00 34.04 338 ARG A CA 1
ATOM 2587 C C . ARG A 1 338 ? 45.950 18.709 71.646 1.00 34.35 338 ARG A C 1
ATOM 2588 O O . ARG A 1 338 ? 45.575 18.353 70.525 1.00 35.02 338 ARG A O 1
ATOM 2596 N N . ASN A 1 341 ? 40.737 17.847 70.671 1.00 27.44 341 ASN A N 1
ATOM 2597 C CA . ASN A 1 341 ? 40.356 19.220 70.355 1.00 25.77 341 ASN A CA 1
ATOM 2598 C C . ASN A 1 341 ? 38.930 19.269 69.805 1.00 23.81 341 ASN A C 1
ATOM 2599 O O . ASN A 1 341 ? 38.710 19.612 68.641 1.00 22.87 341 ASN A O 1
ATOM 2604 N N . PRO A 1 342 ? 37.942 18.919 70.638 1.00 22.09 342 PRO A N 1
ATOM 2605 C CA . PRO A 1 342 ? 36.546 18.937 70.192 1.00 19.42 342 PRO A CA 1
ATOM 2606 C C . PRO A 1 342 ? 35.938 20.336 70.289 1.00 17.39 342 PRO A C 1
ATOM 2607 O O . PRO A 1 342 ? 34.876 20.512 70.889 1.00 16.00 342 PRO A O 1
ATOM 2611 N N . HIS A 1 343 ? 36.597 21.325 69.693 1.00 15.27 343 HIS A N 1
ATOM 2612 C CA . HIS A 1 343 ? 36.080 22.690 69.764 1.00 15.54 343 HIS A CA 1
ATOM 2613 C C . HIS A 1 343 ? 34.746 22.829 69.032 1.00 14.11 343 HIS A C 1
ATOM 2614 O O . HIS A 1 343 ? 34.400 22.017 68.158 1.00 15.56 343 HIS A O 1
ATOM 2621 N N . VAL A 1 344 ? 34.001 23.869 69.393 1.00 14.37 344 VAL A N 1
ATOM 2622 C CA . VAL A 1 344 ? 32.706 24.128 68.784 1.00 12.82 344 VAL A CA 1
ATOM 2623 C C . VAL A 1 344 ? 32.624 25.489 68.088 1.00 11.83 344 VAL A C 1
ATOM 2624 O O . VAL A 1 344 ? 31.585 26.143 68.112 1.00 12.73 344 VAL A O 1
ATOM 2628 N N . SER A 1 345 ? 33.717 25.907 67.451 1.00 11.50 345 SER A N 1
ATOM 2629 C CA . SER A 1 345 ? 33.710 27.177 66.737 1.00 12.13 345 SER A CA 1
ATOM 2630 C C . SER A 1 345 ? 32.729 27.148 65.560 1.00 11.19 345 SER A C 1
ATOM 2631 O O . SER A 1 345 ? 32.277 28.196 65.098 1.00 14.12 345 SER A O 1
ATOM 2634 N N . PHE A 1 346 ? 32.406 25.951 65.073 1.00 12.98 346 PHE A N 1
ATOM 2635 C CA . PHE A 1 346 ? 31.431 25.826 63.988 1.00 13.07 346 PHE A CA 1
ATOM 2636 C C . PHE A 1 346 ? 30.070 25.394 64.546 1.00 13.56 346 PHE A C 1
ATOM 2637 O O . PHE A 1 346 ? 29.224 24.870 63.826 1.00 12.61 346 PHE A O 1
ATOM 2645 N N . GLY A 1 347 ? 29.867 25.617 65.837 1.00 12.70 347 GLY A N 1
ATOM 2646 C CA . GLY A 1 347 ? 28.600 25.261 66.449 1.00 13.59 347 GLY A CA 1
ATOM 2647 C C . GLY A 1 347 ? 28.426 23.795 66.803 1.00 12.14 347 GLY A C 1
ATOM 2648 O O . GLY A 1 347 ? 29.364 22.995 66.729 1.00 13.50 347 GLY A O 1
ATOM 2649 N N . PHE A 1 348 ? 27.209 23.446 67.201 1.00 12.56 348 PHE A N 1
ATOM 2650 C CA . PHE A 1 348 ? 26.890 22.076 67.580 1.00 12.38 348 PHE A CA 1
ATOM 2651 C C . PHE A 1 348 ? 25.399 21.842 67.365 1.00 13.46 348 PHE A C 1
ATOM 2652 O O . PHE A 1 348 ? 24.623 22.792 67.284 1.00 14.29 348 PHE A O 1
ATOM 2660 N N . GLY A 1 349 ? 25.005 20.577 67.277 1.00 14.29 349 GLY A N 1
ATOM 2661 C CA . GLY A 1 349 ? 23.603 20.264 67.073 1.00 14.92 349 GLY A CA 1
ATOM 2662 C C . GLY A 1 349 ? 23.168 20.444 65.631 1.00 14.61 349 GLY A C 1
ATOM 2663 O O . GLY A 1 349 ? 24.002 20.649 64.741 1.00 14.62 349 GLY A O 1
ATOM 2664 N N . PRO A 1 350 ? 21.858 20.390 65.362 1.00 13.61 350 PRO A N 1
ATOM 2665 C CA . PRO A 1 350 ? 21.336 20.547 64.002 1.00 16.00 350 PRO A CA 1
ATOM 2666 C C . PRO A 1 350 ? 21.817 21.801 63.274 1.00 14.32 350 PRO A C 1
ATOM 2667 O O . PRO A 1 350 ? 22.094 21.761 62.073 1.00 13.64 350 PRO A O 1
ATOM 2671 N N . HIS A 1 351 ? 21.932 22.906 64.004 1.00 14.04 351 HIS A N 1
ATOM 2672 C CA . HIS A 1 351 ? 22.340 24.169 63.404 1.00 13.66 351 HIS A CA 1
ATOM 2673 C C . HIS A 1 351 ? 23.839 24.352 63.197 1.00 13.49 351 HIS A C 1
ATOM 2674 O O . HIS A 1 351 ? 24.280 25.441 62.841 1.00 13.12 351 HIS A O 1
ATOM 2681 N N . TYR A 1 352 ? 24.623 23.296 63.390 1.00 13.76 352 TYR A N 1
ATOM 2682 C CA . TYR A 1 352 ? 26.066 23.421 63.186 1.00 13.16 352 TYR A CA 1
ATOM 2683 C C . TYR A 1 352 ? 26.327 24.021 61.794 1.00 12.93 352 TYR A C 1
ATOM 2684 O O . TYR A 1 352 ? 25.587 23.777 60.831 1.00 13.07 352 TYR A O 1
ATOM 2693 N N . CYS A 1 353 ? 27.381 24.823 61.700 1.00 12.51 353 CYS A N 1
ATOM 2694 C CA . CYS A 1 353 ? 27.728 25.512 60.464 1.00 12.07 353 CYS A CA 1
ATOM 2695 C C . CYS A 1 353 ? 27.962 24.621 59.247 1.00 10.73 353 CYS A C 1
ATOM 2696 O O . CYS A 1 353 ? 28.884 23.803 59.236 1.00 12.30 353 CYS A O 1
ATOM 2699 N N . PRO A 1 354 ? 27.131 24.768 58.199 1.00 10.99 354 PRO A N 1
ATOM 2700 C CA . PRO A 1 354 ? 27.339 23.930 57.015 1.00 10.91 354 PRO A CA 1
ATOM 2701 C C . PRO A 1 354 ? 28.654 24.266 56.320 1.00 11.37 354 PRO A C 1
ATOM 2702 O O . PRO A 1 354 ? 29.222 23.433 55.612 1.00 13.27 354 PRO A O 1
ATOM 2706 N N . GLY A 1 355 ? 29.127 25.491 56.535 1.00 11.95 355 GLY A N 1
ATOM 2707 C CA . GLY A 1 355 ? 30.363 25.942 55.919 1.00 12.48 355 GLY A CA 1
ATOM 2708 C C . GLY A 1 355 ? 31.656 25.590 56.632 1.00 12.98 355 GLY A C 1
ATOM 2709 O O . GLY A 1 355 ? 32.728 26.032 56.213 1.00 13.87 355 GLY A O 1
ATOM 2710 N N . GLY A 1 356 ? 31.573 24.796 57.697 1.00 11.87 356 GLY A N 1
ATOM 2711 C CA . GLY A 1 356 ? 32.769 24.417 58.434 1.00 13.16 356 GLY A CA 1
ATOM 2712 C C . GLY A 1 356 ? 33.897 23.815 57.608 1.00 12.43 356 GLY A C 1
ATOM 2713 O O . GLY A 1 356 ? 35.048 24.268 57.694 1.00 13.07 356 GLY A O 1
ATOM 2714 N N . MET A 1 357 ? 33.596 22.790 56.816 1.00 12.12 357 MET A N 1
ATOM 2715 C CA . MET A 1 357 ? 34.640 22.168 56.012 1.00 12.61 357 MET A CA 1
ATOM 2716 C C . MET A 1 357 ? 35.188 23.113 54.942 1.00 13.29 357 MET A C 1
ATOM 2717 O O . MET A 1 357 ? 36.388 23.074 54.628 1.00 13.53 357 MET A O 1
ATOM 2722 N N . LEU A 1 358 ? 34.327 23.969 54.391 1.00 12.61 358 LEU A N 1
ATOM 2723 C CA . LEU A 1 358 ? 34.754 24.931 53.379 1.00 12.21 358 LEU A CA 1
ATOM 2724 C C . LEU A 1 358 ? 35.687 25.959 54.033 1.00 12.40 358 LEU A C 1
ATOM 2725 O O . LEU A 1 358 ? 36.700 26.353 53.448 1.00 12.33 358 LEU A O 1
ATOM 2730 N N . ALA A 1 359 ? 35.340 26.392 55.244 1.00 11.67 359 ALA A N 1
ATOM 2731 C CA . ALA A 1 359 ? 36.164 27.348 55.977 1.00 10.95 359 ALA A CA 1
ATOM 2732 C C . ALA A 1 359 ? 37.537 26.733 56.256 1.00 11.72 359 ALA A C 1
ATOM 2733 O O . ALA A 1 359 ? 38.551 27.422 56.169 1.00 12.91 359 ALA A O 1
ATOM 2735 N N . ARG A 1 360 ? 37.576 25.445 56.594 1.00 11.92 360 ARG A N 1
ATOM 2736 C CA . ARG A 1 360 ? 38.855 24.776 56.840 1.00 12.73 360 ARG A CA 1
ATOM 2737 C C . ARG A 1 360 ? 39.678 24.748 55.550 1.00 13.43 360 ARG A C 1
ATOM 2738 O O . ARG A 1 360 ? 40.884 25.009 55.560 1.00 13.12 360 ARG A O 1
ATOM 2746 N N . LEU A 1 361 ? 39.022 24.417 54.442 1.00 12.19 361 LEU A N 1
ATOM 2747 C CA . LEU A 1 361 ? 39.686 24.372 53.140 1.00 12.51 361 LEU A CA 1
ATOM 2748 C C . LEU A 1 361 ? 40.298 25.731 52.813 1.00 12.91 361 LEU A C 1
ATOM 2749 O O . LEU A 1 361 ? 41.467 25.823 52.432 1.00 13.68 361 LEU A O 1
ATOM 2754 N N . GLU A 1 362 ? 39.501 26.786 52.961 1.00 12.37 362 GLU A N 1
ATOM 2755 C CA . GLU A 1 362 ? 39.969 28.138 52.675 1.00 12.48 362 GLU A CA 1
ATOM 2756 C C . GLU A 1 362 ? 41.124 28.539 53.587 1.00 13.20 362 GLU A C 1
ATOM 2757 O O . GLU A 1 362 ? 42.112 29.121 53.128 1.00 12.10 362 GLU A O 1
ATOM 2763 N N . SER A 1 363 ? 40.999 28.234 54.874 1.00 12.71 363 SER A N 1
ATOM 2764 C CA . SER A 1 363 ? 42.046 28.566 55.831 1.00 12.71 363 SER A CA 1
ATOM 2765 C C . SER A 1 363 ? 43.351 27.866 55.477 1.00 12.65 363 SER A C 1
ATOM 2766 O O . SER A 1 363 ? 44.421 28.478 55.539 1.00 13.45 363 SER A O 1
ATOM 2769 N N . GLU A 1 364 ? 43.271 26.591 55.100 1.00 13.24 364 GLU A N 1
ATOM 2770 C CA . GLU A 1 364 ? 44.470 25.841 54.731 1.00 13.69 364 GLU A CA 1
ATOM 2771 C C . GLU A 1 364 ? 45.136 26.418 53.490 1.00 13.93 364 GLU A C 1
ATOM 2772 O O . GLU A 1 364 ? 46.357 26.597 53.458 1.00 14.07 364 GLU A O 1
ATOM 2778 N N . LEU A 1 365 ? 44.343 26.721 52.467 1.00 14.14 365 LEU A N 1
ATOM 2779 C CA . LEU A 1 365 ? 44.918 27.282 51.245 1.00 13.60 365 LEU A CA 1
ATOM 2780 C C . LEU A 1 365 ? 45.561 28.640 51.539 1.00 15.26 365 LEU A C 1
ATOM 2781 O O . LEU A 1 365 ? 46.645 28.949 51.037 1.00 14.33 365 LEU A O 1
ATOM 2786 N N . LEU A 1 366 ? 44.902 29.443 52.367 1.00 13.94 366 LEU A N 1
ATOM 2787 C CA . LEU A 1 366 ? 45.423 30.761 52.720 1.00 15.16 366 LEU A CA 1
ATOM 2788 C C . LEU A 1 366 ? 46.756 30.673 53.468 1.00 15.26 366 LEU A C 1
ATOM 2789 O O . LEU A 1 366 ? 47.698 31.397 53.143 1.00 15.82 366 LEU A O 1
ATOM 2794 N N . VAL A 1 367 ? 46.845 29.796 54.465 1.00 14.25 367 VAL A N 1
ATOM 2795 C CA . VAL A 1 367 ? 48.096 29.651 55.205 1.00 15.38 367 VAL A CA 1
ATOM 2796 C C . VAL A 1 367 ? 49.222 29.198 54.266 1.00 17.33 367 VAL A C 1
ATOM 2797 O O . VAL A 1 367 ? 50.333 29.723 54.338 1.00 16.08 367 VAL A O 1
ATOM 2801 N N . ASP A 1 368 ? 48.936 28.243 53.380 1.00 16.32 368 ASP A N 1
ATOM 2802 C CA . ASP A 1 368 ? 49.948 27.759 52.437 1.00 16.69 368 ASP A CA 1
ATOM 2803 C C . ASP A 1 368 ? 50.463 28.887 51.544 1.00 17.42 368 ASP A C 1
ATOM 2804 O O . ASP A 1 368 ? 51.670 29.106 51.438 1.00 17.78 368 ASP A O 1
ATOM 2809 N N . ALA A 1 369 ? 49.543 29.597 50.900 1.00 19.06 369 ALA A N 1
ATOM 2810 C CA . ALA A 1 369 ? 49.908 30.677 49.984 1.00 19.01 369 ALA A CA 1
ATOM 2811 C C . ALA A 1 369 ? 50.629 31.853 50.631 1.00 21.03 369 ALA A C 1
ATOM 2812 O O . ALA A 1 369 ? 51.664 32.308 50.137 1.00 21.87 369 ALA A O 1
ATOM 2814 N N . VAL A 1 370 ? 50.084 32.345 51.733 1.00 20.61 370 VAL A N 1
ATOM 2815 C CA . VAL A 1 370 ? 50.676 33.485 52.412 1.00 22.29 370 VAL A CA 1
ATOM 2816 C C . VAL A 1 370 ? 52.026 33.190 53.061 1.00 23.12 370 VAL A C 1
ATOM 2817 O O . VAL A 1 370 ? 52.922 34.038 53.045 1.00 24.87 370 VAL A O 1
ATOM 2821 N N . LEU A 1 371 ? 52.188 31.993 53.615 1.00 21.22 371 LEU A N 1
ATOM 2822 C CA . LEU A 1 371 ? 53.449 31.646 54.264 1.00 22.35 371 LEU A CA 1
ATOM 2823 C C . LEU A 1 371 ? 54.516 31.099 53.316 1.00 22.95 371 LEU A C 1
ATOM 2824 O O . LEU A 1 371 ? 55.713 31.246 53.579 1.00 24.57 371 LEU A O 1
ATOM 2829 N N . ASP A 1 372 ? 54.094 30.478 52.216 1.00 22.25 372 ASP A N 1
ATOM 2830 C CA . ASP A 1 372 ? 55.051 29.913 51.265 1.00 23.47 372 ASP A CA 1
ATOM 2831 C C . ASP A 1 372 ? 55.350 30.749 50.017 1.00 24.75 372 ASP A C 1
ATOM 2832 O O . ASP A 1 372 ? 56.428 30.611 49.442 1.00 24.08 372 ASP A O 1
ATOM 2837 N N . ARG A 1 373 ? 54.419 31.595 49.582 1.00 26.35 373 ARG A N 1
ATOM 2838 C CA . ARG A 1 373 ? 54.645 32.407 48.378 1.00 28.28 373 ARG A CA 1
ATOM 2839 C C . ARG A 1 373 ? 55.174 33.820 48.622 1.00 29.51 373 ARG A C 1
ATOM 2840 O O . ARG A 1 373 ? 55.742 34.434 47.719 1.00 30.58 373 ARG A O 1
ATOM 2848 N N . VAL A 1 374 ? 54.993 34.340 49.829 1.00 28.09 374 VAL A N 1
ATOM 2849 C CA . VAL A 1 374 ? 55.442 35.693 50.138 1.00 29.50 374 VAL A CA 1
ATOM 2850 C C . VAL A 1 374 ? 56.756 35.731 50.919 1.00 30.48 374 VAL A C 1
ATOM 2851 O O . VAL A 1 374 ? 56.780 35.525 52.130 1.00 31.48 374 VAL A O 1
ATOM 2855 N N . PRO A 1 375 ? 57.872 36.014 50.227 1.00 30.30 375 PRO A N 1
ATOM 2856 C CA . PRO A 1 375 ? 59.211 36.085 50.824 1.00 30.65 375 PRO A CA 1
ATOM 2857 C C . PRO A 1 375 ? 59.318 36.979 52.060 1.00 30.73 375 PRO A C 1
ATOM 2858 O O . PRO A 1 375 ? 59.279 38.203 51.954 1.00 31.47 375 PRO A O 1
ATOM 2862 N N . GLY A 1 376 ? 59.460 36.356 53.227 1.00 31.45 376 GLY A N 1
ATOM 2863 C CA . GLY A 1 376 ? 59.596 37.098 54.469 1.00 31.63 376 GLY A CA 1
ATOM 2864 C C . GLY A 1 376 ? 58.463 38.043 54.829 1.00 31.11 376 GLY A C 1
ATOM 2865 O O . GLY A 1 376 ? 58.700 39.216 55.122 1.00 32.39 376 GLY A O 1
ATOM 2866 N N . LEU A 1 377 ? 57.235 37.537 54.819 1.00 31.46 377 LEU A N 1
ATOM 2867 C CA . LEU A 1 377 ? 56.066 38.345 55.158 1.00 29.88 377 LEU A CA 1
ATOM 2868 C C . LEU A 1 377 ? 56.087 38.775 56.624 1.00 29.04 377 LEU A C 1
ATOM 2869 O O . LEU A 1 377 ? 56.593 38.058 57.486 1.00 29.79 377 LEU A O 1
ATOM 2874 N N . LYS A 1 378 ? 55.530 39.949 56.903 1.00 27.06 378 LYS A N 1
ATOM 2875 C CA . LYS A 1 378 ? 55.472 40.456 58.271 1.00 25.96 378 LYS A CA 1
ATOM 2876 C C . LYS A 1 378 ? 54.602 41.699 58.330 1.00 24.56 378 LYS A C 1
ATOM 2877 O O . LYS A 1 378 ? 54.371 42.346 57.312 1.00 22.83 378 LYS A O 1
ATOM 2883 N N . LEU A 1 379 ? 54.111 42.023 59.522 1.00 22.99 379 LEU A N 1
ATOM 2884 C CA . LEU A 1 379 ? 53.279 43.205 59.695 1.00 23.36 379 LEU A CA 1
ATOM 2885 C C . LEU A 1 379 ? 54.106 44.448 59.397 1.00 23.30 379 LEU A C 1
ATOM 2886 O O . LEU A 1 379 ? 55.297 44.503 59.715 1.00 23.75 379 LEU A O 1
ATOM 2891 N N . ALA A 1 380 ? 53.466 45.440 58.789 1.00 21.92 380 ALA A N 1
ATOM 2892 C CA . ALA A 1 380 ? 54.132 46.689 58.440 1.00 22.70 380 ALA A CA 1
ATOM 2893 C C . ALA A 1 380 ? 53.995 47.716 59.562 1.00 23.32 380 ALA A C 1
ATOM 2894 O O . ALA A 1 380 ? 54.579 48.802 59.499 1.00 23.61 380 ALA A O 1
ATOM 2896 N N . VAL A 1 381 ? 53.206 47.368 60.578 1.00 22.71 381 VAL A N 1
ATOM 2897 C CA . VAL A 1 381 ? 52.982 48.229 61.737 1.00 22.99 381 VAL A CA 1
ATOM 2898 C C . VAL A 1 381 ? 52.987 47.365 62.998 1.00 23.23 381 VAL A C 1
ATOM 2899 O O . VAL A 1 381 ? 53.015 46.136 62.913 1.00 25.11 381 VAL A O 1
ATOM 2903 N N . ALA A 1 382 ? 52.959 48.004 64.164 1.00 22.87 382 ALA A N 1
ATOM 2904 C CA . ALA A 1 382 ? 52.945 47.269 65.425 1.00 23.51 382 ALA A CA 1
ATOM 2905 C C . ALA A 1 382 ? 51.604 46.554 65.582 1.00 22.92 382 ALA A C 1
ATOM 2906 O O . ALA A 1 382 ? 50.565 47.078 65.186 1.00 23.39 382 ALA A O 1
ATOM 2908 N N . PRO A 1 383 ? 51.612 45.342 66.161 1.00 23.54 383 PRO A N 1
ATOM 2909 C CA . PRO A 1 383 ? 50.390 44.557 66.367 1.00 23.56 383 PRO A CA 1
ATOM 2910 C C . PRO A 1 383 ? 49.233 45.369 66.946 1.00 23.53 383 PRO A C 1
ATOM 2911 O O . PRO A 1 383 ? 48.097 45.281 66.475 1.00 21.41 383 PRO A O 1
ATOM 2915 N N . GLU A 1 384 ? 49.535 46.162 67.969 1.00 23.17 384 GLU A N 1
ATOM 2916 C CA . GLU A 1 384 ? 48.529 46.980 68.635 1.00 24.19 384 GLU A CA 1
ATOM 2917 C C . GLU A 1 384 ? 47.984 48.117 67.772 1.00 24.23 384 GLU A C 1
ATOM 2918 O O . GLU A 1 384 ? 46.942 48.693 68.085 1.00 23.01 384 GLU A O 1
ATOM 2924 N N . ASP A 1 385 ? 48.677 48.438 66.684 1.00 23.73 385 ASP A N 1
ATOM 2925 C CA . ASP A 1 385 ? 48.225 49.518 65.815 1.00 24.62 385 ASP A CA 1
ATOM 2926 C C . ASP A 1 385 ? 47.377 49.061 64.630 1.00 24.05 385 ASP A C 1
ATOM 2927 O O . ASP A 1 385 ? 47.029 49.862 63.758 1.00 24.43 385 ASP A O 1
ATOM 2932 N N . VAL A 1 386 ? 47.046 47.774 64.596 1.00 23.57 386 VAL A N 1
ATOM 2933 C CA . VAL A 1 386 ? 46.202 47.242 63.533 1.00 22.73 386 VAL A CA 1
ATOM 2934 C C . VAL A 1 386 ? 44.755 47.489 63.960 1.00 23.11 386 VAL A C 1
ATOM 2935 O O . VAL A 1 386 ? 44.305 46.963 64.975 1.00 21.88 386 VAL A O 1
ATOM 2939 N N . PRO A 1 387 ? 44.009 48.288 63.184 1.00 23.70 387 PRO A N 1
ATOM 2940 C CA . PRO A 1 387 ? 42.613 48.600 63.501 1.00 23.81 387 PRO A CA 1
ATOM 2941 C C . PRO A 1 387 ? 41.648 47.426 63.353 1.00 22.32 387 PRO A C 1
ATOM 2942 O O . PRO A 1 387 ? 41.677 46.716 62.347 1.00 22.65 387 PRO A O 1
ATOM 2946 N N . PHE A 1 388 ? 40.798 47.229 64.359 1.00 21.67 388 PHE A N 1
ATOM 2947 C CA . PHE A 1 388 ? 39.800 46.163 64.324 1.00 20.12 388 PHE A CA 1
ATOM 2948 C C . PHE A 1 388 ? 38.395 46.761 64.225 1.00 20.87 388 PHE A C 1
ATOM 2949 O O . PHE A 1 388 ? 38.163 47.905 64.626 1.00 20.36 388 PHE A O 1
ATOM 2957 N N . LYS A 1 389 ? 37.464 45.983 63.685 1.00 19.57 389 LYS A N 1
ATOM 2958 C CA . LYS A 1 389 ? 36.090 46.434 63.489 1.00 18.23 389 LYS A CA 1
ATOM 2959 C C . LYS A 1 389 ? 35.361 46.871 64.757 1.00 18.86 389 LYS A C 1
ATOM 2960 O O . LYS A 1 389 ? 35.476 46.237 65.804 1.00 19.84 389 LYS A O 1
ATOM 2966 N N . LYS A 1 390 ? 34.610 47.966 64.628 1.00 19.12 390 LYS A N 1
ATOM 2967 C CA . LYS A 1 390 ? 33.844 48.546 65.730 1.00 20.92 390 LYS A CA 1
ATOM 2968 C C . LYS A 1 390 ? 32.345 48.331 65.538 1.00 21.51 390 LYS A C 1
ATOM 2969 O O . LYS A 1 390 ? 31.849 48.316 64.408 1.00 22.83 390 LYS A O 1
ATOM 2975 N N . GLY A 1 391 ? 31.634 48.180 66.655 1.00 21.86 391 GLY A N 1
ATOM 2976 C CA . GLY A 1 391 ? 30.195 47.974 66.625 1.00 23.63 391 GLY A CA 1
ATOM 2977 C C . GLY A 1 391 ? 29.773 46.832 65.727 1.00 24.26 391 GLY A C 1
ATOM 2978 O O . GLY A 1 391 ? 28.734 46.901 65.073 1.00 26.40 391 GLY A O 1
ATOM 2979 N N . ALA A 1 392 ? 30.568 45.768 65.706 1.00 23.85 392 ALA A N 1
ATOM 2980 C CA . ALA A 1 392 ? 30.274 44.630 64.846 1.00 22.92 392 ALA A CA 1
ATOM 2981 C C . ALA A 1 392 ? 29.772 43.384 65.564 1.00 22.09 392 ALA A C 1
ATOM 2982 O O . ALA A 1 392 ? 29.799 43.296 66.793 1.00 21.47 392 ALA A O 1
ATOM 2984 N N . LEU A 1 393 ? 29.305 42.424 64.772 1.00 21.69 393 LEU A N 1
ATOM 2985 C CA . LEU A 1 393 ? 28.822 41.154 65.296 1.00 20.21 393 LEU A CA 1
ATOM 2986 C C . LEU A 1 393 ? 29.995 40.177 65.212 1.00 19.88 393 LEU A C 1
ATOM 2987 O O . LEU A 1 393 ? 30.317 39.486 66.180 1.00 19.07 393 LEU A O 1
ATOM 2992 N N . ILE A 1 394 ? 30.644 40.134 64.052 1.00 19.39 394 ILE A N 1
ATOM 2993 C CA . ILE A 1 394 ? 31.795 39.258 63.848 1.00 18.22 394 ILE A CA 1
ATOM 2994 C C . ILE A 1 394 ? 33.061 40.107 63.949 1.00 18.11 394 ILE A C 1
ATOM 2995 O O . ILE A 1 394 ? 33.189 41.126 63.270 1.00 19.04 394 ILE A O 1
ATOM 3000 N N . ARG A 1 395 ? 33.988 39.685 64.804 1.00 15.92 395 ARG A N 1
ATOM 3001 C CA . ARG A 1 395 ? 35.238 40.412 65.021 1.00 13.79 395 ARG A CA 1
ATOM 3002 C C . ARG A 1 395 ? 36.267 40.170 63.925 1.00 15.54 395 ARG A C 1
ATOM 3003 O O . ARG A 1 395 ? 36.294 39.105 63.317 1.00 16.13 395 ARG A O 1
ATOM 3011 N N . GLY A 1 396 ? 37.117 41.164 63.684 1.00 15.05 396 GLY A N 1
ATOM 3012 C CA . GLY A 1 396 ? 38.134 41.017 62.660 1.00 16.08 396 GLY A CA 1
ATOM 3013 C C . GLY A 1 396 ? 38.819 42.334 62.358 1.00 16.98 396 GLY A C 1
ATOM 3014 O O . GLY A 1 396 ? 38.314 43.394 62.727 1.00 16.44 396 GLY A O 1
ATOM 3015 N N . PRO A 1 397 ? 39.971 42.299 61.675 1.00 18.68 397 PRO A N 1
ATOM 3016 C CA . PRO A 1 397 ? 40.725 43.508 61.328 1.00 19.88 397 PRO A CA 1
ATOM 3017 C C . PRO A 1 397 ? 40.043 44.344 60.249 1.00 19.90 397 PRO A C 1
ATOM 3018 O O . PRO A 1 397 ? 39.377 43.807 59.370 1.00 19.89 397 PRO A O 1
ATOM 3022 N N . GLU A 1 398 ? 40.207 45.663 60.325 1.00 21.69 398 GLU A N 1
ATOM 3023 C CA . GLU A 1 398 ? 39.645 46.557 59.320 1.00 22.34 398 GLU A CA 1
ATOM 3024 C C . GLU A 1 398 ? 40.611 46.511 58.141 1.00 22.02 398 GLU A C 1
ATOM 3025 O O . GLU A 1 398 ? 40.208 46.616 56.984 1.00 22.35 398 GLU A O 1
ATOM 3031 N N . ALA A 1 399 ? 41.892 46.343 58.463 1.00 20.47 399 ALA A N 1
ATOM 3032 C CA . ALA A 1 399 ? 42.956 46.271 57.468 1.00 20.45 399 ALA A CA 1
ATOM 3033 C C . ALA A 1 399 ? 44.144 45.533 58.082 1.00 19.69 399 ALA A C 1
ATOM 3034 O O . ALA A 1 399 ? 44.256 45.433 59.305 1.00 18.69 399 ALA A O 1
ATOM 3036 N N . LEU A 1 400 ? 45.034 45.014 57.240 1.00 18.34 400 LEU A N 1
ATOM 3037 C CA . LEU A 1 400 ? 46.199 44.297 57.738 1.00 19.30 400 LEU A CA 1
ATOM 3038 C C . LEU A 1 400 ? 47.428 44.716 56.930 1.00 18.22 400 LEU A C 1
ATOM 3039 O O . LEU A 1 400 ? 47.801 44.053 55.962 1.00 18.93 400 LEU A O 1
ATOM 3044 N N . PRO A 1 401 ? 48.074 45.831 57.322 1.00 17.76 401 PRO A N 1
ATOM 3045 C CA . PRO A 1 401 ? 49.259 46.322 56.617 1.00 17.86 401 PRO A CA 1
ATOM 3046 C C . PRO A 1 401 ? 50.405 45.328 56.718 1.00 18.52 401 PRO A C 1
ATOM 3047 O O . PRO A 1 401 ? 50.814 44.957 57.818 1.00 17.92 401 PRO A O 1
ATOM 3051 N N . VAL A 1 402 ? 50.919 44.899 55.572 1.00 17.80 402 VAL A N 1
ATOM 3052 C CA . VAL A 1 402 ? 52.023 43.947 55.548 1.00 18.65 402 VAL A CA 1
ATOM 3053 C C . VAL A 1 402 ? 53.107 44.345 54.550 1.00 19.50 402 VAL A C 1
ATOM 3054 O O . VAL A 1 402 ? 52.874 45.135 53.638 1.00 19.29 402 VAL A O 1
ATOM 3058 N N . THR A 1 403 ? 54.296 43.789 54.736 1.00 20.69 403 THR A N 1
ATOM 3059 C CA . THR A 1 403 ? 55.411 44.052 53.839 1.00 21.65 403 THR A CA 1
ATOM 3060 C C . THR A 1 403 ? 56.187 42.753 53.683 1.00 21.91 403 THR A C 1
ATOM 3061 O O . THR A 1 403 ? 55.934 41.786 54.402 1.00 20.78 403 THR A O 1
ATOM 3065 N N . TRP A 1 404 ? 57.124 42.720 52.744 1.00 23.26 404 TRP A N 1
ATOM 3066 C CA . TRP A 1 404 ? 57.902 41.512 52.511 1.00 26.22 404 TRP A CA 1
ATOM 3067 C C . TRP A 1 404 ? 59.180 41.832 51.753 1.00 28.02 404 TRP A C 1
ATOM 3068 O O . TRP A 1 404 ? 59.414 42.981 51.379 1.00 28.29 404 TRP A O 1
ATOM 3079 N N . HIS A 1 405 ? 60.004 40.812 51.536 1.00 31.52 405 HIS A N 1
ATOM 3080 C CA . HIS A 1 405 ? 61.260 40.987 50.814 1.00 35.32 405 HIS A CA 1
ATOM 3081 C C . HIS A 1 405 ? 60.995 41.153 49.324 1.00 36.76 405 HIS A C 1
ATOM 3082 O O . HIS A 1 405 ? 60.482 40.244 48.671 1.00 37.33 405 HIS A O 1
ATOM 3089 N N . ALA A 1 406 ? 61.344 42.320 48.795 1.00 38.81 406 ALA A N 1
ATOM 3090 C CA . ALA A 1 406 ? 61.150 42.613 47.381 1.00 40.18 406 ALA A CA 1
ATOM 3091 C C . ALA A 1 406 ? 62.488 42.940 46.727 1.00 40.93 406 ALA A C 1
ATOM 3092 O O . ALA A 1 406 ? 63.206 42.045 46.282 1.00 42.04 406 ALA A O 1
#